Protein AF-A0A1J9QHB4-F1 (afdb_monomer_lite)

Radius of gyration: 36.57 Å; chains: 1; bounding box: 99×67×98 Å

InterPro domains:
  IPR011990 Tetratricopeptide-like helical domain superfamily [G3DSA:1.25.40.10] (1-100)
  IPR011990 Tetratricopeptide-like helical domain superfamily [SSF48452] (2-70)

Secondary structure (DSSP, 8-state):
-HHHHHHHHTT-HHHHHHHHHHHHHH-TTSHHHHHHHHHHHHHHTT-HHHHHHHHHHHHHHHGGG-HHHHHHHHHHHHHHHHHHHHHHH---HHHHHHHHHHHHHTTT--TTPPP----HHHHHHHHHHHHHHHHTT-TTHHHHHHHHHHHHHHHHTT----HHHHHHHHT---TTHHHHHHHHHHHHHT-TTS---SPPSSTTEEEE-SS-EE-BTTSSS-S-EETTEE-PBPPEEEEE--TT--TTGGGS---EEEE--EEPPPPS-GGGS----HHHHHHHHHHHT--TT--TT-HHHHHHHH-GGGEE-PPPPPP-TTEEEEEEEEEEEEPP--S--SS--HHHHHHH-EEEEEEEEEEEETTEEEEEEEE--EE--EEEPPPPP--SSSS--EETTTS--TTSSEEEESS--TTSEESSGGG-SS-----------PPEEEEEET-HHHHHHHHHHHHHHT--EEEEEP-

Structure (mmCIF, N/CA/C/O backbone):
data_AF-A0A1J9QHB4-F1
#
_entry.id   AF-A0A1J9QHB4-F1
#
loop_
_atom_site.group_PDB
_atom_site.id
_atom_site.type_symbol
_atom_site.label_atom_id
_atom_site.label_alt_id
_atom_site.label_comp_id
_atom_site.label_asym_id
_atom_site.label_entity_id
_atom_site.label_seq_id
_atom_site.pdbx_PDB_ins_code
_atom_site.Cartn_x
_atom_site.Cartn_y
_atom_site.Cartn_z
_atom_site.occupancy
_atom_site.B_iso_or_equiv
_atom_site.auth_seq_id
_atom_site.auth_comp_id
_atom_site.auth_asym_id
_atom_site.auth_atom_id
_atom_site.pdbx_PDB_model_num
ATOM 1 N N . MET A 1 1 ? 40.577 -10.511 -35.435 1.00 81.38 1 MET A N 1
ATOM 2 C CA . MET A 1 1 ? 41.394 -9.675 -36.348 1.00 81.38 1 MET A CA 1
ATOM 3 C C . MET A 1 1 ? 41.899 -10.402 -37.594 1.00 81.38 1 MET A C 1
ATOM 5 O O . MET A 1 1 ? 41.493 -10.004 -38.673 1.00 81.38 1 MET A O 1
ATOM 9 N N . ASN A 1 2 ? 42.730 -11.451 -37.509 1.00 85.06 2 ASN A N 1
ATOM 10 C CA . ASN A 1 2 ? 43.252 -12.111 -38.728 1.00 85.06 2 ASN A CA 1
ATOM 11 C C . ASN A 1 2 ? 42.156 -12.758 -39.595 1.00 85.06 2 ASN A C 1
ATOM 13 O O . ASN A 1 2 ? 42.255 -12.733 -40.816 1.00 85.06 2 ASN A O 1
ATOM 17 N N . ARG A 1 3 ? 41.101 -13.291 -38.963 1.00 86.81 3 ARG A N 1
ATOM 18 C CA . ARG A 1 3 ? 39.938 -13.853 -39.664 1.00 86.81 3 ARG A CA 1
ATOM 19 C C . ARG A 1 3 ? 39.105 -12.771 -40.371 1.00 86.81 3 ARG A C 1
ATOM 21 O O . ARG A 1 3 ? 38.899 -12.892 -41.569 1.00 86.81 3 ARG A O 1
ATOM 28 N N . ALA A 1 4 ? 38.802 -11.656 -39.695 1.00 86.06 4 ALA A N 1
ATOM 29 C CA . ALA A 1 4 ? 38.206 -10.464 -40.320 1.00 86.06 4 ALA A CA 1
ATOM 30 C C . ALA A 1 4 ? 38.999 -9.982 -41.551 1.00 86.06 4 ALA A C 1
ATOM 32 O O . ALA A 1 4 ? 38.433 -9.765 -42.614 1.00 86.06 4 ALA A O 1
ATOM 33 N N . ALA A 1 5 ? 40.329 -9.885 -41.441 1.00 85.62 5 ALA A N 1
ATOM 34 C CA . ALA A 1 5 ? 41.172 -9.478 -42.566 1.00 85.62 5 ALA A CA 1
ATOM 35 C C . ALA A 1 5 ? 41.124 -10.470 -43.742 1.00 85.62 5 ALA A C 1
ATOM 37 O O . ALA A 1 5 ? 41.238 -10.050 -44.887 1.00 85.62 5 ALA A O 1
ATOM 38 N N . ALA A 1 6 ? 40.958 -11.770 -43.482 1.00 90.19 6 ALA A N 1
ATOM 39 C CA . ALA A 1 6 ? 40.774 -12.759 -44.541 1.00 90.19 6 ALA A CA 1
ATOM 40 C C . ALA A 1 6 ? 39.426 -12.577 -45.255 1.00 90.19 6 ALA A C 1
ATOM 42 O O . ALA A 1 6 ? 39.398 -12.609 -46.482 1.00 90.19 6 ALA A O 1
ATOM 43 N N . TYR A 1 7 ? 38.342 -12.324 -44.510 1.00 91.31 7 TYR A N 1
ATOM 44 C CA . TYR A 1 7 ? 37.025 -12.035 -45.088 1.00 91.31 7 TYR A CA 1
ATOM 45 C C . TYR A 1 7 ? 37.022 -10.769 -45.952 1.00 91.31 7 TYR A C 1
ATOM 47 O O . TYR A 1 7 ? 36.449 -10.798 -47.038 1.00 91.31 7 TYR A O 1
ATOM 55 N N . TYR A 1 8 ? 37.766 -9.723 -45.567 1.00 87.00 8 TYR A N 1
ATOM 56 C CA . TYR A 1 8 ? 37.958 -8.526 -46.401 1.00 87.00 8 TYR A CA 1
ATOM 57 C C . TYR A 1 8 ? 38.498 -8.862 -47.798 1.00 87.00 8 TYR A C 1
ATOM 59 O O . TYR A 1 8 ? 37.988 -8.383 -48.808 1.00 87.00 8 TYR A O 1
ATOM 67 N N . TYR A 1 9 ? 39.534 -9.709 -47.871 1.00 88.69 9 TYR A N 1
ATOM 68 C CA . TYR A 1 9 ? 40.130 -10.122 -49.148 1.00 88.69 9 TYR A CA 1
ATOM 69 C C . TYR A 1 9 ? 39.239 -11.070 -49.956 1.00 88.69 9 TYR A C 1
ATOM 71 O O . TYR A 1 9 ? 39.458 -11.225 -51.154 1.00 88.69 9 TYR A O 1
ATOM 79 N N . MET A 1 10 ? 38.261 -11.703 -49.307 1.00 92.12 10 MET A N 1
ATOM 80 C CA . MET A 1 10 ? 37.243 -12.532 -49.951 1.00 92.12 10 MET A CA 1
ATOM 81 C C . MET A 1 10 ? 35.981 -11.736 -50.323 1.00 92.12 10 MET A C 1
ATOM 83 O O . MET A 1 10 ? 35.053 -12.322 -50.866 1.00 92.12 10 MET A O 1
ATOM 87 N N . GLU A 1 11 ? 35.951 -10.423 -50.054 1.00 90.31 11 GLU A N 1
ATOM 88 C CA . GLU A 1 11 ? 34.786 -9.541 -50.249 1.00 90.31 11 GLU A CA 1
ATOM 89 C C . GLU A 1 11 ? 33.538 -9.980 -49.447 1.00 90.31 11 GLU A C 1
ATOM 91 O O . GLU A 1 11 ? 32.406 -9.615 -49.764 1.00 90.31 11 GLU A O 1
ATOM 96 N N . GLU A 1 12 ? 33.740 -10.734 -48.360 1.00 92.38 12 GLU A N 1
ATOM 97 C CA . GLU A 1 12 ? 32.695 -11.188 -47.433 1.00 92.38 12 GLU A CA 1
ATOM 98 C C . GLU A 1 12 ? 32.529 -10.186 -46.276 1.00 92.38 12 GLU A C 1
ATOM 100 O O . GLU A 1 12 ? 32.901 -10.440 -45.128 1.00 92.38 12 GLU A O 1
ATOM 105 N N . TYR A 1 13 ? 32.003 -8.999 -46.590 1.00 90.31 13 TYR A N 1
ATOM 106 C CA . TYR A 1 13 ? 31.996 -7.860 -45.661 1.00 90.31 13 TYR A CA 1
ATOM 107 C C . TYR A 1 13 ? 31.069 -8.031 -44.446 1.00 90.31 13 TYR A C 1
ATOM 109 O O . TYR A 1 13 ? 31.353 -7.469 -43.390 1.00 90.31 13 TYR A O 1
ATOM 117 N N . ASP A 1 14 ? 29.986 -8.809 -44.548 1.00 86.56 14 ASP A N 1
ATOM 118 C CA . ASP A 1 14 ? 29.107 -9.078 -43.398 1.00 86.56 14 ASP A CA 1
ATOM 119 C C . ASP A 1 14 ? 29.842 -9.913 -42.327 1.00 86.56 14 ASP A C 1
ATOM 121 O O . ASP A 1 14 ? 29.841 -9.558 -41.148 1.00 86.56 14 ASP A O 1
ATOM 125 N N . GLN A 1 15 ? 30.554 -10.969 -42.738 1.00 88.00 15 GLN A N 1
ATOM 126 C CA . GLN A 1 15 ? 31.373 -11.813 -41.858 1.00 88.00 15 GLN A CA 1
ATOM 127 C C . GLN A 1 15 ? 32.583 -11.054 -41.299 1.00 88.00 15 GLN A C 1
ATOM 129 O O . GLN A 1 15 ? 32.981 -11.260 -40.148 1.00 88.00 15 GLN A O 1
ATOM 134 N N . GLU A 1 16 ? 33.171 -10.158 -42.095 1.00 90.31 16 GLU A N 1
ATOM 135 C CA . GLU A 1 16 ? 34.203 -9.243 -41.616 1.00 90.31 16 GLU A CA 1
ATOM 136 C C . GLU A 1 16 ? 33.676 -8.338 -40.497 1.00 90.31 16 GLU A C 1
ATOM 138 O O . GLU A 1 16 ? 34.337 -8.227 -39.461 1.00 90.31 16 GLU A O 1
ATOM 143 N N . ALA A 1 17 ? 32.499 -7.731 -40.678 1.00 88.06 17 ALA A N 1
ATOM 144 C CA . ALA A 1 17 ? 31.893 -6.835 -39.698 1.00 88.06 17 ALA A CA 1
ATOM 145 C C . ALA A 1 17 ? 31.603 -7.557 -38.370 1.00 88.06 17 ALA A C 1
ATOM 147 O O . ALA A 1 17 ? 31.891 -7.022 -37.296 1.00 88.06 17 ALA A O 1
ATOM 148 N N . GLU A 1 18 ? 31.099 -8.794 -38.411 1.00 87.38 18 GLU A N 1
ATOM 149 C CA . GLU A 1 18 ? 30.858 -9.614 -37.212 1.00 87.38 18 GLU A CA 1
ATOM 150 C C . GLU A 1 18 ? 32.153 -9.927 -36.444 1.00 87.38 18 GLU A C 1
ATOM 152 O O . GLU A 1 18 ? 32.241 -9.757 -35.218 1.00 87.38 18 GLU A O 1
ATOM 157 N N . ASP A 1 19 ? 33.194 -10.343 -37.166 1.00 87.88 19 ASP A N 1
ATOM 158 C CA . ASP A 1 19 ? 34.496 -10.652 -36.582 1.00 87.88 19 ASP A CA 1
ATOM 159 C C . ASP A 1 19 ? 35.217 -9.401 -36.059 1.00 87.88 19 ASP A C 1
ATOM 161 O O . ASP A 1 19 ? 35.923 -9.471 -35.046 1.00 87.88 19 ASP A O 1
ATOM 165 N N . ALA A 1 20 ? 35.069 -8.263 -36.743 1.00 88.25 20 ALA A N 1
ATOM 166 C CA . ALA A 1 20 ? 35.615 -6.976 -36.325 1.00 88.25 20 ALA A CA 1
ATOM 167 C C . ALA A 1 20 ? 34.897 -6.449 -35.073 1.00 88.25 20 ALA A C 1
ATOM 169 O O . ALA A 1 20 ? 35.566 -6.035 -34.127 1.00 88.25 20 ALA A O 1
ATOM 170 N N . THR A 1 21 ? 33.566 -6.571 -35.010 1.00 87.38 21 THR A N 1
ATOM 171 C CA . THR A 1 21 ? 32.755 -6.232 -33.825 1.00 87.38 21 THR A CA 1
ATOM 172 C C . THR A 1 21 ? 33.190 -7.051 -32.612 1.00 87.38 21 THR A C 1
ATOM 174 O O . THR A 1 21 ? 33.464 -6.504 -31.543 1.00 87.38 21 THR A O 1
ATOM 177 N N . SER A 1 22 ? 33.331 -8.367 -32.787 1.00 85.31 22 SER A N 1
ATOM 178 C CA . SER A 1 22 ? 33.795 -9.262 -31.722 1.00 85.31 22 SER A CA 1
ATOM 179 C C . SER A 1 22 ? 35.211 -8.901 -31.258 1.00 85.31 22 SER A C 1
ATOM 181 O O . SER A 1 22 ? 35.504 -8.907 -30.064 1.00 85.31 22 SER A O 1
ATOM 183 N N . ALA A 1 23 ? 36.103 -8.547 -32.189 1.00 86.06 23 ALA A N 1
ATOM 184 C CA . ALA A 1 23 ? 37.463 -8.131 -31.861 1.00 86.06 23 ALA A CA 1
ATOM 185 C C . ALA A 1 23 ? 37.507 -6.794 -31.103 1.00 86.06 23 ALA A C 1
ATOM 187 O O . ALA A 1 23 ? 38.284 -6.673 -30.158 1.00 86.06 23 ALA A O 1
ATOM 188 N N . ALA A 1 24 ? 36.659 -5.828 -31.464 1.00 83.25 24 ALA A N 1
ATOM 189 C CA . ALA A 1 24 ? 36.564 -4.540 -30.777 1.00 83.25 24 ALA A CA 1
ATOM 190 C C . ALA A 1 24 ? 36.105 -4.685 -29.313 1.00 83.25 24 ALA A C 1
ATOM 192 O O . ALA A 1 24 ? 36.507 -3.896 -28.462 1.00 83.25 24 ALA A O 1
ATOM 193 N N . GLN A 1 25 ? 35.305 -5.711 -29.006 1.00 80.69 25 GLN A N 1
ATOM 194 C CA . GLN A 1 25 ? 34.824 -5.992 -27.649 1.00 80.69 25 GLN A CA 1
ATOM 195 C C . GLN A 1 25 ? 35.813 -6.802 -26.794 1.00 80.69 25 GLN A C 1
ATOM 197 O O . GLN A 1 25 ? 35.776 -6.706 -25.569 1.00 80.69 25 GLN A O 1
ATOM 202 N N . LEU A 1 26 ? 36.671 -7.620 -27.417 1.00 80.56 26 LEU A N 1
ATOM 203 C CA . LEU A 1 26 ? 37.465 -8.641 -26.720 1.00 80.56 26 LEU A CA 1
ATOM 204 C C . LEU A 1 26 ? 38.979 -8.385 -26.704 1.00 80.56 26 LEU A C 1
ATOM 206 O O . LEU A 1 26 ? 39.660 -8.972 -25.863 1.00 80.56 26 LEU A O 1
ATOM 210 N N . ASP A 1 27 ? 39.524 -7.563 -27.609 1.00 75.38 27 ASP A N 1
ATOM 211 C CA . ASP A 1 27 ? 40.972 -7.331 -27.737 1.00 75.38 27 ASP A CA 1
ATOM 212 C C . ASP A 1 27 ? 41.367 -5.874 -27.410 1.00 75.38 27 ASP A C 1
ATOM 214 O O . ASP A 1 27 ? 41.325 -5.004 -28.288 1.00 75.38 27 ASP A O 1
ATOM 218 N N . PRO A 1 28 ? 41.833 -5.596 -26.175 1.00 70.19 28 PRO A N 1
ATOM 219 C CA . PRO A 1 28 ? 42.293 -4.267 -25.777 1.00 70.19 28 PRO A CA 1
ATOM 220 C C . PRO A 1 28 ? 43.520 -3.771 -26.555 1.00 70.19 28 PRO A C 1
ATOM 222 O O . PRO A 1 28 ? 43.749 -2.566 -26.612 1.00 70.19 28 PRO A O 1
ATOM 225 N N . GLN A 1 29 ? 44.334 -4.664 -27.137 1.00 71.94 29 GLN A N 1
ATOM 226 C CA . GLN A 1 29 ? 45.592 -4.287 -27.795 1.00 71.94 29 GLN A CA 1
ATOM 227 C C . GLN A 1 29 ? 45.392 -3.804 -29.234 1.00 71.94 29 GLN A C 1
ATOM 229 O O . GLN A 1 29 ? 46.192 -3.013 -29.731 1.00 71.94 29 GLN A O 1
ATOM 234 N N . ASN A 1 30 ? 44.334 -4.258 -29.913 1.00 78.38 30 ASN A N 1
ATOM 235 C CA . ASN A 1 30 ? 44.043 -3.894 -31.306 1.00 78.38 30 ASN A CA 1
ATOM 236 C C . ASN A 1 30 ? 42.693 -3.193 -31.481 1.00 78.38 30 ASN A C 1
ATOM 238 O O . ASN A 1 30 ? 42.185 -3.132 -32.602 1.00 78.38 30 ASN A O 1
ATOM 242 N N . ILE A 1 31 ? 42.135 -2.638 -30.405 1.00 83.31 31 ILE A N 1
ATOM 243 C CA . ILE A 1 31 ? 40.799 -2.037 -30.395 1.00 83.31 31 ILE A CA 1
ATOM 244 C C . ILE A 1 31 ? 40.618 -0.965 -31.484 1.00 83.31 31 ILE A C 1
ATOM 246 O O . ILE A 1 31 ? 39.629 -0.996 -32.208 1.00 83.31 31 ILE A O 1
ATOM 250 N N . ILE A 1 32 ? 41.618 -0.100 -31.706 1.00 85.38 32 ILE A N 1
ATOM 251 C CA . ILE A 1 32 ? 41.583 0.933 -32.759 1.00 85.38 32 ILE A CA 1
ATOM 252 C C . ILE A 1 32 ? 41.493 0.285 -34.148 1.00 85.38 32 ILE A C 1
ATOM 254 O O . ILE A 1 32 ? 40.633 0.633 -34.949 1.00 85.38 32 ILE A O 1
ATOM 258 N N . LYS A 1 33 ? 42.348 -0.705 -34.437 1.00 86.75 33 LYS A N 1
ATOM 259 C CA . LYS A 1 33 ? 42.358 -1.401 -35.737 1.00 86.75 33 LYS A CA 1
ATOM 260 C C . LYS A 1 33 ? 41.072 -2.189 -35.980 1.00 86.75 33 LYS A C 1
ATOM 262 O O . LYS A 1 33 ? 40.689 -2.362 -37.133 1.00 86.75 33 LYS A O 1
ATOM 267 N N . ALA A 1 34 ? 40.444 -2.694 -34.920 1.00 88.31 34 ALA A N 1
ATOM 268 C CA . ALA A 1 34 ? 39.162 -3.380 -35.002 1.00 88.31 34 ALA A CA 1
ATOM 269 C C . ALA A 1 34 ? 38.037 -2.410 -35.389 1.00 88.31 34 ALA A C 1
ATOM 271 O O . ALA A 1 34 ? 37.296 -2.713 -36.318 1.00 88.31 34 ALA A O 1
ATOM 272 N N . TRP A 1 35 ? 37.975 -1.226 -34.767 1.00 89.19 35 TRP A N 1
ATOM 273 C CA . TRP A 1 35 ? 36.999 -0.184 -35.112 1.00 89.19 35 TRP A CA 1
ATOM 274 C C . TRP A 1 35 ? 37.165 0.354 -36.534 1.00 89.19 35 TRP A C 1
ATOM 276 O O . TRP A 1 35 ? 36.178 0.482 -37.249 1.00 89.19 35 TRP A O 1
ATOM 286 N N . VAL A 1 36 ? 38.401 0.597 -36.982 1.00 89.50 36 VAL A N 1
ATOM 287 C CA . VAL A 1 36 ? 38.662 1.040 -38.365 1.00 89.50 36 VAL A CA 1
ATOM 288 C C . VAL A 1 36 ? 38.214 -0.009 -39.374 1.00 89.50 36 VAL A C 1
ATOM 290 O O . VAL A 1 36 ? 37.553 0.311 -40.353 1.00 89.50 36 VAL A O 1
ATOM 293 N N . ARG A 1 37 ? 38.531 -1.280 -39.118 1.00 89.00 37 ARG A N 1
ATOM 294 C CA . ARG A 1 37 ? 38.144 -2.368 -40.016 1.00 89.00 37 ARG A CA 1
ATOM 295 C C . ARG A 1 37 ? 36.630 -2.603 -40.022 1.00 89.00 37 ARG A C 1
ATOM 297 O O . ARG A 1 37 ? 36.066 -2.867 -41.078 1.00 89.00 37 ARG A O 1
ATOM 304 N N . LEU A 1 38 ? 35.972 -2.458 -38.870 1.00 90.62 38 LEU A N 1
ATOM 305 C CA . LEU A 1 38 ? 34.514 -2.456 -38.793 1.00 90.62 38 LEU A CA 1
ATOM 306 C C . LEU A 1 38 ? 33.934 -1.325 -39.654 1.00 90.62 38 LEU A C 1
ATOM 308 O O . LEU A 1 38 ? 33.099 -1.597 -40.512 1.00 90.62 38 LEU A O 1
ATOM 312 N N . ALA A 1 39 ? 34.442 -0.101 -39.511 1.00 91.19 39 ALA A N 1
ATOM 313 C CA . ALA A 1 39 ? 33.994 1.043 -40.298 1.00 91.19 39 ALA A CA 1
ATOM 314 C C . ALA A 1 39 ? 34.182 0.829 -41.814 1.00 91.19 39 ALA A C 1
ATOM 316 O O . ALA A 1 39 ? 33.259 1.071 -42.592 1.00 91.19 39 ALA A O 1
ATOM 317 N N . ASP A 1 40 ? 35.335 0.298 -42.236 1.00 90.88 40 ASP A N 1
ATOM 318 C CA . ASP A 1 40 ? 35.605 -0.038 -43.639 1.00 90.88 40 ASP A CA 1
ATOM 319 C C . ASP A 1 40 ? 34.603 -1.079 -44.171 1.00 90.88 40 ASP A C 1
ATOM 321 O O . ASP A 1 40 ? 34.058 -0.920 -45.267 1.00 90.88 40 ASP A O 1
ATOM 325 N N . SER A 1 41 ? 34.322 -2.130 -43.393 1.00 91.19 41 SER A N 1
ATOM 326 C CA . SER A 1 41 ? 33.339 -3.157 -43.763 1.00 91.19 41 SER A CA 1
ATOM 327 C C . SER A 1 41 ? 31.916 -2.589 -43.849 1.00 91.19 41 SER A C 1
ATOM 329 O O . SER A 1 41 ? 31.180 -2.889 -44.788 1.00 91.19 41 SER A O 1
ATOM 331 N N . GLU A 1 42 ? 31.539 -1.681 -42.945 1.00 91.31 42 GLU A N 1
ATOM 332 C CA . GLU A 1 42 ? 30.239 -1.003 -42.950 1.00 91.31 42 GLU A CA 1
ATOM 333 C C . GLU A 1 42 ? 30.079 -0.078 -44.164 1.00 91.31 42 GLU A C 1
ATOM 335 O O . GLU A 1 42 ? 29.015 -0.077 -44.788 1.00 91.31 42 GLU A O 1
ATOM 340 N N . MET A 1 43 ? 31.143 0.626 -44.572 1.00 92.31 43 MET A N 1
ATOM 341 C CA . MET A 1 43 ? 31.161 1.402 -45.819 1.00 92.31 43 MET A CA 1
ATOM 342 C C . MET A 1 43 ? 30.939 0.516 -47.045 1.00 92.31 43 MET A C 1
ATOM 344 O O . MET A 1 43 ? 30.209 0.896 -47.962 1.00 92.31 43 MET A O 1
ATOM 348 N N . ARG A 1 44 ? 31.551 -0.675 -47.076 1.00 91.31 44 ARG A N 1
ATOM 349 C CA . ARG A 1 44 ? 31.385 -1.638 -48.178 1.00 91.31 44 ARG A CA 1
ATOM 350 C C . ARG A 1 44 ? 29.984 -2.242 -48.232 1.00 91.31 44 ARG A C 1
ATOM 352 O O . ARG A 1 44 ? 29.518 -2.581 -49.316 1.00 91.31 44 ARG A O 1
ATOM 359 N N . LEU A 1 45 ? 29.304 -2.311 -47.091 1.00 90.00 45 LEU A N 1
ATOM 360 C CA . LEU A 1 45 ? 27.919 -2.768 -46.957 1.00 90.00 45 LEU A CA 1
ATOM 361 C C . LEU A 1 45 ? 26.875 -1.661 -47.193 1.00 90.00 45 LEU A C 1
ATOM 363 O O . LEU A 1 45 ? 25.695 -1.895 -46.942 1.00 90.00 45 LEU A O 1
ATOM 367 N N . ASP A 1 46 ? 27.292 -0.477 -47.659 1.00 88.56 46 ASP A N 1
ATOM 368 C CA . ASP A 1 46 ? 26.434 0.700 -47.881 1.00 88.56 46 ASP A CA 1
ATOM 369 C C . ASP A 1 46 ? 25.750 1.211 -46.593 1.00 88.56 46 ASP A C 1
ATOM 371 O O . ASP A 1 46 ? 24.685 1.813 -46.653 1.00 88.56 46 ASP A O 1
ATOM 375 N N . LYS A 1 47 ? 26.361 0.980 -45.418 1.00 89.25 47 LYS A N 1
ATOM 376 C CA . LYS A 1 47 ? 25.868 1.400 -44.089 1.00 89.25 47 LYS A CA 1
ATOM 377 C C . LYS A 1 47 ? 26.651 2.622 -43.595 1.00 89.25 47 LYS A C 1
ATOM 379 O O . LYS A 1 47 ? 27.382 2.556 -42.602 1.00 89.25 47 LYS A O 1
ATOM 384 N N . ALA A 1 48 ? 26.552 3.729 -44.329 1.00 91.88 48 ALA A N 1
ATOM 385 C CA . ALA A 1 48 ? 27.434 4.886 -44.167 1.00 91.88 48 ALA A CA 1
ATOM 386 C C . ALA A 1 48 ? 27.329 5.564 -42.790 1.00 91.88 48 ALA A C 1
ATOM 388 O O . ALA A 1 48 ? 28.336 6.050 -42.276 1.00 91.88 48 ALA A O 1
ATOM 389 N N . LYS A 1 49 ? 26.144 5.570 -42.158 1.00 89.62 49 LYS A N 1
ATOM 390 C CA . LYS A 1 49 ? 25.983 6.143 -40.810 1.00 89.62 49 LYS A CA 1
ATOM 391 C C . LYS A 1 49 ? 26.710 5.324 -39.750 1.00 89.62 49 LYS A C 1
ATOM 393 O O . LYS A 1 49 ? 27.329 5.890 -38.858 1.00 89.62 49 LYS A O 1
ATOM 398 N N . LYS A 1 50 ? 26.680 3.994 -39.873 1.00 86.75 50 LYS A N 1
ATOM 399 C CA . LYS A 1 50 ? 27.393 3.112 -38.941 1.00 86.75 50 LYS A CA 1
ATOM 400 C C . LYS A 1 50 ? 28.901 3.264 -39.076 1.00 86.75 50 LYS A C 1
ATOM 402 O O . LYS A 1 50 ? 29.588 3.430 -38.075 1.00 86.75 50 LYS A O 1
ATOM 407 N N . ALA A 1 51 ? 29.381 3.310 -40.318 1.00 90.81 51 ALA A N 1
ATOM 408 C CA . ALA A 1 51 ? 30.789 3.541 -40.583 1.00 90.81 51 ALA A CA 1
ATOM 409 C C . ALA A 1 51 ? 31.277 4.863 -39.980 1.00 90.81 51 ALA A C 1
ATOM 411 O O . ALA A 1 51 ? 32.353 4.902 -39.391 1.00 90.81 51 ALA A O 1
ATOM 412 N N . TYR A 1 52 ? 30.471 5.926 -40.083 1.00 91.31 52 TYR A N 1
ATOM 413 C CA . TYR A 1 52 ? 30.760 7.212 -39.449 1.00 91.31 52 TYR A CA 1
ATOM 414 C C . TYR A 1 52 ? 30.952 7.069 -37.930 1.00 91.31 52 TYR A C 1
ATOM 416 O O . TYR A 1 52 ? 32.005 7.451 -37.419 1.00 91.31 52 TYR A O 1
ATOM 424 N N . ASP A 1 53 ? 29.998 6.450 -37.225 1.00 88.56 53 ASP A N 1
ATOM 425 C CA . ASP A 1 53 ? 30.087 6.221 -35.774 1.00 88.56 53 ASP A CA 1
ATOM 426 C C . ASP A 1 53 ? 31.321 5.372 -35.404 1.00 88.56 53 ASP A C 1
ATOM 428 O O . ASP A 1 53 ? 32.060 5.696 -34.469 1.00 88.56 53 ASP A O 1
ATOM 432 N N . SER A 1 54 ? 31.594 4.312 -36.171 1.00 89.31 54 SER A N 1
ATOM 433 C CA . SER A 1 54 ? 32.752 3.430 -35.986 1.00 89.31 54 SER A CA 1
ATOM 434 C C . SER A 1 54 ? 34.091 4.162 -36.198 1.00 89.31 54 SER A C 1
ATOM 436 O O . SER A 1 54 ? 35.033 3.960 -35.424 1.00 89.31 54 SER A O 1
ATOM 438 N N . TYR A 1 55 ? 34.193 5.056 -37.193 1.00 90.75 55 TYR A N 1
ATOM 439 C CA . TYR A 1 55 ? 35.373 5.911 -37.381 1.00 90.75 55 TYR A CA 1
ATOM 440 C C . TYR A 1 55 ? 35.521 6.939 -36.254 1.00 90.75 55 TYR A C 1
ATOM 442 O O . TYR A 1 55 ? 36.643 7.149 -35.789 1.00 90.75 55 TYR A O 1
ATOM 450 N N . CYS A 1 56 ? 34.429 7.540 -35.767 1.00 88.12 56 CYS A N 1
ATOM 451 C CA . CYS A 1 56 ? 34.462 8.436 -34.608 1.00 88.12 56 CYS A CA 1
ATOM 452 C C . CYS A 1 56 ? 35.033 7.729 -33.373 1.00 88.12 56 CYS A C 1
ATOM 454 O O . CYS A 1 56 ? 35.981 8.235 -32.773 1.00 88.12 56 CYS A O 1
ATOM 456 N N . MET A 1 57 ? 34.550 6.523 -33.057 1.00 86.56 57 MET A N 1
ATOM 457 C CA . MET A 1 57 ? 35.088 5.708 -31.960 1.00 86.56 57 MET A CA 1
ATOM 458 C C . MET A 1 57 ? 36.582 5.400 -32.147 1.00 86.56 57 MET A C 1
ATOM 460 O O . MET A 1 57 ? 37.363 5.475 -31.198 1.00 86.56 57 MET A O 1
ATOM 464 N N . ALA A 1 58 ? 37.019 5.088 -33.373 1.00 87.19 58 ALA A N 1
ATOM 465 C CA . ALA A 1 58 ? 38.436 4.872 -33.666 1.00 87.19 58 ALA A CA 1
ATOM 466 C C . ALA A 1 58 ? 39.285 6.141 -33.461 1.00 87.19 58 ALA A C 1
ATOM 468 O O . ALA A 1 58 ? 40.403 6.057 -32.949 1.00 87.19 58 ALA A O 1
ATOM 469 N N . ILE A 1 59 ? 38.777 7.315 -33.847 1.00 86.12 59 ILE A N 1
ATOM 470 C CA . ILE A 1 59 ? 39.451 8.611 -33.674 1.00 86.12 59 ILE A CA 1
ATOM 471 C C . ILE A 1 59 ? 39.564 8.969 -32.188 1.00 86.12 59 ILE A C 1
ATOM 473 O O . ILE A 1 59 ? 40.659 9.291 -31.726 1.00 86.12 59 ILE A O 1
ATOM 477 N N . GLU A 1 60 ? 38.477 8.833 -31.426 1.00 84.62 60 GLU A N 1
ATOM 478 C CA . GLU A 1 60 ? 38.466 9.069 -29.975 1.00 84.62 60 GLU A CA 1
ATOM 479 C C . GLU A 1 60 ? 39.518 8.223 -29.246 1.00 84.62 60 GLU A C 1
ATOM 481 O O . GLU A 1 60 ? 40.195 8.711 -28.340 1.00 84.62 60 GLU A O 1
ATOM 486 N N . LEU A 1 61 ? 39.707 6.973 -29.679 1.00 82.50 61 LEU A N 1
ATOM 487 C CA . LEU A 1 61 ? 40.691 6.054 -29.105 1.00 82.50 61 LEU A CA 1
ATOM 488 C C . LEU A 1 61 ? 42.130 6.276 -29.613 1.00 82.50 61 LEU A C 1
ATOM 490 O O . LEU A 1 61 ? 43.071 5.868 -28.933 1.00 82.50 61 LEU A O 1
ATOM 494 N N . SER A 1 62 ? 42.326 6.878 -30.792 1.00 76.81 62 SER A N 1
ATOM 495 C CA . SER A 1 62 ? 43.642 7.007 -31.454 1.00 76.81 62 SER A CA 1
ATOM 496 C C . SER A 1 62 ? 44.349 8.349 -31.238 1.00 76.81 62 SER A C 1
ATOM 498 O O . SER A 1 62 ? 45.562 8.442 -31.436 1.00 76.81 62 SER A O 1
ATOM 500 N N . GLY A 1 63 ? 43.638 9.390 -30.798 1.00 69.56 63 GLY A N 1
ATOM 501 C CA . GLY A 1 63 ? 44.237 10.706 -30.563 1.00 69.56 63 GLY A CA 1
ATOM 502 C C . GLY A 1 63 ? 44.840 11.323 -31.838 1.00 69.56 63 GLY A C 1
ATOM 503 O O . GLY A 1 63 ? 44.185 11.395 -32.872 1.00 69.56 63 GLY A O 1
ATOM 504 N N . ASN A 1 64 ? 46.092 11.796 -31.778 1.00 59.09 64 ASN A N 1
ATOM 505 C CA . ASN A 1 64 ? 46.735 12.574 -32.855 1.00 59.09 64 ASN A CA 1
ATOM 506 C C . ASN A 1 64 ? 47.308 11.748 -34.038 1.00 59.09 64 ASN A C 1
ATOM 508 O O . ASN A 1 64 ? 47.872 12.344 -34.954 1.00 59.09 64 ASN A O 1
ATOM 512 N N . GLU A 1 65 ? 47.193 10.413 -34.064 1.00 59.84 65 GLU A N 1
ATOM 513 C CA . GLU A 1 65 ? 47.748 9.547 -35.137 1.00 59.84 65 GLU A CA 1
ATOM 514 C C . GLU A 1 65 ? 46.734 9.188 -36.256 1.00 59.84 65 GLU A C 1
ATOM 516 O O . GLU A 1 65 ? 46.928 8.257 -37.035 1.00 59.84 65 GLU A O 1
ATOM 521 N N . ALA A 1 66 ? 45.643 9.944 -36.367 1.00 62.22 66 ALA A N 1
ATOM 522 C CA . ALA A 1 66 ? 44.399 9.548 -37.032 1.00 62.22 66 ALA A CA 1
ATOM 523 C C . ALA A 1 66 ? 44.252 9.930 -38.530 1.00 62.22 66 ALA A C 1
ATOM 525 O O . ALA A 1 66 ? 43.149 10.199 -38.992 1.00 62.22 66 ALA A O 1
ATOM 526 N N . THR A 1 67 ? 45.315 9.983 -39.341 1.00 65.31 67 THR A N 1
ATOM 527 C CA . THR A 1 67 ? 45.180 10.496 -40.730 1.00 65.31 67 THR A CA 1
ATOM 528 C C . THR A 1 67 ? 44.322 9.611 -41.641 1.00 65.31 67 THR A C 1
ATOM 530 O O . THR A 1 67 ? 43.447 10.118 -42.338 1.00 65.31 67 THR A O 1
ATOM 533 N N . ALA A 1 68 ? 44.521 8.290 -41.616 1.00 67.00 68 ALA A N 1
ATOM 534 C CA . ALA A 1 68 ? 43.729 7.352 -42.423 1.00 67.00 68 ALA A CA 1
ATOM 535 C C . ALA A 1 68 ? 42.280 7.203 -41.917 1.00 67.00 68 ALA A C 1
ATOM 537 O O . ALA A 1 68 ? 41.369 6.942 -42.697 1.00 67.00 68 ALA A O 1
ATOM 538 N N . THR A 1 69 ? 42.053 7.390 -40.614 1.00 77.75 69 THR A N 1
ATOM 539 C CA . THR A 1 69 ? 40.711 7.336 -40.017 1.00 77.75 69 THR A CA 1
ATOM 540 C C . THR A 1 69 ? 39.913 8.608 -40.288 1.00 77.75 69 THR A C 1
ATOM 542 O O . THR A 1 69 ? 38.704 8.526 -40.477 1.00 77.75 69 THR A O 1
ATOM 545 N N . MET A 1 70 ? 40.582 9.762 -40.395 1.00 78.50 70 MET A N 1
ATOM 546 C CA . MET A 1 70 ? 39.974 11.017 -40.851 1.00 78.50 70 MET A CA 1
ATOM 547 C C . MET A 1 70 ? 39.514 10.936 -42.313 1.00 78.50 70 MET A C 1
ATOM 549 O O . MET A 1 70 ? 38.400 11.347 -42.614 1.00 78.50 70 MET A O 1
ATOM 553 N N . GLU A 1 71 ? 40.311 10.343 -43.210 1.00 85.06 71 GLU A N 1
ATOM 554 C CA . GLU A 1 71 ? 39.902 10.143 -44.612 1.00 85.06 71 GLU A CA 1
ATOM 555 C C . GLU A 1 71 ? 38.676 9.215 -44.725 1.00 85.06 71 GLU A C 1
ATOM 557 O O . GLU A 1 71 ? 37.745 9.487 -45.485 1.00 85.06 71 GLU A O 1
ATOM 562 N N . GLY A 1 72 ? 38.640 8.136 -43.934 1.00 86.25 72 GLY A N 1
ATOM 563 C CA . GLY A 1 72 ? 37.473 7.254 -43.832 1.00 86.25 72 GLY A CA 1
ATOM 564 C C . GLY A 1 72 ? 36.217 7.978 -43.335 1.00 86.25 72 GLY A C 1
ATOM 565 O O . GLY A 1 72 ? 35.140 7.819 -43.916 1.00 86.25 72 GLY A O 1
ATOM 566 N N . LEU A 1 73 ? 36.362 8.833 -42.318 1.00 89.75 73 LEU A N 1
ATOM 567 C CA . LEU A 1 73 ? 35.273 9.645 -41.776 1.00 89.75 73 LEU A CA 1
ATOM 568 C C . LEU A 1 73 ? 34.709 10.627 -42.816 1.00 89.75 73 LEU A C 1
ATOM 570 O O . LEU A 1 73 ? 33.492 10.696 -42.991 1.00 89.75 73 LEU A O 1
ATOM 574 N N . ASP A 1 74 ? 35.576 11.332 -43.549 1.00 91.75 74 ASP A N 1
ATOM 575 C CA . ASP A 1 74 ? 35.174 12.256 -44.618 1.00 91.75 74 ASP A CA 1
ATOM 576 C C . ASP A 1 74 ? 34.418 11.516 -45.739 1.00 91.75 74 ASP A C 1
ATOM 578 O O . ASP A 1 74 ? 33.402 11.993 -46.264 1.00 91.75 74 ASP A O 1
ATOM 582 N N . ASN A 1 75 ? 34.865 10.305 -46.087 1.00 92.25 75 ASN A N 1
ATOM 583 C CA . ASN A 1 75 ? 34.186 9.444 -47.057 1.00 92.25 75 ASN A CA 1
ATOM 584 C C . ASN A 1 75 ? 32.797 8.997 -46.566 1.00 92.25 75 ASN A C 1
ATOM 586 O O . ASN A 1 75 ? 31.840 8.981 -47.345 1.00 92.25 75 ASN A O 1
ATOM 590 N N . ALA A 1 76 ? 32.652 8.677 -45.279 1.00 92.31 76 ALA A N 1
ATOM 591 C CA . ALA A 1 76 ? 31.355 8.360 -44.688 1.00 92.31 76 ALA A CA 1
ATOM 592 C C . ALA A 1 76 ? 30.423 9.586 -44.686 1.00 92.31 76 ALA A C 1
ATOM 594 O O . ALA A 1 76 ? 29.271 9.494 -45.112 1.00 92.31 76 ALA A O 1
ATOM 595 N N . GLU A 1 77 ? 30.918 10.767 -44.3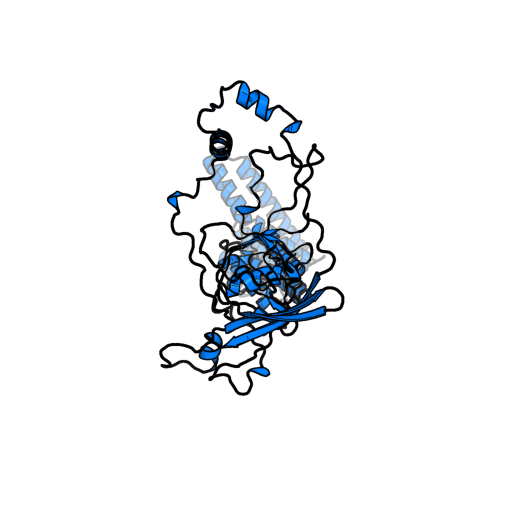04 1.00 93.75 77 GLU A N 1
ATOM 596 C CA . GLU A 1 77 ? 30.118 11.996 -44.261 1.00 93.75 77 GLU A CA 1
ATOM 597 C C . GLU A 1 77 ? 29.647 12.433 -45.658 1.00 93.75 77 GLU A C 1
ATOM 599 O O . GLU A 1 77 ? 28.485 12.811 -45.858 1.00 93.75 77 GLU A O 1
ATOM 604 N N . THR A 1 78 ? 30.531 12.360 -46.655 1.00 95.19 78 THR A N 1
ATOM 605 C CA . THR A 1 78 ? 30.183 12.663 -48.051 1.00 95.19 78 THR A CA 1
ATOM 606 C C . THR A 1 78 ? 29.126 11.704 -48.586 1.00 95.19 78 THR A C 1
ATOM 608 O O . THR A 1 78 ? 28.182 12.147 -49.248 1.00 95.19 78 THR A O 1
ATOM 611 N N . LYS A 1 79 ? 29.218 10.416 -48.246 1.00 93.81 79 LYS A N 1
ATOM 612 C CA . LYS A 1 79 ? 28.219 9.406 -48.596 1.00 93.81 79 LYS A CA 1
ATOM 613 C C . LYS A 1 79 ? 26.866 9.673 -47.925 1.00 93.81 79 LYS A C 1
ATOM 615 O O . LYS A 1 79 ? 25.862 9.725 -48.633 1.00 93.81 79 LYS A O 1
ATOM 620 N N . ILE A 1 80 ? 26.835 9.972 -46.622 1.00 93.19 80 ILE A N 1
ATOM 621 C CA . ILE A 1 80 ? 25.606 10.347 -45.891 1.00 93.19 80 ILE A CA 1
ATOM 622 C C . ILE A 1 80 ? 24.933 11.564 -46.543 1.00 93.19 80 ILE A C 1
ATOM 624 O O . ILE A 1 80 ? 23.723 11.562 -46.791 1.00 93.19 80 ILE A O 1
ATOM 628 N N . LYS A 1 81 ? 25.712 12.605 -46.875 1.00 94.94 81 LYS A N 1
ATOM 629 C CA . LYS A 1 81 ? 25.211 13.797 -47.579 1.00 94.94 81 LYS A CA 1
ATOM 630 C C . LYS A 1 81 ? 24.656 13.449 -48.960 1.00 94.94 81 LYS A C 1
ATOM 632 O O . LYS A 1 81 ? 23.588 13.943 -49.324 1.00 94.94 81 LYS A O 1
ATOM 637 N N . ALA A 1 82 ? 25.347 12.596 -49.715 1.00 94.19 82 ALA A N 1
ATOM 638 C CA . ALA A 1 82 ? 24.913 12.160 -51.038 1.00 94.19 82 ALA A CA 1
ATOM 639 C C . ALA A 1 82 ? 23.618 11.334 -50.982 1.00 94.19 82 ALA A C 1
ATOM 641 O O . ALA A 1 82 ? 22.732 11.533 -51.814 1.00 94.19 82 ALA A O 1
ATOM 642 N N . ASP A 1 83 ? 23.469 10.445 -50.000 1.00 92.06 83 ASP A N 1
ATOM 643 C CA . ASP A 1 83 ? 22.260 9.637 -49.834 1.00 92.06 83 ASP A CA 1
ATOM 644 C C . ASP A 1 83 ? 21.069 10.503 -49.390 1.00 92.06 83 ASP A C 1
ATOM 646 O O . ASP A 1 83 ? 19.977 10.375 -49.948 1.00 92.06 83 ASP A O 1
ATOM 650 N N . MET A 1 84 ? 21.282 11.484 -48.504 1.00 93.00 84 MET A N 1
ATOM 651 C CA . MET A 1 84 ? 20.258 12.477 -48.156 1.00 93.00 84 MET A CA 1
ATOM 652 C C . MET A 1 84 ? 19.829 13.316 -49.372 1.00 93.00 84 MET A C 1
ATOM 654 O O . MET A 1 84 ? 18.634 13.531 -49.591 1.00 93.00 84 MET A O 1
ATOM 658 N N . GLN A 1 85 ? 20.778 13.761 -50.201 1.00 94.19 85 GLN A N 1
ATOM 659 C CA . GLN A 1 85 ? 20.471 14.467 -51.449 1.00 94.19 85 GLN A CA 1
ATOM 660 C C . GLN A 1 85 ? 19.729 13.569 -52.446 1.00 94.19 85 GLN A C 1
ATOM 662 O O . GLN A 1 85 ? 18.796 14.036 -53.096 1.00 94.19 85 GLN A O 1
ATOM 667 N N . ARG A 1 86 ? 20.074 12.276 -52.534 1.00 92.94 86 ARG A N 1
ATOM 668 C CA . ARG A 1 86 ? 19.365 11.295 -53.373 1.00 92.94 86 ARG A CA 1
ATOM 669 C C . ARG A 1 86 ? 17.906 11.150 -52.945 1.00 92.94 86 ARG A C 1
ATOM 671 O O . ARG A 1 86 ? 17.025 11.150 -53.801 1.00 92.94 86 ARG A O 1
ATOM 678 N N . VAL A 1 87 ? 17.639 11.090 -51.638 1.00 92.88 87 VAL A N 1
ATOM 679 C CA . VAL A 1 87 ? 16.270 11.074 -51.095 1.00 92.88 87 VAL A CA 1
ATOM 680 C C . VAL A 1 87 ? 15.517 12.346 -51.501 1.00 92.88 87 VAL A C 1
ATOM 682 O O . VAL A 1 87 ? 14.389 12.267 -51.984 1.00 92.88 87 VAL A O 1
ATOM 685 N N . GLN A 1 88 ? 16.130 13.523 -51.348 1.00 92.06 88 GLN A N 1
ATOM 686 C CA . GLN A 1 88 ? 15.483 14.804 -51.662 1.00 92.06 88 GLN A CA 1
ATOM 687 C C . GLN A 1 88 ? 15.229 15.002 -53.166 1.00 92.06 88 GLN A C 1
ATOM 689 O O . GLN A 1 88 ? 14.197 15.557 -53.545 1.00 92.06 88 GLN A O 1
ATOM 694 N N . ALA A 1 89 ? 16.145 14.538 -54.018 1.00 94.62 89 ALA A N 1
ATOM 695 C CA . ALA A 1 89 ? 16.081 14.700 -55.468 1.00 94.62 89 ALA A CA 1
ATOM 696 C C . ALA A 1 89 ? 15.150 13.693 -56.171 1.00 94.62 89 ALA A C 1
ATOM 698 O O . ALA A 1 89 ? 14.790 13.920 -57.325 1.00 94.62 89 ALA A O 1
ATOM 699 N N . GLU A 1 90 ? 14.744 12.599 -55.514 1.00 95.00 90 GLU A N 1
ATOM 700 C CA . GLU A 1 90 ? 13.898 11.560 -56.117 1.00 95.00 90 GLU A CA 1
ATOM 701 C C . GLU A 1 90 ? 12.480 12.093 -56.409 1.00 95.00 90 GLU A C 1
ATOM 703 O O . GLU A 1 90 ? 11.754 12.429 -55.466 1.00 95.00 90 GLU A O 1
ATOM 708 N N . PRO A 1 91 ? 12.038 12.171 -57.680 1.00 92.06 91 PRO A N 1
ATOM 709 C CA . PRO A 1 91 ? 10.741 12.747 -58.038 1.00 92.06 91 PRO A CA 1
ATOM 710 C C . PRO A 1 91 ? 9.555 11.820 -57.735 1.00 92.06 91 PRO A C 1
ATOM 712 O O . PRO A 1 91 ? 8.439 12.306 -57.548 1.00 92.06 91 PRO A O 1
ATOM 715 N N . VAL A 1 92 ? 9.760 10.497 -57.677 1.00 95.88 92 VAL A N 1
ATOM 716 C CA . VAL A 1 92 ? 8.678 9.527 -57.453 1.00 95.88 92 VAL A CA 1
ATOM 717 C C . VAL A 1 92 ? 8.473 9.281 -55.959 1.00 95.88 92 VAL A C 1
ATOM 719 O O . VAL A 1 92 ? 9.332 8.714 -55.286 1.00 95.88 92 VAL A O 1
ATOM 722 N N . LEU A 1 93 ? 7.288 9.620 -55.441 1.00 92.88 93 LEU A N 1
ATOM 723 C CA . LEU A 1 93 ? 6.973 9.565 -54.006 1.00 92.88 93 LEU A CA 1
ATOM 724 C C . LEU A 1 93 ? 7.187 8.177 -53.371 1.00 92.88 93 LEU A C 1
ATOM 726 O O . LEU A 1 93 ? 7.790 8.077 -52.306 1.00 92.88 93 LEU A O 1
ATOM 730 N N . SER A 1 94 ? 6.771 7.093 -54.033 1.00 93.81 94 SER A N 1
ATOM 731 C CA . SER A 1 94 ? 6.960 5.727 -53.516 1.00 93.81 94 SER A CA 1
ATOM 732 C C . SER A 1 94 ? 8.436 5.336 -53.395 1.00 93.81 94 SER A C 1
ATOM 734 O O . SER A 1 94 ? 8.823 4.680 -52.430 1.00 93.81 94 SER A O 1
ATOM 736 N N . ARG A 1 95 ? 9.273 5.758 -54.353 1.00 92.88 95 ARG A N 1
ATOM 737 C CA . ARG A 1 95 ? 10.722 5.509 -54.323 1.00 92.88 95 ARG A CA 1
ATOM 738 C C . ARG A 1 95 ? 11.408 6.387 -53.288 1.00 92.88 95 ARG A C 1
ATOM 740 O O . ARG A 1 95 ? 12.246 5.889 -52.547 1.00 92.88 95 ARG A O 1
ATOM 747 N N . ARG A 1 96 ? 10.984 7.648 -53.166 1.00 94.56 96 ARG A N 1
ATOM 748 C CA . ARG A 1 96 ? 11.442 8.557 -52.113 1.00 94.56 96 ARG A CA 1
ATOM 749 C C . ARG A 1 96 ? 11.183 7.977 -50.724 1.00 94.56 96 ARG A C 1
ATOM 751 O O . ARG A 1 96 ? 12.100 7.952 -49.915 1.00 94.56 96 ARG A O 1
ATOM 758 N N . HIS A 1 97 ? 9.980 7.464 -50.461 1.00 92.06 97 HIS A N 1
ATOM 759 C CA . HIS A 1 97 ? 9.660 6.815 -49.185 1.00 92.06 97 HIS A CA 1
ATOM 760 C C . HIS A 1 97 ? 10.509 5.564 -48.935 1.00 92.06 97 HIS A C 1
ATOM 762 O O . HIS A 1 97 ? 10.956 5.359 -47.812 1.00 92.06 97 HIS A O 1
ATOM 768 N N . ALA A 1 98 ? 10.761 4.741 -49.959 1.00 93.12 98 ALA A N 1
ATOM 769 C CA . ALA A 1 98 ? 11.626 3.570 -49.822 1.00 93.12 98 ALA A CA 1
ATOM 770 C C . ALA A 1 98 ? 13.075 3.962 -49.480 1.00 93.12 98 ALA A C 1
ATOM 772 O O . ALA A 1 98 ? 13.650 3.401 -48.553 1.00 93.12 98 ALA A O 1
ATOM 773 N N . LEU A 1 99 ? 13.635 4.964 -50.168 1.00 92.25 99 LEU A N 1
ATOM 774 C CA . LEU A 1 99 ? 14.975 5.491 -49.886 1.00 92.25 99 LEU A CA 1
ATOM 775 C C . LEU A 1 99 ? 15.053 6.137 -48.497 1.00 92.25 99 LEU A C 1
ATOM 777 O O . LEU A 1 99 ? 16.003 5.901 -47.759 1.00 92.25 99 LEU A O 1
ATOM 781 N N . GLN A 1 100 ? 14.037 6.917 -48.120 1.00 92.25 100 GLN A N 1
ATOM 782 C CA . GLN A 1 100 ? 13.952 7.536 -46.799 1.00 92.25 100 GLN A CA 1
ATOM 783 C C . GLN A 1 100 ? 13.853 6.484 -45.693 1.00 92.25 100 GLN A C 1
ATOM 785 O O . GLN A 1 100 ? 14.486 6.639 -44.656 1.00 92.25 100 GLN A O 1
ATOM 790 N N . LYS A 1 101 ? 13.091 5.406 -45.915 1.00 90.81 101 LYS A N 1
ATOM 791 C CA . LYS A 1 101 ? 13.008 4.286 -44.980 1.00 90.81 101 LYS A CA 1
ATOM 792 C C . LYS A 1 101 ? 14.376 3.635 -44.784 1.00 90.81 101 LYS A C 1
ATOM 794 O O . LYS A 1 101 ? 14.802 3.534 -43.648 1.00 90.81 101 LYS A O 1
ATOM 799 N N . VAL A 1 102 ? 15.075 3.261 -45.859 1.00 88.12 102 VAL A N 1
ATOM 800 C CA . VAL A 1 102 ? 16.415 2.646 -45.763 1.00 88.12 102 VAL A CA 1
ATOM 801 C C . VAL A 1 102 ? 17.388 3.561 -45.012 1.00 88.12 102 VAL A C 1
ATOM 803 O O . VAL A 1 102 ? 18.070 3.109 -44.100 1.00 88.12 102 VAL A O 1
ATOM 806 N N . PHE A 1 103 ? 17.379 4.861 -45.326 1.00 89.50 103 PHE A N 1
ATOM 807 C CA . PHE A 1 103 ? 18.211 5.850 -44.640 1.00 89.50 103 PHE A CA 1
ATOM 808 C C . PHE A 1 103 ? 17.898 5.963 -43.138 1.00 89.50 103 PHE A C 1
ATOM 810 O O . PHE A 1 103 ? 18.813 6.131 -42.337 1.00 89.50 103 PHE A O 1
ATOM 817 N N . LEU A 1 104 ? 16.623 5.901 -42.738 1.00 87.94 104 LEU A N 1
ATOM 818 C CA . LEU A 1 104 ? 16.213 5.955 -41.328 1.00 87.94 104 LEU A CA 1
ATOM 819 C C . LEU A 1 104 ? 16.418 4.619 -40.601 1.00 87.94 104 LEU A C 1
ATOM 821 O O . LEU A 1 104 ? 16.732 4.624 -39.417 1.00 87.94 104 LEU A O 1
ATOM 825 N N . ASP A 1 105 ? 16.268 3.482 -41.284 1.00 85.81 105 ASP A N 1
ATOM 826 C CA . ASP A 1 105 ? 16.443 2.141 -40.708 1.00 85.81 105 ASP A CA 1
ATOM 827 C C . ASP A 1 105 ? 17.887 1.930 -40.200 1.00 85.81 105 ASP A C 1
ATOM 829 O O . ASP A 1 105 ? 18.095 1.199 -39.231 1.00 85.81 105 ASP A O 1
ATOM 833 N N . GLU A 1 106 ? 18.883 2.619 -40.775 1.00 83.62 106 GLU A N 1
ATOM 834 C CA . GLU A 1 106 ? 20.255 2.646 -40.242 1.00 83.62 106 GLU A CA 1
ATOM 835 C C . GLU A 1 106 ? 20.344 3.231 -38.818 1.00 83.62 106 GLU A C 1
ATOM 837 O O . GLU A 1 106 ? 21.137 2.736 -38.012 1.00 83.62 106 GLU A O 1
ATOM 842 N N . ASP A 1 107 ? 19.500 4.215 -38.475 1.00 79.81 107 ASP A N 1
ATOM 843 C CA . ASP A 1 107 ? 19.467 4.837 -37.139 1.00 79.81 107 ASP A CA 1
ATOM 844 C C . ASP A 1 107 ? 18.938 3.856 -36.072 1.00 79.81 107 ASP A C 1
ATOM 846 O O . ASP A 1 107 ? 19.321 3.918 -34.898 1.00 79.81 107 ASP A O 1
ATOM 850 N N . TRP A 1 108 ? 18.103 2.895 -36.489 1.00 72.94 108 TRP A N 1
ATOM 851 C CA . TRP A 1 108 ? 17.470 1.879 -35.638 1.00 72.94 108 TRP A CA 1
ATOM 852 C C . TRP A 1 108 ? 18.350 0.650 -35.367 1.00 72.94 108 TRP A C 1
ATOM 854 O O . TRP A 1 108 ? 17.864 -0.379 -34.894 1.00 72.94 108 TRP A O 1
ATOM 864 N N . ASN A 1 109 ? 19.657 0.726 -35.627 1.00 70.50 109 ASN A N 1
ATOM 865 C CA . ASN A 1 109 ? 20.568 -0.353 -35.263 1.00 70.50 109 ASN A CA 1
ATOM 866 C C . ASN A 1 109 ? 20.647 -0.527 -33.736 1.00 70.50 109 ASN A C 1
ATOM 868 O O . ASN A 1 109 ? 21.135 0.360 -33.031 1.00 70.50 109 ASN A O 1
ATOM 872 N N . MET A 1 110 ? 20.216 -1.693 -33.253 1.00 65.50 110 MET A N 1
ATOM 873 C CA . MET A 1 110 ? 20.249 -2.080 -31.839 1.00 65.50 110 MET A CA 1
ATOM 874 C C . MET A 1 110 ? 21.530 -2.836 -31.451 1.00 65.50 110 MET A C 1
ATOM 876 O O . MET A 1 110 ? 21.755 -3.083 -30.267 1.00 65.50 110 MET A O 1
ATOM 880 N N . SER A 1 111 ? 22.377 -3.217 -32.415 1.00 62.84 111 SER A N 1
ATOM 881 C CA . SER A 1 111 ? 23.599 -3.983 -32.143 1.00 62.84 111 SER A CA 1
ATOM 882 C C . SER A 1 111 ? 24.542 -3.208 -31.223 1.00 62.84 111 SER A C 1
ATOM 884 O O . SER A 1 111 ? 24.949 -2.093 -31.537 1.00 62.84 111 SER A O 1
ATOM 886 N N . GLY A 1 112 ? 24.871 -3.798 -30.071 1.00 61.56 112 GLY A N 1
ATOM 887 C CA . GLY A 1 112 ? 25.731 -3.187 -29.052 1.00 61.56 112 GLY A CA 1
ATOM 888 C C . GLY A 1 112 ? 25.067 -2.094 -28.204 1.00 61.56 112 GLY A C 1
ATOM 889 O O . GLY A 1 112 ? 25.682 -1.631 -27.246 1.00 61.56 112 GLY A O 1
ATOM 890 N N . LYS A 1 113 ? 23.819 -1.702 -28.497 1.00 69.75 113 LYS A N 1
ATOM 891 C CA . LYS A 1 113 ? 23.072 -0.725 -27.693 1.00 69.75 113 LYS A CA 1
ATOM 892 C C . LYS A 1 113 ? 22.292 -1.439 -26.591 1.00 69.75 113 LYS A C 1
ATOM 894 O O . LYS A 1 113 ? 21.600 -2.425 -26.839 1.00 69.75 113 LYS A O 1
ATOM 899 N N . LEU A 1 114 ? 22.377 -0.920 -25.367 1.00 69.50 114 LEU A N 1
ATOM 900 C CA . LEU A 1 114 ? 21.554 -1.400 -24.260 1.00 69.50 114 LEU A CA 1
ATOM 901 C C . LEU A 1 114 ? 20.138 -0.841 -24.414 1.00 69.50 114 LEU A C 1
ATOM 903 O O . LEU A 1 114 ? 19.939 0.372 -24.360 1.00 69.50 114 LEU A O 1
ATOM 907 N N . VAL A 1 115 ? 19.157 -1.723 -24.599 1.00 75.38 115 VAL A N 1
ATOM 908 C CA . VAL A 1 115 ? 17.745 -1.326 -24.612 1.00 75.38 115 VAL A CA 1
ATOM 909 C C . VAL A 1 115 ? 17.336 -0.976 -23.191 1.00 75.38 115 VAL A C 1
ATOM 911 O O . VAL A 1 115 ? 17.420 -1.822 -22.300 1.00 75.38 115 VAL A O 1
ATOM 914 N N . THR A 1 116 ? 16.899 0.261 -22.981 1.00 80.06 116 THR A N 1
ATOM 915 C CA . THR A 1 116 ? 16.306 0.688 -21.718 1.00 80.06 116 THR A CA 1
ATOM 916 C C . THR A 1 116 ? 14.813 0.914 -21.896 1.00 80.06 116 THR A C 1
ATOM 918 O O . THR A 1 116 ? 14.364 1.537 -22.857 1.00 80.06 116 THR A O 1
ATOM 921 N N . PHE A 1 117 ? 14.032 0.390 -20.959 1.00 79.62 117 PHE A N 1
ATOM 922 C CA . PHE A 1 117 ? 12.595 0.608 -20.897 1.00 79.62 117 PHE A CA 1
ATOM 923 C C . PHE A 1 117 ? 12.309 1.713 -19.891 1.00 79.62 117 PHE A C 1
ATOM 925 O O . PHE A 1 117 ? 12.645 1.585 -18.717 1.00 79.62 117 PHE A O 1
ATOM 932 N N . THR A 1 118 ? 11.677 2.791 -20.340 1.00 81.94 118 THR A N 1
ATOM 933 C CA . THR A 1 118 ? 11.181 3.856 -19.467 1.00 81.94 118 THR A CA 1
ATOM 934 C C . THR A 1 118 ? 9.667 3.958 -19.595 1.00 81.94 118 THR A C 1
ATOM 936 O O . THR A 1 118 ? 9.082 3.658 -20.636 1.00 81.94 118 THR A O 1
ATOM 939 N N . SER A 1 119 ? 9.009 4.332 -18.503 1.00 84.69 119 SER A N 1
ATOM 940 C CA . SER A 1 119 ? 7.559 4.499 -18.443 1.00 84.69 119 SER A CA 1
ATOM 941 C C . SER A 1 119 ? 7.229 5.606 -17.455 1.00 84.69 119 SER A C 1
ATOM 943 O O . SER A 1 119 ? 7.830 5.679 -16.383 1.00 84.69 119 SER A O 1
ATOM 945 N N . SER A 1 120 ? 6.220 6.418 -17.771 1.00 87.94 120 SER A N 1
ATOM 946 C CA . SER A 1 120 ? 5.696 7.414 -16.831 1.00 87.94 120 SER A CA 1
ATOM 947 C C . SER A 1 120 ? 5.168 6.767 -15.547 1.00 87.94 120 SER A C 1
ATOM 949 O O . SER A 1 120 ? 5.184 7.391 -14.490 1.00 87.94 120 SER A O 1
ATOM 951 N N . ALA A 1 121 ? 4.713 5.509 -15.618 1.00 88.31 121 ALA A N 1
ATOM 952 C CA . ALA A 1 121 ? 4.304 4.756 -14.438 1.00 88.31 121 ALA A CA 1
ATOM 953 C C . ALA A 1 121 ? 5.498 4.521 -13.506 1.00 88.31 121 ALA A C 1
ATOM 955 O O . ALA A 1 121 ? 5.403 4.819 -12.322 1.00 88.31 121 ALA A O 1
ATOM 956 N N . LEU A 1 122 ? 6.644 4.082 -14.034 1.00 90.69 122 LEU A N 1
ATOM 957 C CA . LEU A 1 122 ? 7.854 3.844 -13.243 1.00 90.69 122 LEU A CA 1
ATOM 958 C C . LEU A 1 122 ? 8.320 5.115 -12.513 1.00 90.69 122 LEU A C 1
ATOM 960 O O . LEU A 1 122 ? 8.652 5.065 -11.324 1.00 90.69 122 LEU A O 1
ATOM 964 N N . GLU A 1 123 ? 8.294 6.253 -13.210 1.00 89.81 123 GLU A N 1
ATOM 965 C CA . GLU A 1 123 ? 8.665 7.565 -12.664 1.00 89.81 123 GLU A CA 1
ATOM 966 C C . GLU A 1 123 ? 7.757 8.005 -11.506 1.00 89.81 123 GLU A C 1
ATOM 968 O O . GLU A 1 123 ? 8.226 8.649 -10.571 1.00 89.81 123 GLU A O 1
ATOM 973 N N . GLN A 1 124 ? 6.474 7.631 -11.525 1.00 91.81 124 GLN A N 1
ATOM 974 C CA . GLN A 1 124 ? 5.518 7.933 -10.451 1.00 91.81 124 GLN A CA 1
ATOM 975 C C . GLN A 1 124 ? 5.555 6.900 -9.317 1.00 91.81 124 GLN A C 1
ATOM 977 O O . GLN A 1 124 ? 5.438 7.245 -8.140 1.00 91.81 124 GLN A O 1
ATOM 982 N N . GLN A 1 125 ? 5.733 5.626 -9.657 1.00 92.50 125 GLN A N 1
ATOM 983 C CA . GLN A 1 125 ? 5.650 4.508 -8.722 1.00 92.50 125 GLN A CA 1
ATOM 984 C C . GLN A 1 125 ? 6.870 4.408 -7.804 1.00 92.50 125 GLN A C 1
ATOM 986 O O . GLN A 1 125 ? 6.736 4.009 -6.645 1.00 92.50 125 GLN A O 1
ATOM 991 N N . THR A 1 126 ? 8.036 4.832 -8.293 1.00 92.81 126 THR A N 1
ATOM 992 C CA . THR A 1 126 ? 9.285 4.927 -7.524 1.00 92.81 126 THR A CA 1
ATOM 993 C C . THR A 1 126 ? 9.140 5.855 -6.303 1.00 92.81 126 THR A C 1
ATOM 995 O O . THR A 1 126 ? 9.240 5.368 -5.174 1.00 92.81 126 THR A O 1
ATOM 998 N N . PRO A 1 127 ? 8.821 7.159 -6.456 1.00 94.19 127 PRO A N 1
ATOM 999 C CA . PRO A 1 127 ? 8.563 8.036 -5.313 1.00 94.19 127 PRO A CA 1
ATOM 1000 C C . PRO A 1 127 ? 7.279 7.661 -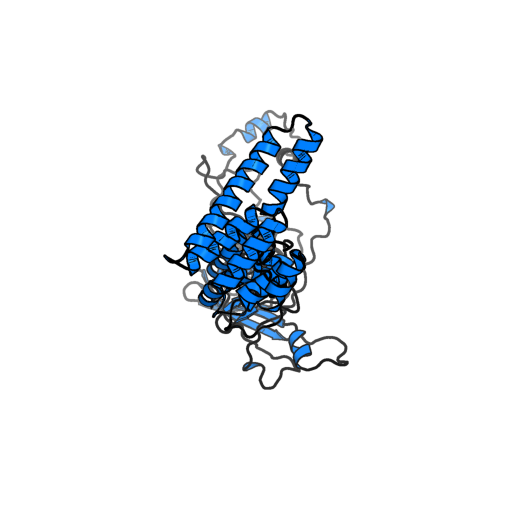4.557 1.00 94.19 127 PRO A C 1
ATOM 1002 O O . PRO A 1 127 ? 7.172 7.955 -3.367 1.00 94.19 127 PRO A O 1
ATOM 1005 N N . GLY A 1 128 ? 6.323 6.983 -5.205 1.00 93.38 128 GLY A N 1
ATOM 1006 C CA . GLY A 1 128 ? 5.113 6.461 -4.567 1.00 93.38 128 GLY A CA 1
ATOM 1007 C C . GLY A 1 128 ? 5.407 5.491 -3.417 1.00 93.38 128 GLY A C 1
ATOM 1008 O O . GLY A 1 128 ? 4.863 5.666 -2.324 1.00 93.38 128 GLY A O 1
ATOM 1009 N N . ILE A 1 129 ? 6.318 4.526 -3.617 1.00 95.19 129 ILE A N 1
ATOM 1010 C CA . ILE A 1 129 ? 6.752 3.603 -2.548 1.00 95.19 129 ILE A CA 1
ATOM 1011 C C . ILE A 1 129 ? 7.427 4.371 -1.413 1.00 95.19 129 ILE A C 1
ATOM 1013 O O . ILE A 1 129 ? 7.120 4.128 -0.247 1.00 95.19 129 ILE A O 1
ATOM 1017 N N . LEU A 1 130 ? 8.316 5.312 -1.737 1.00 95.56 130 LEU A N 1
ATOM 1018 C CA . LEU A 1 130 ? 9.047 6.090 -0.732 1.00 95.56 130 LEU A CA 1
ATOM 1019 C C . LEU A 1 130 ? 8.098 6.950 0.114 1.00 95.56 130 LEU A C 1
ATOM 1021 O O . LEU A 1 130 ? 8.185 6.971 1.343 1.00 95.56 130 LEU A O 1
ATOM 1025 N N . SER A 1 131 ? 7.124 7.601 -0.529 1.00 95.31 131 SER A N 1
ATOM 1026 C CA . SER A 1 131 ? 6.085 8.366 0.163 1.00 95.31 131 SER A CA 1
ATOM 1027 C C . SER A 1 131 ? 5.232 7.471 1.061 1.00 95.31 131 SER A C 1
ATOM 1029 O O . SER A 1 131 ? 4.954 7.834 2.204 1.00 95.31 131 SER A O 1
ATOM 1031 N N . PHE A 1 132 ? 4.859 6.281 0.580 1.00 95.31 132 PHE A N 1
ATOM 1032 C CA . PHE A 1 132 ? 4.127 5.304 1.380 1.00 95.31 132 PHE A CA 1
ATOM 1033 C C . PHE A 1 132 ? 4.936 4.850 2.602 1.00 95.31 132 PHE A C 1
ATOM 1035 O O . PHE A 1 132 ? 4.415 4.893 3.716 1.00 95.31 132 PHE A O 1
ATOM 1042 N N . ALA A 1 133 ? 6.214 4.498 2.429 1.00 95.69 133 ALA A N 1
ATOM 1043 C CA . ALA A 1 133 ? 7.109 4.101 3.517 1.00 95.69 133 ALA A CA 1
ATOM 1044 C C . ALA A 1 133 ? 7.218 5.195 4.592 1.00 95.69 133 ALA A C 1
ATOM 1046 O O . ALA A 1 133 ? 7.078 4.922 5.786 1.00 95.69 133 ALA A O 1
ATOM 1047 N N . SER A 1 134 ? 7.403 6.446 4.159 1.00 94.69 134 SER A N 1
ATOM 1048 C CA . SER A 1 134 ? 7.504 7.613 5.038 1.00 94.69 134 SER A CA 1
ATOM 1049 C C . SER A 1 134 ? 6.206 7.864 5.815 1.00 94.69 134 SER A C 1
ATOM 1051 O O . SER A 1 134 ? 6.220 7.981 7.043 1.00 94.69 134 SER A O 1
ATOM 1053 N N . GLN A 1 135 ? 5.056 7.866 5.132 1.00 94.12 135 GLN A N 1
ATOM 1054 C CA . GLN A 1 135 ? 3.750 8.086 5.765 1.00 94.12 135 GLN A CA 1
ATOM 1055 C C . GLN A 1 135 ? 3.369 6.959 6.735 1.00 94.12 135 GLN A C 1
ATOM 1057 O O . GLN A 1 135 ? 2.807 7.222 7.799 1.00 94.12 135 GLN A O 1
ATOM 1062 N N . MET A 1 136 ? 3.729 5.715 6.410 1.00 92.62 136 MET A N 1
ATOM 1063 C CA . MET A 1 136 ? 3.549 4.546 7.278 1.00 92.62 136 MET A CA 1
ATOM 1064 C C . MET A 1 136 ? 4.601 4.452 8.392 1.00 92.62 136 MET A C 1
ATOM 1066 O O . MET A 1 136 ? 4.581 3.487 9.162 1.00 92.62 136 MET A O 1
ATOM 1070 N N . LYS A 1 137 ? 5.519 5.427 8.482 1.00 94.00 137 LYS A N 1
ATOM 1071 C CA . LYS A 1 137 ? 6.649 5.461 9.423 1.00 94.00 137 LYS A CA 1
ATOM 1072 C C . LYS A 1 137 ? 7.372 4.116 9.476 1.00 94.00 137 LYS A C 1
ATOM 1074 O O . LYS A 1 137 ? 7.556 3.537 10.548 1.00 94.00 137 LYS A O 1
ATOM 1079 N N . TRP A 1 138 ? 7.688 3.585 8.299 1.00 94.00 138 TRP A N 1
ATOM 1080 C CA . TRP A 1 138 ? 8.383 2.314 8.164 1.00 94.00 138 TRP A CA 1
ATOM 1081 C C . TRP A 1 138 ? 9.712 2.355 8.945 1.00 94.00 138 TRP A C 1
ATOM 1083 O O . TRP A 1 138 ? 10.415 3.363 8.894 1.00 94.00 138 TRP A O 1
ATOM 1093 N N . PRO A 1 139 ? 10.073 1.320 9.724 1.00 93.00 139 PRO A N 1
ATOM 1094 C CA . PRO A 1 139 ? 11.252 1.408 10.587 1.00 93.00 139 PRO A CA 1
ATOM 1095 C C . PRO A 1 139 ? 12.562 1.347 9.788 1.00 93.00 139 PRO A C 1
ATOM 1097 O O . PRO A 1 139 ? 13.583 1.854 10.245 1.00 93.00 139 PRO A O 1
ATOM 1100 N N . TYR A 1 140 ? 12.520 0.784 8.576 1.00 93.69 140 TYR A N 1
ATOM 1101 C CA . TYR A 1 140 ? 13.674 0.601 7.693 1.00 93.69 140 TYR A CA 1
ATOM 1102 C C . TYR A 1 140 ? 13.611 1.506 6.449 1.00 93.69 140 TYR A C 1
ATOM 1104 O O . TYR A 1 140 ? 14.032 1.096 5.373 1.00 93.69 140 TYR A O 1
ATOM 1112 N N . VAL A 1 141 ? 13.051 2.724 6.554 1.00 94.44 141 VAL A N 1
ATOM 1113 C CA . VAL A 1 141 ? 12.892 3.649 5.400 1.00 94.44 141 VAL A CA 1
ATOM 1114 C C . VAL A 1 141 ? 14.206 3.869 4.654 1.00 94.44 141 VAL A C 1
ATOM 1116 O O . VAL A 1 141 ? 14.207 3.817 3.431 1.00 94.44 141 VAL A O 1
ATOM 1119 N N . ASN A 1 142 ? 15.317 4.024 5.376 1.00 95.75 142 ASN A N 1
ATOM 1120 C CA . ASN A 1 142 ? 16.630 4.258 4.771 1.00 95.75 142 ASN A CA 1
ATOM 1121 C C . ASN A 1 142 ? 17.045 3.118 3.819 1.00 95.75 142 ASN A C 1
ATOM 1123 O O . ASN A 1 142 ? 17.605 3.370 2.759 1.00 95.75 142 ASN A O 1
ATOM 1127 N N . GLU A 1 143 ? 16.733 1.862 4.165 1.00 95.56 143 GLU A N 1
ATOM 1128 C CA . GLU A 1 143 ? 17.033 0.706 3.306 1.00 95.56 143 GLU A CA 1
ATOM 1129 C C . GLU A 1 143 ? 16.200 0.744 2.020 1.00 95.56 143 GLU A C 1
ATOM 1131 O O . GLU A 1 143 ? 16.708 0.471 0.932 1.00 95.56 143 GLU A O 1
ATOM 1136 N N . VAL A 1 144 ? 14.932 1.146 2.139 1.00 95.62 144 VAL A N 1
ATOM 1137 C CA . VAL A 1 144 ? 14.017 1.288 1.001 1.00 95.62 144 VAL A CA 1
ATOM 1138 C C . VAL A 1 144 ? 14.474 2.422 0.076 1.00 95.62 144 VAL A C 1
ATOM 1140 O O . VAL A 1 144 ? 14.477 2.245 -1.143 1.00 95.62 144 VAL A O 1
ATOM 1143 N N . GLU A 1 145 ? 14.893 3.559 0.639 1.00 95.75 145 GLU A N 1
ATOM 1144 C CA . GLU A 1 145 ? 15.443 4.705 -0.101 1.00 95.75 145 GLU A CA 1
ATOM 1145 C C . GLU A 1 145 ? 16.706 4.333 -0.890 1.00 95.75 145 GLU A C 1
ATOM 1147 O O . GLU A 1 145 ? 16.857 4.753 -2.038 1.00 95.75 145 GLU A O 1
ATOM 1152 N N . ASP A 1 146 ? 17.564 3.481 -0.327 1.00 95.62 146 ASP A N 1
ATOM 1153 C CA . ASP A 1 146 ? 18.786 3.016 -0.985 1.00 95.62 146 ASP A CA 1
ATOM 1154 C C . ASP A 1 146 ? 18.548 1.930 -2.047 1.00 95.62 146 ASP A C 1
ATOM 1156 O O . ASP A 1 146 ? 19.355 1.793 -2.980 1.00 95.62 146 ASP A O 1
ATOM 1160 N N . TYR A 1 147 ? 17.502 1.113 -1.891 1.00 94.94 147 TYR A N 1
ATOM 1161 C CA . TYR A 1 147 ? 17.230 -0.049 -2.740 1.00 94.94 147 TYR A CA 1
ATOM 1162 C C . TYR A 1 147 ? 16.344 0.279 -3.946 1.00 94.94 147 TYR A C 1
ATOM 1164 O O . TYR A 1 147 ? 16.685 -0.084 -5.075 1.00 94.94 147 TYR A O 1
ATOM 1172 N N . ILE A 1 148 ? 15.219 0.969 -3.732 1.00 95.06 148 ILE A N 1
ATOM 1173 C CA . ILE A 1 148 ? 14.181 1.174 -4.755 1.00 95.06 148 ILE A CA 1
ATOM 1174 C C . ILE A 1 148 ? 14.717 1.847 -6.035 1.00 95.06 148 ILE A C 1
ATOM 1176 O O . ILE A 1 148 ? 14.425 1.332 -7.117 1.00 95.06 148 ILE A O 1
ATOM 1180 N N . PRO A 1 149 ? 15.540 2.916 -5.979 1.00 93.50 149 PRO A N 1
ATOM 1181 C CA . PRO A 1 149 ? 16.098 3.526 -7.188 1.00 93.50 149 PRO A CA 1
ATOM 1182 C C . PRO A 1 149 ? 16.988 2.570 -7.994 1.00 93.50 149 PRO A C 1
ATOM 1184 O O . PRO A 1 149 ? 16.916 2.541 -9.221 1.00 93.50 149 PRO A O 1
ATOM 1187 N N . LYS A 1 150 ? 17.786 1.735 -7.314 1.00 92.94 150 LYS A N 1
ATOM 1188 C CA . LYS A 1 150 ? 18.645 0.727 -7.962 1.00 92.94 150 LYS A CA 1
ATOM 1189 C C . LYS A 1 150 ? 17.808 -0.381 -8.594 1.00 92.94 150 LYS A C 1
ATOM 1191 O O . LYS A 1 150 ? 18.119 -0.846 -9.688 1.00 92.94 150 LYS A O 1
ATOM 1196 N N . ALA A 1 151 ? 16.736 -0.798 -7.922 1.00 92.06 151 ALA A N 1
ATOM 1197 C CA . ALA A 1 151 ? 15.799 -1.775 -8.458 1.00 92.06 151 ALA A CA 1
ATOM 1198 C C . ALA A 1 151 ? 15.075 -1.238 -9.704 1.00 92.06 151 ALA A C 1
ATOM 1200 O O . ALA A 1 151 ? 14.965 -1.960 -10.692 1.00 92.06 151 ALA A O 1
ATOM 1201 N N . ALA A 1 152 ? 14.664 0.034 -9.699 1.00 91.69 152 ALA A N 1
ATOM 1202 C CA . ALA A 1 152 ? 14.081 0.698 -10.862 1.00 91.69 152 ALA A CA 1
ATOM 1203 C C . ALA A 1 152 ? 15.074 0.783 -12.037 1.00 91.69 152 ALA A C 1
ATOM 1205 O O . ALA A 1 152 ? 14.717 0.463 -13.168 1.00 91.69 152 ALA A O 1
ATOM 1206 N N . GLU A 1 153 ? 16.340 1.135 -11.784 1.00 90.69 153 GLU A N 1
ATOM 1207 C CA . GLU A 1 153 ? 17.378 1.155 -12.825 1.00 90.69 153 GLU A CA 1
ATOM 1208 C C . GLU A 1 153 ? 17.629 -0.244 -13.413 1.00 90.69 153 GLU A C 1
ATOM 1210 O O . GLU A 1 153 ? 17.727 -0.408 -14.631 1.00 90.69 153 GLU A O 1
ATOM 1215 N N . ASN A 1 154 ? 17.695 -1.268 -12.559 1.00 89.56 154 ASN A N 1
ATOM 1216 C CA . ASN A 1 154 ? 17.828 -2.654 -12.999 1.00 89.56 154 ASN A CA 1
ATOM 1217 C C . ASN A 1 154 ? 16.616 -3.102 -13.822 1.00 89.56 154 ASN A C 1
ATOM 1219 O O . ASN A 1 154 ? 16.791 -3.753 -14.849 1.00 89.56 154 ASN A O 1
ATOM 1223 N N . PHE A 1 155 ? 15.404 -2.715 -13.419 1.00 89.00 155 PHE A N 1
ATOM 1224 C CA . PHE A 1 155 ? 14.176 -2.974 -14.167 1.00 89.00 155 PHE A CA 1
ATOM 1225 C C . PHE A 1 155 ? 14.214 -2.331 -15.562 1.00 89.00 155 PHE A C 1
ATOM 1227 O O . PHE A 1 155 ? 13.927 -3.010 -16.547 1.00 89.00 155 PHE A O 1
ATOM 1234 N N . CYS A 1 156 ? 14.668 -1.075 -15.682 1.00 87.88 156 CYS A N 1
ATOM 1235 C CA . CYS A 1 156 ? 14.848 -0.412 -16.980 1.00 87.88 156 CYS A CA 1
ATOM 1236 C C . CYS A 1 156 ? 15.774 -1.200 -17.913 1.00 87.88 156 CYS A C 1
ATOM 1238 O O . CYS A 1 156 ? 15.560 -1.214 -19.121 1.00 87.88 156 CYS A O 1
ATOM 1240 N N . LYS A 1 157 ? 16.790 -1.872 -17.363 1.00 87.69 157 LYS A N 1
ATOM 1241 C CA . LYS A 1 157 ? 17.759 -2.694 -18.107 1.00 87.69 157 LYS A CA 1
ATOM 1242 C C . LYS A 1 157 ? 17.280 -4.138 -18.329 1.00 87.69 157 LYS A C 1
ATOM 1244 O O . LYS A 1 157 ? 18.092 -5.001 -18.649 1.00 87.69 157 LYS A O 1
ATOM 1249 N N . SER A 1 158 ? 15.983 -4.417 -18.143 1.00 80.06 158 SER A N 1
ATOM 1250 C CA . SER A 1 158 ? 15.389 -5.762 -18.211 1.00 80.06 158 SER A CA 1
ATOM 1251 C C . SER A 1 158 ? 16.019 -6.765 -17.227 1.00 80.06 158 SER A C 1
ATOM 1253 O O . SER A 1 158 ? 16.076 -7.969 -17.488 1.00 80.06 158 SER A O 1
ATOM 1255 N N . GLY A 1 159 ? 16.514 -6.271 -16.092 1.00 79.00 159 GLY A N 1
ATOM 1256 C CA . GLY A 1 159 ? 17.074 -7.086 -15.023 1.00 79.00 159 GLY A CA 1
ATOM 1257 C C . GLY A 1 159 ? 16.010 -7.878 -14.259 1.00 79.00 159 GLY A C 1
ATOM 1258 O O . GLY A 1 159 ? 14.826 -7.542 -14.249 1.00 79.00 159 GLY A O 1
ATOM 1259 N N . SER A 1 160 ? 16.446 -8.933 -13.571 1.00 80.06 160 SER A N 1
ATOM 1260 C CA . SER A 1 160 ? 15.577 -9.733 -12.704 1.00 80.06 160 SER A CA 1
ATOM 1261 C C . SER A 1 160 ? 15.134 -8.920 -11.483 1.00 80.06 160 SER A C 1
ATOM 1263 O O . SER A 1 160 ? 15.969 -8.357 -10.777 1.00 80.06 160 SER A O 1
ATOM 1265 N N . SER A 1 161 ? 13.831 -8.893 -11.207 1.00 82.31 161 SER A N 1
ATOM 1266 C CA . SER A 1 161 ? 13.233 -8.302 -10.002 1.00 82.31 161 SER A CA 1
ATOM 1267 C C . SER A 1 161 ? 12.143 -9.226 -9.451 1.00 82.31 161 SER A C 1
ATOM 1269 O O . SER A 1 161 ? 11.543 -9.972 -10.229 1.00 82.31 161 SER A O 1
ATOM 1271 N N . PRO A 1 162 ? 11.857 -9.201 -8.135 1.00 87.19 162 PRO A N 1
ATOM 1272 C CA . PRO A 1 162 ? 10.722 -9.929 -7.573 1.00 87.19 162 PRO A CA 1
ATOM 1273 C C . PRO A 1 162 ? 9.404 -9.561 -8.271 1.00 87.19 162 PRO A C 1
ATOM 1275 O O . PRO A 1 162 ? 9.177 -8.393 -8.582 1.00 87.19 162 PRO A O 1
ATOM 1278 N N . LEU A 1 163 ? 8.515 -10.540 -8.476 1.00 88.94 163 LEU A N 1
ATOM 1279 C CA . LEU A 1 163 ? 7.318 -10.383 -9.316 1.00 88.94 163 LEU A CA 1
ATOM 1280 C C . LEU A 1 163 ? 6.416 -9.210 -8.893 1.00 88.94 163 LEU A C 1
ATOM 1282 O O . LEU A 1 163 ? 6.030 -8.407 -9.728 1.00 88.94 163 LEU A O 1
ATOM 1286 N N . LEU A 1 164 ? 6.121 -9.054 -7.598 1.00 91.62 164 LEU A N 1
ATOM 1287 C CA . LEU A 1 164 ? 5.263 -7.951 -7.132 1.00 91.62 164 LEU A CA 1
ATOM 1288 C C . LEU A 1 164 ? 5.932 -6.577 -7.272 1.00 91.62 164 LEU A C 1
ATOM 1290 O O . LEU A 1 164 ? 5.240 -5.582 -7.475 1.00 91.62 164 LEU A O 1
ATOM 1294 N N . LEU A 1 165 ? 7.265 -6.516 -7.192 1.00 91.50 165 LEU A N 1
ATOM 1295 C CA . LEU A 1 165 ? 8.010 -5.283 -7.444 1.00 91.50 165 LEU A CA 1
ATOM 1296 C C . LEU A 1 165 ? 7.997 -4.945 -8.941 1.00 91.50 165 LEU A C 1
ATOM 1298 O O . LEU A 1 165 ? 7.828 -3.786 -9.312 1.00 91.50 165 LEU A O 1
ATOM 1302 N N . PHE A 1 166 ? 8.093 -5.969 -9.793 1.00 90.19 166 PHE A N 1
ATOM 1303 C CA . PHE A 1 166 ? 7.916 -5.842 -11.235 1.00 90.19 166 PHE A CA 1
ATOM 1304 C C . PHE A 1 166 ? 6.511 -5.322 -11.581 1.00 90.19 166 PHE A C 1
ATOM 1306 O O . PHE A 1 166 ? 6.393 -4.331 -12.299 1.00 90.19 166 PHE A O 1
ATOM 1313 N N . ASP A 1 167 ? 5.455 -5.924 -11.021 1.00 91.12 167 ASP A N 1
ATOM 1314 C CA . ASP A 1 167 ? 4.066 -5.489 -11.228 1.00 91.12 167 ASP A CA 1
ATOM 1315 C C . ASP A 1 167 ? 3.860 -4.036 -10.798 1.00 91.12 167 ASP A C 1
ATOM 1317 O O . ASP A 1 167 ? 3.183 -3.269 -11.488 1.00 91.12 167 ASP A O 1
ATOM 1321 N N . TRP A 1 168 ? 4.463 -3.645 -9.671 1.00 92.69 168 TRP A N 1
ATOM 1322 C CA . TRP A 1 168 ? 4.407 -2.278 -9.172 1.00 92.69 168 TRP A CA 1
ATOM 1323 C C . TRP A 1 168 ? 5.063 -1.285 -10.131 1.00 92.69 168 TRP A C 1
ATOM 1325 O O . TRP A 1 168 ? 4.432 -0.303 -10.520 1.00 92.69 168 TRP A O 1
ATOM 1335 N N . PHE A 1 169 ? 6.299 -1.555 -10.557 1.00 91.69 169 PHE A N 1
ATOM 1336 C CA . PHE A 1 169 ? 7.039 -0.704 -11.490 1.00 91.69 169 PHE A CA 1
ATOM 1337 C C . PHE A 1 169 ? 6.388 -0.609 -12.869 1.00 91.69 169 PHE A C 1
ATOM 1339 O O . PHE A 1 169 ? 6.373 0.467 -13.470 1.00 91.69 169 PHE A O 1
ATOM 1346 N N . TYR A 1 170 ? 5.802 -1.704 -13.349 1.00 88.31 170 TYR A N 1
ATOM 1347 C CA . TYR A 1 170 ? 5.065 -1.716 -14.609 1.00 88.31 170 TYR A CA 1
ATOM 1348 C C . TYR A 1 170 ? 3.697 -1.016 -14.492 1.00 88.31 170 TYR A C 1
ATOM 1350 O O . TYR A 1 170 ? 3.135 -0.575 -15.492 1.00 88.31 170 TYR A O 1
ATOM 1358 N N . GLY A 1 171 ? 3.156 -0.879 -13.277 1.00 88.69 171 GLY A N 1
ATOM 1359 C CA . GLY A 1 171 ? 1.820 -0.331 -13.040 1.00 88.69 171 GLY A CA 1
ATOM 1360 C C . GLY A 1 171 ? 0.688 -1.335 -13.295 1.00 88.69 171 GLY A C 1
ATOM 1361 O O . GLY A 1 171 ? -0.453 -0.929 -13.491 1.00 88.69 171 GLY A O 1
ATOM 1362 N N . CYS A 1 172 ? 0.973 -2.640 -13.254 1.00 88.25 172 CYS A N 1
ATOM 1363 C CA . CYS A 1 172 ? 0.005 -3.731 -13.453 1.00 88.25 172 CYS A CA 1
ATOM 1364 C C . CYS A 1 172 ? -0.819 -4.068 -12.195 1.00 88.25 172 CYS A C 1
ATOM 1366 O O . CYS A 1 172 ? -1.373 -5.160 -12.065 1.00 88.25 172 CYS A O 1
ATOM 1368 N N . VAL A 1 173 ? -0.897 -3.152 -11.232 1.00 88.25 173 VAL A N 1
ATOM 1369 C CA . VAL A 1 173 ? -1.446 -3.436 -9.905 1.00 88.25 173 VAL A CA 1
ATOM 1370 C C . VAL A 1 173 ? -2.934 -3.099 -9.850 1.00 88.25 173 VAL A C 1
ATOM 1372 O O . VAL A 1 173 ? -3.328 -1.938 -9.931 1.00 88.25 173 VAL A O 1
ATOM 1375 N N . LEU A 1 174 ? -3.774 -4.121 -9.663 1.00 86.75 174 LEU A N 1
ATOM 1376 C CA . LEU A 1 174 ? -5.218 -3.939 -9.502 1.00 86.75 174 LEU A CA 1
ATOM 1377 C C . LEU A 1 174 ? -5.566 -3.222 -8.184 1.00 86.75 174 LEU A C 1
ATOM 1379 O O . LEU A 1 174 ? -4.952 -3.519 -7.149 1.00 86.75 174 LEU A O 1
ATOM 1383 N N . PRO A 1 175 ? -6.578 -2.331 -8.180 1.00 86.94 175 PRO A N 1
ATOM 1384 C CA . PRO A 1 175 ? -7.012 -1.617 -6.983 1.00 86.94 175 PRO A CA 1
ATOM 1385 C C . PRO A 1 175 ? -7.538 -2.561 -5.888 1.00 86.94 175 PRO A C 1
ATOM 1387 O O . PRO A 1 175 ? -7.953 -3.694 -6.134 1.00 86.94 175 PRO A O 1
ATOM 1390 N N . GLY A 1 176 ? -7.562 -2.071 -4.647 1.00 87.62 176 GLY A N 1
ATOM 1391 C CA . GLY A 1 176 ? -8.151 -2.780 -3.509 1.00 87.62 176 GLY A CA 1
ATOM 1392 C C . GLY A 1 176 ? -7.167 -3.702 -2.787 1.00 87.62 176 GLY A C 1
ATOM 1393 O O . GLY A 1 176 ? -6.077 -3.277 -2.399 1.00 87.62 176 GLY A O 1
ATOM 1394 N N . LYS A 1 177 ? -7.569 -4.959 -2.535 1.00 88.31 177 LYS A N 1
ATOM 1395 C CA . LYS A 1 177 ? -6.772 -5.908 -1.730 1.00 88.31 177 LYS A CA 1
ATOM 1396 C C . LYS A 1 177 ? -5.412 -6.211 -2.370 1.00 88.31 177 LYS A C 1
ATOM 1398 O O . LYS A 1 177 ? -4.430 -6.312 -1.640 1.00 88.31 177 LYS A O 1
ATOM 1403 N N . TRP A 1 178 ? -5.359 -6.282 -3.704 1.00 88.94 178 TRP A N 1
ATOM 1404 C CA . TRP A 1 178 ? -4.135 -6.571 -4.455 1.00 88.94 178 TRP A CA 1
ATOM 1405 C C . TRP A 1 178 ? -3.108 -5.445 -4.321 1.00 88.94 178 TRP A C 1
ATOM 1407 O O . TRP A 1 178 ? -2.020 -5.701 -3.824 1.00 88.94 178 TRP A O 1
ATOM 1417 N N . THR A 1 179 ? -3.485 -4.188 -4.604 1.00 91.88 179 THR A N 1
ATOM 1418 C CA . THR A 1 179 ? -2.606 -3.014 -4.390 1.00 91.88 179 THR A CA 1
ATOM 1419 C C . THR A 1 179 ? -1.972 -3.008 -3.016 1.00 91.88 179 THR A C 1
ATOM 1421 O O . THR A 1 179 ? -0.778 -2.772 -2.855 1.00 91.88 179 THR A O 1
ATOM 1424 N N . ALA A 1 180 ? -2.792 -3.276 -2.013 1.00 92.75 180 ALA A N 1
ATOM 1425 C CA . ALA A 1 180 ? -2.364 -3.214 -0.645 1.00 92.75 180 ALA A CA 1
ATOM 1426 C C . ALA A 1 180 ? -1.415 -4.385 -0.298 1.00 92.75 180 ALA A C 1
ATOM 1428 O O . ALA A 1 180 ? -0.440 -4.170 0.412 1.00 92.75 180 ALA A O 1
ATOM 1429 N N . LEU A 1 181 ? -1.628 -5.598 -0.817 1.00 92.12 181 LEU A N 1
ATOM 1430 C CA . LEU A 1 181 ? -0.639 -6.678 -0.697 1.00 92.12 181 LEU A CA 1
ATOM 1431 C C . LEU A 1 181 ? 0.675 -6.291 -1.393 1.00 92.12 181 LEU A C 1
ATOM 1433 O O . LEU A 1 181 ? 1.726 -6.294 -0.757 1.00 92.12 181 LEU A O 1
ATOM 1437 N N . THR A 1 182 ? 0.598 -5.894 -2.667 1.00 93.62 182 THR A N 1
ATOM 1438 C CA . THR A 1 182 ? 1.751 -5.558 -3.509 1.00 93.62 182 THR A CA 1
ATOM 1439 C C . THR A 1 182 ? 2.628 -4.488 -2.870 1.00 93.62 182 THR A C 1
ATOM 1441 O O . THR A 1 182 ? 3.829 -4.699 -2.731 1.00 93.62 182 THR A O 1
ATOM 1444 N N . ILE A 1 183 ? 2.048 -3.365 -2.429 1.00 94.06 183 ILE A N 1
ATOM 1445 C CA . ILE A 1 183 ? 2.825 -2.240 -1.891 1.00 94.06 183 ILE A CA 1
ATOM 1446 C C . ILE A 1 183 ? 3.567 -2.611 -0.599 1.00 94.06 183 ILE A C 1
ATOM 1448 O O . ILE A 1 183 ? 4.711 -2.204 -0.407 1.00 94.06 183 ILE A O 1
ATOM 1452 N N . MET A 1 184 ? 2.963 -3.433 0.268 1.00 93.88 184 MET A N 1
ATOM 1453 C CA . MET A 1 184 ? 3.617 -3.880 1.501 1.00 93.88 184 MET A CA 1
ATOM 1454 C C . MET A 1 184 ? 4.685 -4.937 1.221 1.00 93.88 184 MET A C 1
ATOM 1456 O O . MET A 1 184 ? 5.762 -4.883 1.807 1.00 93.88 184 MET A O 1
ATOM 1460 N N . SER A 1 185 ? 4.435 -5.860 0.288 1.00 93.44 185 SER A N 1
ATOM 1461 C CA . SER A 1 185 ? 5.458 -6.800 -0.179 1.00 93.44 185 SER A CA 1
ATOM 1462 C C . SER A 1 185 ? 6.655 -6.077 -0.798 1.00 93.44 185 SER A C 1
ATOM 1464 O O . SER A 1 185 ? 7.789 -6.460 -0.531 1.00 93.44 185 SER A O 1
ATOM 1466 N N . CYS A 1 186 ? 6.429 -4.987 -1.541 1.00 94.19 186 CYS A N 1
ATOM 1467 C CA . CYS A 1 186 ? 7.511 -4.150 -2.060 1.00 94.19 186 CYS A CA 1
ATOM 1468 C C . CYS A 1 186 ? 8.357 -3.549 -0.928 1.00 94.19 186 CYS A C 1
ATOM 1470 O O . CYS A 1 186 ? 9.580 -3.599 -1.015 1.00 94.19 186 CYS A O 1
ATOM 1472 N N . LEU A 1 187 ? 7.743 -3.033 0.148 1.00 94.12 187 LEU A N 1
ATOM 1473 C CA . LEU A 1 187 ? 8.492 -2.523 1.309 1.00 94.12 187 LEU A CA 1
ATOM 1474 C C . LEU A 1 187 ? 9.316 -3.610 1.996 1.00 94.12 187 LEU A C 1
ATOM 1476 O O . LEU A 1 187 ? 10.485 -3.389 2.309 1.00 94.12 187 LEU A O 1
ATOM 1480 N N . VAL A 1 188 ? 8.708 -4.778 2.213 1.00 93.19 188 VAL A N 1
ATOM 1481 C CA . VAL A 1 188 ? 9.361 -5.932 2.838 1.00 93.19 188 VAL A CA 1
ATOM 1482 C C . VAL A 1 188 ? 10.579 -6.361 2.023 1.00 93.19 188 VAL A C 1
ATOM 1484 O O . VAL A 1 188 ? 11.671 -6.435 2.572 1.00 93.19 188 VAL A O 1
ATOM 1487 N N . TRP A 1 189 ? 10.432 -6.559 0.712 1.00 92.44 189 TRP A N 1
ATOM 1488 C CA . TRP A 1 189 ? 11.537 -6.990 -0.152 1.00 92.44 189 TRP A CA 1
ATOM 1489 C C . TRP A 1 189 ? 12.593 -5.915 -0.407 1.00 92.44 189 TRP A C 1
ATOM 1491 O O . TRP A 1 189 ? 13.721 -6.242 -0.762 1.00 92.44 189 TRP A O 1
ATOM 1501 N N . SER A 1 190 ? 12.246 -4.646 -0.195 1.00 92.62 190 SER A N 1
ATOM 1502 C CA . SER A 1 190 ? 13.201 -3.534 -0.244 1.00 92.62 190 SER A CA 1
ATOM 1503 C C . SER A 1 190 ? 13.947 -3.328 1.077 1.00 92.62 190 SER A C 1
ATOM 1505 O O . SER A 1 190 ? 14.804 -2.455 1.155 1.00 92.62 190 SER A O 1
ATOM 1507 N N . SER A 1 191 ? 13.621 -4.105 2.117 1.00 92.88 191 SER A N 1
ATOM 1508 C CA . SER A 1 191 ? 14.218 -4.002 3.449 1.00 92.88 191 SER A CA 1
ATOM 1509 C C . SER A 1 191 ? 15.030 -5.259 3.755 1.00 92.88 191 SER A C 1
ATOM 1511 O O . SER A 1 191 ? 14.484 -6.294 4.128 1.00 92.88 191 SER A O 1
ATOM 1513 N N . SER A 1 192 ? 16.351 -5.163 3.642 1.00 89.06 192 SER A N 1
ATOM 1514 C CA . SER A 1 192 ? 17.290 -6.245 3.964 1.00 89.06 192 SER A CA 1
ATOM 1515 C C . SER A 1 192 ? 17.196 -6.737 5.417 1.00 89.06 192 SER A C 1
ATOM 1517 O O . SER A 1 192 ? 17.456 -7.909 5.689 1.00 89.06 192 SER A O 1
ATOM 1519 N N . SER A 1 193 ? 16.769 -5.868 6.340 1.00 88.19 193 SER A N 1
ATOM 1520 C CA . SER A 1 193 ? 16.528 -6.203 7.749 1.00 88.19 193 SER A CA 1
ATOM 1521 C C . SER A 1 193 ? 15.300 -7.095 7.978 1.00 88.19 193 SER A C 1
ATOM 1523 O O . SER A 1 193 ? 15.119 -7.611 9.084 1.00 88.19 193 SER A O 1
ATOM 1525 N N . VAL A 1 194 ? 14.446 -7.288 6.965 1.00 87.06 194 VAL A N 1
ATOM 1526 C CA . VAL A 1 194 ? 13.268 -8.159 7.041 1.00 87.06 194 VAL A CA 1
ATOM 1527 C C . VAL A 1 194 ? 13.563 -9.464 6.285 1.00 87.06 194 VAL A C 1
ATOM 1529 O O . VAL A 1 194 ? 13.581 -9.471 5.057 1.00 87.06 194 VAL A O 1
ATOM 1532 N N . PRO A 1 195 ? 13.775 -10.599 6.979 1.00 83.94 195 PRO A N 1
ATOM 1533 C CA . PRO A 1 195 ? 14.167 -11.872 6.374 1.00 83.94 195 PRO A CA 1
ATOM 1534 C C . PRO A 1 195 ? 12.966 -12.614 5.758 1.00 83.94 195 PRO A C 1
ATOM 1536 O O . PRO A 1 195 ? 12.723 -13.783 6.055 1.00 83.94 195 PRO A O 1
ATOM 1539 N N . LEU A 1 196 ? 12.183 -11.932 4.921 1.00 83.62 196 LEU A N 1
ATOM 1540 C CA . LEU A 1 196 ? 11.025 -12.491 4.227 1.00 83.62 196 LEU A CA 1
ATOM 1541 C C . LEU A 1 196 ? 11.275 -12.492 2.723 1.00 83.62 196 LEU A C 1
ATOM 1543 O O . LEU A 1 196 ? 11.301 -11.445 2.083 1.00 83.62 196 LEU A O 1
ATOM 1547 N N . ALA A 1 197 ? 11.440 -13.688 2.161 1.00 77.62 197 ALA A N 1
ATOM 1548 C CA . ALA A 1 197 ? 11.593 -13.873 0.720 1.00 77.62 197 ALA A CA 1
ATOM 1549 C C . ALA A 1 197 ? 10.239 -13.981 -0.000 1.00 77.62 197 ALA A C 1
ATOM 1551 O O . ALA A 1 197 ? 10.105 -13.563 -1.146 1.00 77.62 197 ALA A O 1
ATOM 1552 N N . GLU A 1 198 ? 9.225 -14.515 0.676 1.00 84.62 198 GLU A N 1
ATOM 1553 C CA . GLU A 1 198 ? 7.906 -14.779 0.104 1.00 84.62 198 GLU A CA 1
ATOM 1554 C C . GLU A 1 198 ? 6.891 -13.708 0.521 1.00 84.62 198 GLU A C 1
ATOM 1556 O O . GLU A 1 198 ? 7.035 -13.101 1.588 1.00 84.62 198 GLU A O 1
ATOM 1561 N N . PRO A 1 199 ? 5.868 -13.442 -0.312 1.00 85.62 199 PRO A N 1
ATOM 1562 C CA . PRO A 1 199 ? 4.791 -12.545 0.070 1.00 85.62 199 PRO A CA 1
ATOM 1563 C C . PRO A 1 199 ? 3.904 -13.201 1.133 1.00 85.62 199 PRO A C 1
ATOM 1565 O O . PRO A 1 199 ? 4.014 -14.388 1.437 1.00 85.62 199 PRO A O 1
ATOM 1568 N N . SER A 1 200 ? 2.982 -12.421 1.691 1.00 86.50 200 SER A N 1
ATOM 1569 C CA . SER A 1 200 ? 2.052 -12.951 2.682 1.00 86.50 200 SER A CA 1
ATOM 1570 C C . SER A 1 200 ? 1.173 -14.071 2.099 1.00 86.50 200 SER A C 1
ATOM 1572 O O . SER A 1 200 ? 0.650 -13.894 0.996 1.00 86.50 200 SER A O 1
ATOM 1574 N N . PRO A 1 201 ? 0.944 -15.184 2.827 1.00 84.56 201 PRO A N 1
ATOM 1575 C CA . PRO A 1 201 ? 0.137 -16.302 2.330 1.00 84.56 201 PRO A CA 1
ATOM 1576 C C . PRO A 1 201 ? -1.344 -15.938 2.140 1.00 84.56 201 PRO A C 1
ATOM 1578 O O . PRO A 1 201 ? -2.030 -16.547 1.322 1.00 84.56 201 PRO A O 1
ATOM 1581 N N . TYR A 1 202 ? -1.841 -14.926 2.862 1.00 86.19 202 TYR A N 1
ATOM 1582 C CA . TYR A 1 202 ? -3.223 -14.457 2.773 1.00 86.19 202 TYR A CA 1
ATOM 1583 C C . TYR A 1 202 ? -3.303 -12.931 2.711 1.00 86.19 202 TYR A C 1
ATOM 1585 O O . TYR A 1 202 ? -2.556 -12.222 3.381 1.00 86.19 202 TYR A O 1
ATOM 1593 N N . TYR A 1 203 ? -4.294 -12.410 1.984 1.00 84.94 203 TYR A N 1
ATOM 1594 C CA . TYR A 1 203 ? -4.536 -10.962 1.870 1.00 84.94 203 TYR A CA 1
ATOM 1595 C C . TYR A 1 203 ? -4.904 -10.271 3.184 1.00 84.94 203 TYR A C 1
ATOM 1597 O O . TYR A 1 203 ? -4.721 -9.061 3.318 1.00 84.94 203 TYR A O 1
ATOM 1605 N N . GLU A 1 204 ? -5.491 -11.021 4.115 1.00 84.00 204 GLU A N 1
ATOM 1606 C CA . GLU A 1 204 ? -5.972 -10.491 5.393 1.00 84.00 204 GLU A CA 1
ATOM 1607 C C . GLU A 1 204 ? -4.883 -10.496 6.475 1.00 84.00 204 GLU A C 1
ATOM 1609 O O . GLU A 1 204 ? -5.111 -10.014 7.583 1.00 84.00 204 GLU A O 1
ATOM 1614 N N . CYS A 1 205 ? -3.687 -11.006 6.170 1.00 89.44 205 CYS A N 1
ATOM 1615 C CA . CYS A 1 205 ? -2.597 -11.008 7.130 1.00 89.44 205 CYS A CA 1
ATOM 1616 C C . CYS A 1 205 ? -2.124 -9.587 7.454 1.00 89.44 205 CYS A C 1
ATOM 1618 O O . CYS A 1 205 ? -1.929 -8.740 6.576 1.00 89.44 205 CYS A O 1
ATOM 1620 N N . GLY A 1 206 ? -1.893 -9.354 8.743 1.00 90.62 206 GLY A N 1
ATOM 1621 C CA . GLY A 1 206 ? -1.082 -8.247 9.220 1.00 90.62 206 GLY A CA 1
ATOM 1622 C C . GLY A 1 206 ? 0.405 -8.568 9.145 1.00 90.62 206 GLY A C 1
ATOM 1623 O O . GLY A 1 206 ? 0.807 -9.723 8.977 1.00 90.62 206 GLY A O 1
ATOM 1624 N N . LEU A 1 207 ? 1.212 -7.525 9.298 1.00 91.25 207 LEU A N 1
ATOM 1625 C CA . LEU A 1 207 ? 2.657 -7.614 9.413 1.00 91.25 207 LEU A CA 1
ATOM 1626 C C . LEU A 1 207 ? 3.079 -7.192 10.823 1.00 91.25 207 LEU A C 1
ATOM 1628 O O . LEU A 1 207 ? 2.799 -6.075 11.247 1.00 91.25 207 LEU A O 1
ATOM 1632 N N . SER A 1 208 ? 3.785 -8.054 11.539 1.00 89.94 208 SER A N 1
ATOM 1633 C CA . SER A 1 208 ? 4.327 -7.779 12.863 1.00 89.94 208 SER A CA 1
ATOM 1634 C C . SER A 1 208 ? 5.853 -7.710 12.800 1.00 89.94 208 SER A C 1
ATOM 1636 O O . SER A 1 208 ? 6.531 -8.690 12.501 1.00 89.94 208 SER A O 1
ATOM 1638 N N . LEU A 1 209 ? 6.399 -6.522 13.057 1.00 87.88 209 LEU A N 1
ATOM 1639 C CA . LEU A 1 209 ? 7.834 -6.277 13.189 1.00 87.88 209 LEU A CA 1
ATOM 1640 C C . LEU A 1 209 ? 8.198 -6.140 14.677 1.00 87.88 209 LEU A C 1
ATOM 1642 O O . LEU A 1 209 ? 7.321 -5.871 15.499 1.00 87.88 209 LEU A O 1
ATOM 1646 N N . PRO A 1 210 ? 9.487 -6.254 15.047 1.00 83.62 210 PRO A N 1
ATOM 1647 C CA . PRO A 1 210 ? 9.901 -6.176 16.450 1.00 83.62 210 PRO A CA 1
ATOM 1648 C C . PRO A 1 210 ? 9.478 -4.888 17.175 1.00 83.62 210 PRO A C 1
ATOM 1650 O O . PRO A 1 210 ? 9.185 -4.926 18.366 1.00 83.62 210 PRO A O 1
ATOM 1653 N N . SER A 1 211 ? 9.448 -3.748 16.476 1.00 84.75 211 SER A N 1
ATOM 1654 C CA . SER A 1 211 ? 9.117 -2.442 17.065 1.00 84.75 211 SER A CA 1
ATOM 1655 C C . SER A 1 211 ? 7.663 -2.012 16.873 1.00 84.75 211 SER A C 1
ATOM 1657 O O . SER A 1 211 ? 7.179 -1.170 17.625 1.00 84.75 211 SER A O 1
ATOM 1659 N N . GLN A 1 212 ? 6.977 -2.532 15.853 1.00 89.62 212 GLN A N 1
ATOM 1660 C CA . GLN A 1 212 ? 5.665 -2.044 15.432 1.00 89.62 212 GLN A CA 1
ATOM 1661 C C . GLN A 1 212 ? 4.917 -3.072 14.591 1.00 89.62 212 GLN A C 1
ATOM 1663 O O . GLN A 1 212 ? 5.519 -3.915 13.929 1.00 89.62 212 GLN A O 1
ATOM 1668 N N . THR A 1 213 ? 3.594 -2.968 14.574 1.00 91.00 213 THR A N 1
ATOM 1669 C CA . THR A 1 213 ? 2.727 -3.839 13.778 1.00 91.00 213 THR A CA 1
ATOM 1670 C C . THR A 1 213 ? 1.887 -3.049 12.784 1.00 91.00 213 THR A C 1
ATOM 1672 O O . THR A 1 213 ? 1.603 -1.871 12.975 1.00 91.00 213 THR A O 1
ATOM 1675 N N . TYR A 1 214 ? 1.494 -3.706 11.701 1.00 92.69 214 TYR A N 1
ATOM 1676 C CA . TYR A 1 214 ? 0.711 -3.153 10.610 1.00 92.69 214 TYR A CA 1
ATOM 1677 C C . TYR A 1 214 ? -0.447 -4.078 10.300 1.00 92.69 214 TYR A C 1
ATOM 1679 O O . TYR A 1 214 ? -0.273 -5.287 10.145 1.00 92.69 214 TYR A O 1
ATOM 1687 N N . TRP A 1 215 ? -1.629 -3.500 10.144 1.00 91.88 215 TRP A N 1
ATOM 1688 C CA . TRP A 1 215 ? -2.848 -4.272 9.954 1.00 91.88 215 TRP A CA 1
ATOM 1689 C C . TRP A 1 215 ? -3.627 -3.792 8.746 1.00 91.88 215 TRP A C 1
ATOM 1691 O O . TRP A 1 215 ? -3.476 -2.663 8.285 1.00 91.88 215 TRP A O 1
ATOM 1701 N N . ARG A 1 216 ? -4.472 -4.665 8.214 1.00 90.12 216 ARG A N 1
ATOM 1702 C CA . ARG A 1 216 ? -5.385 -4.340 7.120 1.00 90.12 216 ARG A CA 1
ATOM 1703 C C . ARG A 1 216 ? -6.475 -3.392 7.617 1.00 90.12 216 ARG A C 1
ATOM 1705 O O . ARG A 1 216 ? -6.928 -3.527 8.743 1.00 90.12 216 ARG A O 1
ATOM 1712 N N . ILE A 1 217 ? -6.965 -2.494 6.762 1.00 86.06 217 ILE A N 1
ATOM 1713 C CA . ILE A 1 217 ? -8.018 -1.509 7.103 1.00 86.06 217 ILE A CA 1
ATOM 1714 C C . ILE A 1 217 ? -9.312 -2.122 7.668 1.00 86.06 217 ILE A C 1
ATOM 1716 O O . ILE A 1 217 ? -10.068 -1.442 8.353 1.00 86.06 217 ILE A O 1
ATOM 1720 N N . ARG A 1 218 ? -9.583 -3.398 7.371 1.00 77.94 218 ARG A N 1
ATOM 1721 C CA . ARG A 1 218 ? -10.756 -4.113 7.891 1.00 77.94 218 ARG A CA 1
ATOM 1722 C C . ARG A 1 218 ? -10.656 -4.408 9.385 1.00 77.94 218 ARG A C 1
ATOM 1724 O O . ARG A 1 218 ? -11.679 -4.661 10.008 1.00 77.94 218 ARG A O 1
ATOM 1731 N N . THR A 1 219 ? -9.456 -4.361 9.960 1.00 79.81 219 THR A N 1
ATOM 1732 C CA . THR A 1 219 ? -9.270 -4.598 11.385 1.00 79.81 219 THR A CA 1
ATOM 1733 C C . THR A 1 219 ? -9.524 -3.324 12.186 1.00 79.81 219 THR A C 1
ATOM 1735 O O . THR A 1 219 ? -9.358 -2.193 11.731 1.00 79.81 219 THR A O 1
ATOM 1738 N N . VAL A 1 220 ? -9.922 -3.515 13.436 1.00 77.75 220 VAL A N 1
ATOM 1739 C CA . VAL A 1 220 ? -10.258 -2.440 14.378 1.00 77.75 220 VAL A CA 1
ATOM 1740 C C . VAL A 1 220 ? -9.021 -1.830 15.060 1.00 77.75 220 VAL A C 1
ATOM 1742 O O . VAL A 1 220 ? -9.119 -0.863 15.813 1.00 77.75 220 VAL A O 1
ATOM 1745 N N . LEU A 1 221 ? -7.831 -2.354 14.761 1.00 80.31 221 LEU A N 1
ATOM 1746 C CA . LEU A 1 221 ? -6.586 -2.075 15.483 1.00 80.31 221 LEU A CA 1
ATOM 1747 C C . LEU A 1 221 ? -6.038 -0.650 15.278 1.00 80.31 221 LEU A C 1
ATOM 1749 O O . LEU A 1 221 ? -5.080 -0.260 15.941 1.00 80.31 221 LEU A O 1
ATOM 1753 N N . GLY A 1 222 ? -6.669 0.164 14.430 1.00 77.81 222 GLY A N 1
ATOM 1754 C CA . GLY A 1 222 ? -6.364 1.586 14.334 1.00 77.81 222 GLY A CA 1
ATOM 1755 C C . GLY A 1 222 ? -7.395 2.395 13.554 1.00 77.81 222 GLY A C 1
ATOM 1756 O O . GLY A 1 222 ? -8.453 1.911 13.152 1.00 77.81 222 GLY A O 1
ATOM 1757 N N . VAL A 1 223 ? -7.089 3.683 13.396 1.00 75.31 223 VAL A N 1
ATOM 1758 C CA . VAL A 1 223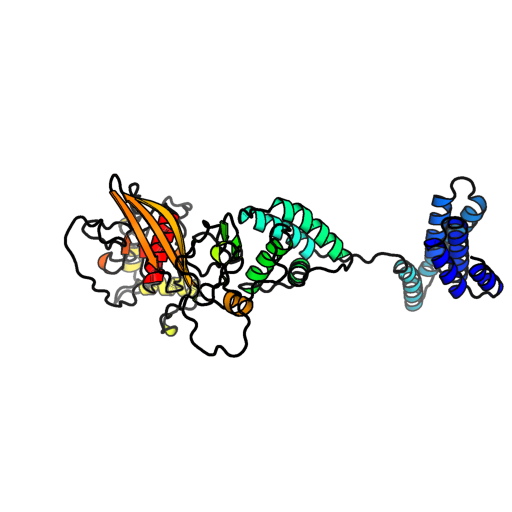 ? -8.043 4.698 12.914 1.00 75.31 223 VAL A CA 1
ATOM 1759 C C . VAL A 1 223 ? -7.659 5.266 11.556 1.00 75.31 223 VAL A C 1
ATOM 1761 O O . VAL A 1 223 ? -8.529 5.545 10.733 1.00 75.31 223 VAL A O 1
ATOM 1764 N N . LYS A 1 224 ? -6.362 5.474 11.332 1.00 84.12 224 LYS A N 1
ATOM 1765 C CA . LYS A 1 224 ? -5.843 6.022 10.087 1.00 84.12 224 LYS A CA 1
ATOM 1766 C C . LYS A 1 224 ? -5.333 4.907 9.204 1.00 84.12 224 LYS A C 1
ATOM 1768 O O . LYS A 1 224 ? -4.642 4.010 9.680 1.00 84.12 224 LYS A O 1
ATOM 1773 N N . SER A 1 225 ? -5.641 5.024 7.923 1.00 88.31 225 SER A N 1
ATOM 1774 C CA . SER A 1 225 ? -5.231 4.057 6.925 1.00 88.31 225 SER A CA 1
ATOM 1775 C C . SER A 1 225 ? -4.687 4.729 5.678 1.00 88.31 225 SER A C 1
ATOM 1777 O O . SER A 1 225 ? -5.208 5.762 5.257 1.00 88.31 225 SER A O 1
ATOM 1779 N N . LEU A 1 226 ? -3.715 4.086 5.048 1.00 91.12 226 LEU A N 1
ATOM 1780 C CA . LEU A 1 226 ? -3.151 4.456 3.762 1.00 91.12 226 LEU A CA 1
ATOM 1781 C C . LEU A 1 226 ? -3.047 3.201 2.892 1.00 91.12 226 LEU A C 1
ATOM 1783 O O . LEU A 1 226 ? -2.576 2.164 3.352 1.00 91.12 226 LEU A O 1
ATOM 1787 N N . CYS A 1 227 ? -3.527 3.270 1.648 1.00 88.75 227 CYS A N 1
ATOM 1788 C CA . CYS A 1 227 ? -3.491 2.158 0.686 1.00 88.75 227 CYS A CA 1
ATOM 1789 C C . CYS A 1 227 ? -3.969 0.803 1.258 1.00 88.75 227 CYS A C 1
ATOM 1791 O O . CYS A 1 227 ? -3.403 -0.242 0.955 1.00 88.75 227 CYS A O 1
ATOM 1793 N N . GLY A 1 228 ? -5.002 0.809 2.110 1.00 89.31 228 GLY A N 1
ATOM 1794 C CA . GLY A 1 228 ? -5.566 -0.405 2.717 1.00 89.31 228 GLY A CA 1
ATOM 1795 C C . GLY A 1 228 ? -4.820 -0.948 3.944 1.00 89.31 228 GLY A C 1
ATOM 1796 O O . GLY A 1 228 ? -5.238 -1.980 4.473 1.00 89.31 228 GLY A O 1
ATOM 1797 N N . TRP A 1 229 ? -3.780 -0.259 4.417 1.00 92.56 229 TRP A N 1
ATOM 1798 C CA . TRP A 1 229 ? -3.059 -0.554 5.657 1.00 92.56 229 TRP A CA 1
ATOM 1799 C C . TRP A 1 229 ? -3.333 0.489 6.722 1.00 92.56 229 TRP A C 1
ATOM 1801 O O . TRP A 1 229 ? -3.503 1.659 6.408 1.00 92.56 229 TRP A O 1
ATOM 1811 N N . ILE A 1 230 ? -3.354 0.067 7.975 1.00 90.75 230 ILE A N 1
ATOM 1812 C CA . ILE A 1 230 ? -3.468 0.918 9.153 1.00 90.75 230 ILE A CA 1
ATOM 1813 C C . ILE A 1 230 ? -2.069 1.397 9.551 1.00 90.75 230 ILE A C 1
ATOM 1815 O O . ILE A 1 230 ? -1.108 0.633 9.447 1.00 90.75 230 ILE A O 1
ATOM 1819 N N . GLU A 1 231 ? -1.969 2.661 9.985 1.00 84.62 231 GLU A N 1
ATOM 1820 C CA . GLU A 1 231 ? -0.754 3.252 10.579 1.00 84.62 231 GLU A CA 1
ATOM 1821 C C . GLU A 1 231 ? -0.096 2.309 11.616 1.00 84.62 231 GLU A C 1
ATOM 1823 O O . GLU A 1 231 ? -0.785 1.470 12.196 1.00 84.62 231 GLU A O 1
ATOM 1828 N N . PRO A 1 232 ? 1.218 2.442 11.884 1.00 87.94 232 PRO A N 1
ATOM 1829 C CA . PRO A 1 232 ? 1.923 1.521 12.770 1.00 87.94 232 PRO A CA 1
ATOM 1830 C C . PRO A 1 232 ? 1.310 1.508 14.172 1.00 87.94 232 PRO A C 1
ATOM 1832 O O . PRO A 1 232 ? 1.173 2.545 14.829 1.00 87.94 232 PRO A O 1
ATOM 1835 N N . CYS A 1 233 ? 0.968 0.308 14.617 1.00 87.00 233 CYS A N 1
ATOM 1836 C CA . CYS A 1 233 ? 0.455 -0.001 15.940 1.00 87.00 233 CYS A CA 1
ATOM 1837 C C . CYS A 1 233 ? 1.585 -0.508 16.844 1.00 87.00 233 CYS A C 1
ATOM 1839 O O . CYS A 1 233 ? 2.658 -0.901 16.375 1.00 87.00 233 CYS A O 1
ATOM 1841 N N . SER A 1 234 ? 1.324 -0.537 18.151 1.00 85.50 234 SER A N 1
ATOM 1842 C CA . SER A 1 234 ? 2.234 -1.133 19.131 1.00 85.50 234 SER A CA 1
ATOM 1843 C C . SER A 1 234 ? 2.541 -2.608 18.809 1.00 85.50 234 SER A C 1
ATOM 1845 O O . SER A 1 234 ? 1.749 -3.267 18.121 1.00 85.50 234 SER A O 1
ATOM 1847 N N . PRO A 1 235 ? 3.674 -3.144 19.297 1.00 86.00 235 PRO A N 1
ATOM 1848 C CA . PRO A 1 235 ? 3.974 -4.572 19.234 1.00 86.00 235 PRO A CA 1
ATOM 1849 C C . PRO A 1 235 ? 2.844 -5.438 19.805 1.00 86.00 235 PRO A C 1
ATOM 1851 O O . PRO A 1 235 ? 2.119 -5.014 20.707 1.00 86.00 235 PRO A O 1
ATOM 1854 N N . VAL A 1 236 ? 2.707 -6.652 19.272 1.00 87.88 236 VAL A N 1
ATOM 1855 C CA . VAL A 1 236 ? 1.717 -7.632 19.737 1.00 87.88 236 VAL A CA 1
ATOM 1856 C C . VAL A 1 236 ? 2.288 -8.582 20.778 1.00 87.88 236 VAL A C 1
ATOM 1858 O O . VAL A 1 236 ? 3.444 -8.994 20.700 1.00 87.88 236 VAL A O 1
ATOM 1861 N N . GLU A 1 237 ? 1.436 -8.985 21.714 1.00 87.38 237 GLU A N 1
ATOM 1862 C CA . GLU A 1 237 ? 1.729 -9.980 22.740 1.00 87.38 237 GLU A CA 1
ATOM 1863 C C . GLU A 1 237 ? 0.937 -11.263 22.469 1.00 87.38 237 GLU A C 1
ATOM 1865 O O . GLU A 1 237 ? -0.292 -11.254 22.391 1.00 87.38 237 GLU A O 1
ATOM 1870 N N . PHE A 1 238 ? 1.625 -12.395 22.346 1.00 84.25 238 PHE A N 1
ATOM 1871 C CA . PHE A 1 238 ? 0.972 -13.694 22.187 1.00 84.25 238 PHE A CA 1
ATOM 1872 C C . PHE A 1 238 ? 0.651 -14.269 23.569 1.00 84.25 238 PHE A C 1
ATOM 1874 O O . PHE A 1 238 ? 1.558 -14.657 24.303 1.00 84.25 238 PHE A O 1
ATOM 1881 N N . THR A 1 239 ? -0.631 -14.310 23.940 1.00 79.25 239 THR A N 1
ATOM 1882 C CA . THR A 1 239 ? -1.057 -14.731 25.289 1.00 79.25 239 THR A CA 1
ATOM 1883 C C . THR A 1 239 ? -1.110 -16.245 25.446 1.00 79.25 239 THR A C 1
ATOM 1885 O O . THR A 1 239 ? -0.815 -16.767 26.515 1.00 79.25 239 THR A O 1
ATOM 1888 N N . GLU A 1 240 ? -1.486 -16.952 24.380 1.00 72.75 240 GLU A N 1
ATOM 1889 C CA . GLU A 1 240 ? -1.539 -18.414 24.329 1.00 72.75 240 GLU A CA 1
ATOM 1890 C C . GLU A 1 240 ? -0.992 -18.860 22.964 1.00 72.75 240 GLU A C 1
ATOM 1892 O O . GLU A 1 240 ? -1.655 -18.625 21.945 1.00 72.75 240 GLU A O 1
ATOM 1897 N N . PRO A 1 241 ? 0.221 -19.442 22.905 1.00 66.56 241 PRO A N 1
ATOM 1898 C CA . PRO A 1 241 ? 0.743 -20.003 21.666 1.00 66.56 241 PRO A CA 1
ATOM 1899 C C . PRO A 1 241 ? -0.116 -21.197 21.227 1.00 66.56 241 PRO A C 1
ATOM 1901 O O . PRO A 1 241 ? -0.756 -21.850 22.054 1.00 66.56 241 PRO A O 1
ATOM 1904 N N . SER A 1 242 ? -0.145 -21.485 19.924 1.00 62.81 242 SER A N 1
ATOM 1905 C CA . SER A 1 242 ? -0.901 -22.629 19.403 1.00 62.81 242 SER A CA 1
ATOM 1906 C C . SER A 1 242 ? -0.400 -23.947 20.008 1.00 62.81 242 SER A C 1
ATOM 1908 O O . SER A 1 242 ? 0.759 -24.073 20.404 1.00 62.81 242 SER A O 1
ATOM 1910 N N . SER A 1 243 ? -1.256 -24.971 20.063 1.00 61.78 243 SER A N 1
ATOM 1911 C CA . SER A 1 243 ? -0.890 -26.299 20.590 1.00 61.78 243 SER A CA 1
ATOM 1912 C C . SER A 1 243 ? 0.267 -26.962 19.833 1.00 61.78 243 SER A C 1
ATOM 1914 O O . SER A 1 243 ? 0.922 -27.853 20.368 1.00 61.78 243 SER A O 1
ATOM 1916 N N . HIS A 1 244 ? 0.515 -26.521 18.599 1.00 61.97 244 HIS A N 1
ATOM 1917 C CA . HIS A 1 244 ? 1.591 -26.988 17.726 1.00 61.97 244 HIS A CA 1
ATOM 1918 C C . HIS A 1 244 ? 2.774 -26.014 17.657 1.00 61.97 244 HIS A C 1
ATOM 1920 O O . HIS A 1 244 ? 3.668 -26.203 16.837 1.00 61.97 244 HIS A O 1
ATOM 1926 N N . ALA A 1 245 ? 2.781 -24.968 18.486 1.00 60.75 245 ALA A N 1
ATOM 1927 C CA . ALA A 1 245 ? 3.843 -23.980 18.505 1.00 60.75 245 ALA A CA 1
ATOM 1928 C C . ALA A 1 245 ? 5.190 -24.628 18.841 1.00 60.75 245 ALA A C 1
ATOM 1930 O O . ALA A 1 245 ? 5.337 -25.363 19.824 1.00 60.75 245 ALA A O 1
ATOM 1931 N N . THR A 1 246 ? 6.203 -24.318 18.037 1.00 60.81 246 THR A N 1
ATOM 1932 C CA . THR A 1 246 ? 7.562 -24.803 18.281 1.00 60.81 246 THR A CA 1
ATOM 1933 C C . THR A 1 246 ? 8.125 -24.272 19.611 1.00 60.81 246 THR A C 1
ATOM 1935 O O . THR A 1 246 ? 7.764 -23.195 20.084 1.00 60.81 246 THR A O 1
ATOM 1938 N N . LYS A 1 247 ? 9.100 -24.973 20.218 1.00 59.56 247 LYS A N 1
ATOM 1939 C CA . LYS A 1 247 ? 9.777 -24.531 21.467 1.00 59.56 247 LYS A CA 1
ATOM 1940 C C . LYS A 1 247 ? 10.396 -23.124 21.382 1.00 59.56 247 LYS A C 1
ATOM 1942 O O . LYS A 1 247 ? 10.681 -22.516 22.408 1.00 59.56 247 LYS A O 1
ATOM 1947 N N . HIS A 1 248 ? 10.610 -22.624 20.166 1.00 60.09 248 HIS A N 1
ATOM 1948 C CA . HIS A 1 248 ? 11.177 -21.312 19.864 1.00 60.09 248 HIS A CA 1
ATOM 1949 C C . HIS A 1 248 ? 10.128 -20.274 19.434 1.00 60.09 248 HIS A C 1
ATOM 1951 O O . HIS A 1 248 ? 10.518 -19.185 19.016 1.00 60.09 248 HIS A O 1
ATOM 1957 N N . PHE A 1 249 ? 8.830 -20.571 19.544 1.00 60.75 249 PHE A N 1
ATOM 1958 C CA . PHE A 1 249 ? 7.737 -19.708 19.087 1.00 60.75 249 PHE A CA 1
ATOM 1959 C C . PHE A 1 249 ? 7.832 -18.286 19.650 1.00 60.75 249 PHE A C 1
ATOM 1961 O O . PHE A 1 249 ? 7.782 -17.329 18.891 1.00 60.75 249 PHE A O 1
ATOM 1968 N N . SER A 1 250 ? 8.065 -18.126 20.955 1.00 60.88 250 SER A N 1
ATOM 1969 C CA . SER A 1 250 ? 8.215 -16.799 21.577 1.00 60.88 250 SER A CA 1
ATOM 1970 C C . SER A 1 250 ? 9.535 -16.097 21.232 1.00 60.88 250 SER A C 1
ATOM 1972 O O . SER A 1 250 ? 9.657 -14.896 21.439 1.00 60.88 250 SER A O 1
ATOM 1974 N N . SER A 1 251 ? 10.535 -16.836 20.738 1.00 61.28 251 SER A N 1
ATOM 1975 C CA . SER A 1 251 ? 11.857 -16.299 20.376 1.00 61.28 251 SER A CA 1
ATOM 1976 C C . SER A 1 251 ? 12.003 -15.969 18.889 1.00 61.28 251 SER A C 1
ATOM 1978 O O . SER A 1 251 ? 12.962 -15.300 18.510 1.00 61.28 251 SER A O 1
ATOM 1980 N N . LYS A 1 252 ? 11.080 -16.441 18.041 1.00 68.31 252 LYS A N 1
ATOM 1981 C CA . LYS A 1 252 ? 11.071 -16.163 16.604 1.00 68.31 252 LYS A CA 1
ATOM 1982 C C . LYS A 1 252 ? 10.140 -14.984 16.297 1.00 68.31 252 LYS A C 1
ATOM 1984 O O . LYS A 1 252 ? 9.033 -14.940 16.829 1.00 68.31 252 LYS A O 1
ATOM 1989 N N . PRO A 1 253 ? 10.549 -14.046 15.430 1.00 66.56 253 PRO A N 1
ATOM 1990 C CA . PRO A 1 253 ? 9.657 -12.999 14.954 1.00 66.56 253 PRO A CA 1
ATOM 1991 C C . PRO A 1 253 ? 8.565 -13.598 14.059 1.00 66.56 253 PRO A C 1
ATOM 1993 O O . PRO A 1 253 ? 8.848 -14.196 13.020 1.00 66.56 253 PRO A O 1
ATOM 1996 N N . HIS A 1 254 ? 7.309 -13.420 14.463 1.00 72.81 254 HIS A N 1
ATOM 1997 C CA . HIS A 1 254 ? 6.141 -13.766 13.653 1.00 72.81 254 HIS A CA 1
ATOM 1998 C C . HIS A 1 254 ? 5.820 -12.599 12.737 1.00 72.81 254 HIS A C 1
ATOM 2000 O O . HIS A 1 254 ? 5.179 -11.642 13.163 1.00 72.81 254 HIS A O 1
ATOM 2006 N N . TYR A 1 255 ? 6.302 -12.654 11.498 1.00 80.88 255 TYR A N 1
ATOM 2007 C CA . TYR A 1 255 ? 6.120 -11.545 10.568 1.00 80.88 255 TYR A CA 1
ATOM 2008 C C . TYR A 1 255 ? 4.696 -11.470 10.028 1.00 80.88 255 TYR A C 1
ATOM 2010 O O . TYR A 1 255 ? 4.081 -10.418 10.123 1.00 80.88 255 TYR A O 1
ATOM 2018 N N . TYR A 1 256 ? 4.145 -12.559 9.490 1.00 88.31 256 TYR A N 1
ATOM 2019 C CA . TYR A 1 256 ? 2.775 -12.566 8.976 1.00 88.31 256 TYR A CA 1
ATOM 2020 C C . TYR A 1 256 ? 1.817 -13.169 9.995 1.00 88.31 256 TYR A C 1
ATOM 2022 O O . TYR A 1 256 ? 1.981 -14.315 10.402 1.00 88.31 256 TYR A O 1
ATOM 2030 N N . VAL A 1 257 ? 0.801 -12.398 10.385 1.00 88.19 257 VAL A N 1
ATOM 2031 C CA . VAL A 1 257 ? -0.212 -12.821 11.358 1.00 88.19 257 VAL A CA 1
ATOM 2032 C C . VAL A 1 257 ? -1.582 -12.794 10.701 1.00 88.19 257 VAL A C 1
ATOM 2034 O O . VAL A 1 257 ? -2.056 -11.733 10.292 1.00 88.19 257 VAL A O 1
ATOM 2037 N N . HIS A 1 258 ? -2.238 -13.950 10.629 1.00 89.94 258 HIS A N 1
ATOM 2038 C CA . HIS A 1 258 ? -3.593 -14.059 10.103 1.00 89.94 258 HIS A CA 1
ATOM 2039 C C . HIS A 1 258 ? -4.623 -13.852 11.217 1.00 89.94 258 HIS A C 1
ATOM 2041 O O . HIS A 1 258 ? -4.733 -14.674 12.129 1.00 89.94 258 HIS A O 1
ATOM 2047 N N . LEU A 1 259 ? -5.375 -12.751 11.151 1.00 88.75 259 LEU A N 1
ATOM 2048 C CA . LEU A 1 259 ? -6.453 -12.481 12.100 1.00 88.75 259 LEU A CA 1
ATOM 2049 C C . LEU A 1 259 ? -7.775 -13.045 11.589 1.00 88.75 259 LEU A C 1
ATOM 2051 O O . LEU A 1 259 ? -8.165 -12.771 10.457 1.00 88.75 259 LEU A O 1
ATOM 2055 N N . GLN A 1 260 ? -8.474 -13.772 12.455 1.00 88.50 260 GLN A N 1
ATOM 2056 C CA . GLN A 1 260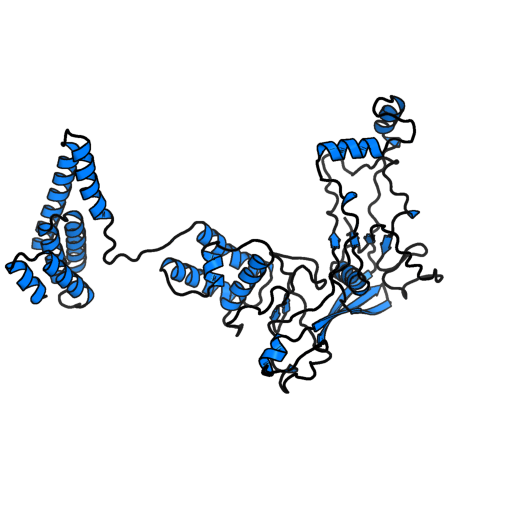 ? -9.826 -14.255 12.203 1.00 88.50 260 GLN A CA 1
ATOM 2057 C C . GLN A 1 260 ? -10.826 -13.373 12.949 1.00 88.50 260 GLN A C 1
ATOM 2059 O O . GLN A 1 260 ? -10.776 -13.257 14.176 1.00 88.50 260 GLN A O 1
ATOM 2064 N N . ALA A 1 261 ? -11.749 -12.793 12.192 1.00 86.50 261 ALA A N 1
ATOM 2065 C CA . ALA A 1 261 ? -12.916 -12.089 12.694 1.00 86.50 261 ALA A CA 1
ATOM 2066 C C . ALA A 1 261 ? -14.087 -12.361 11.746 1.00 86.50 261 ALA A C 1
ATOM 2068 O O . ALA A 1 261 ? -13.905 -12.400 10.526 1.00 86.50 261 ALA A O 1
ATOM 2069 N N . ASP A 1 262 ? -15.269 -12.561 12.312 1.00 86.88 262 ASP A N 1
ATOM 2070 C CA . ASP A 1 262 ? -16.473 -12.911 11.571 1.00 86.88 262 ASP A CA 1
ATOM 2071 C C . ASP A 1 262 ? -17.085 -11.669 10.917 1.00 86.88 262 ASP A C 1
ATOM 2073 O O . ASP A 1 262 ? -16.990 -10.551 11.429 1.00 86.88 262 ASP A O 1
ATOM 2077 N N . ASP A 1 263 ? -17.737 -11.833 9.771 1.00 81.38 263 ASP A N 1
ATOM 2078 C CA . ASP A 1 263 ? -18.430 -10.714 9.142 1.00 81.38 263 ASP A CA 1
ATOM 2079 C C . ASP A 1 263 ? -19.706 -10.369 9.920 1.00 81.38 263 ASP A C 1
ATOM 2081 O O . ASP A 1 263 ? -20.490 -11.241 10.305 1.00 81.38 263 ASP A O 1
ATOM 2085 N N . VAL A 1 264 ? -19.940 -9.073 10.134 1.00 78.50 264 VAL A N 1
ATOM 2086 C CA . VAL A 1 264 ? -21.223 -8.604 10.662 1.00 78.50 264 VAL A CA 1
ATOM 2087 C C . VAL A 1 264 ? -22.272 -8.751 9.563 1.00 78.50 264 VAL A C 1
ATOM 2089 O O . VAL A 1 264 ? -22.064 -8.308 8.431 1.00 78.50 264 VAL A O 1
ATOM 2092 N N . ALA A 1 265 ? -23.402 -9.382 9.884 1.00 69.31 265 ALA A N 1
ATOM 2093 C CA . ALA A 1 265 ? -24.493 -9.551 8.935 1.00 69.31 265 ALA A CA 1
ATOM 2094 C C . ALA A 1 265 ? -24.995 -8.180 8.454 1.00 69.31 265 ALA A C 1
ATOM 2096 O O . ALA A 1 265 ? -25.486 -7.374 9.243 1.00 69.31 265 ALA A O 1
ATOM 2097 N N . LEU A 1 266 ? -24.891 -7.933 7.147 1.00 63.38 266 LEU A N 1
ATOM 2098 C CA . LEU A 1 266 ? -25.467 -6.744 6.529 1.00 63.38 266 LEU A CA 1
ATOM 2099 C C . LEU A 1 266 ? -26.996 -6.786 6.648 1.00 63.38 266 LEU A C 1
ATOM 2101 O O . LEU A 1 266 ? -27.609 -7.855 6.539 1.00 63.38 266 LEU A O 1
ATOM 2105 N N . VAL A 1 267 ? -27.608 -5.613 6.834 1.00 60.53 267 VAL A N 1
ATOM 2106 C CA . VAL A 1 267 ? -29.066 -5.445 6.768 1.00 60.53 267 VAL A CA 1
ATOM 2107 C C . VAL A 1 267 ? -29.543 -6.018 5.430 1.00 60.53 267 VAL A C 1
ATOM 2109 O O . VAL A 1 267 ? -29.092 -5.599 4.365 1.00 60.53 267 VAL A O 1
ATOM 2112 N N . LYS A 1 268 ? -30.402 -7.041 5.491 1.00 51.38 268 LYS A N 1
ATOM 2113 C CA . LYS A 1 268 ? -30.767 -7.875 4.332 1.00 51.38 268 LYS A CA 1
ATOM 2114 C C . LYS A 1 268 ? -31.635 -7.151 3.302 1.00 51.38 268 LYS A C 1
ATOM 2116 O O . LYS A 1 268 ? -31.757 -7.637 2.180 1.00 51.38 268 LYS A O 1
ATOM 2121 N N . ASP A 1 269 ? -32.232 -6.020 3.667 1.00 52.50 269 ASP A N 1
ATOM 2122 C CA . ASP A 1 269 ? -33.173 -5.316 2.804 1.00 52.50 269 ASP A CA 1
ATOM 2123 C C . ASP A 1 269 ? -32.502 -4.221 1.967 1.00 52.50 269 ASP A C 1
ATOM 2125 O O . ASP A 1 269 ? -32.592 -3.021 2.233 1.00 52.50 269 ASP A O 1
ATOM 2129 N N . LEU A 1 270 ? -31.819 -4.669 0.913 1.00 50.72 270 LEU A N 1
ATOM 2130 C CA . LEU A 1 270 ? -31.203 -3.805 -0.097 1.00 50.72 270 LEU A CA 1
ATOM 2131 C C . LEU A 1 270 ? -32.235 -2.993 -0.900 1.00 50.72 270 LEU A C 1
ATOM 2133 O O . LEU A 1 270 ? -31.845 -2.041 -1.571 1.00 50.72 270 LEU A O 1
ATOM 2137 N N . SER A 1 271 ? -33.531 -3.335 -0.836 1.00 50.66 271 SER A N 1
ATOM 2138 C CA . SER A 1 271 ? -34.591 -2.592 -1.535 1.00 50.66 271 SER A CA 1
ATOM 2139 C C . SER A 1 271 ? -34.819 -1.190 -0.957 1.00 50.66 271 SER A C 1
ATOM 2141 O O . SER A 1 271 ? -35.413 -0.337 -1.613 1.00 50.66 271 SER A O 1
ATOM 2143 N N . SER A 1 272 ? -34.287 -0.939 0.243 1.00 49.97 272 SER A N 1
ATOM 2144 C CA . SER A 1 272 ? -34.351 0.341 0.943 1.00 49.97 272 SER A CA 1
ATOM 2145 C C . SER A 1 272 ? -33.158 1.265 0.681 1.00 49.97 272 SER A C 1
ATOM 2147 O O . SER A 1 272 ? -33.206 2.421 1.093 1.00 49.97 272 SER A O 1
ATOM 2149 N N . ILE A 1 273 ? -32.089 0.795 0.019 1.00 47.22 273 ILE A N 1
ATOM 2150 C CA . ILE A 1 273 ? -30.904 1.622 -0.251 1.00 47.22 273 ILE A CA 1
ATOM 2151 C C . ILE A 1 273 ? -31.197 2.474 -1.491 1.00 47.22 273 ILE A C 1
ATOM 2153 O O . ILE A 1 273 ? -31.216 1.932 -2.599 1.00 47.22 273 ILE A O 1
ATOM 2157 N N . PRO A 1 274 ? -31.419 3.795 -1.353 1.00 49.72 274 PRO A N 1
ATOM 2158 C CA . PRO A 1 274 ? -31.694 4.625 -2.509 1.00 49.72 274 PRO A CA 1
ATOM 2159 C C . PRO A 1 274 ? -30.446 4.660 -3.393 1.00 49.72 274 PRO A C 1
ATOM 2161 O O . PRO A 1 274 ? -29.338 4.927 -2.919 1.00 49.72 274 PRO A O 1
ATOM 2164 N N . HIS A 1 275 ? -30.614 4.404 -4.692 1.00 45.66 275 HIS A N 1
ATOM 2165 C CA . HIS A 1 275 ? -29.604 4.800 -5.664 1.00 45.66 275 HIS A CA 1
ATOM 2166 C C . HIS A 1 275 ? -29.389 6.308 -5.521 1.00 45.66 275 HIS A C 1
ATOM 2168 O O . HIS A 1 275 ? -30.333 7.089 -5.631 1.00 45.66 275 HIS A O 1
ATOM 2174 N N . PHE A 1 276 ? -28.154 6.704 -5.211 1.00 44.41 276 PHE A N 1
ATOM 2175 C CA . PHE A 1 276 ? -27.801 8.103 -5.014 1.00 44.41 276 PHE A CA 1
ATOM 2176 C C . PHE A 1 276 ? -27.755 8.812 -6.371 1.00 44.41 276 PHE A C 1
ATOM 2178 O O . PHE A 1 276 ? -26.716 8.874 -7.023 1.00 44.41 276 PHE A O 1
ATOM 2185 N N . ASP A 1 277 ? -28.905 9.317 -6.797 1.00 53.97 277 ASP A N 1
ATOM 2186 C CA . ASP A 1 277 ? -29.005 10.408 -7.757 1.00 53.97 277 ASP A CA 1
ATOM 2187 C C . ASP A 1 277 ? -29.092 11.712 -6.944 1.00 53.97 277 ASP A C 1
ATOM 2189 O O . ASP A 1 277 ? -30.052 11.872 -6.191 1.00 53.97 277 ASP A O 1
ATOM 2193 N N . PRO A 1 278 ? -28.106 12.624 -7.028 1.00 53.78 278 PRO A N 1
ATOM 2194 C CA . PRO A 1 278 ? -28.098 13.860 -6.247 1.00 53.78 278 PRO A CA 1
ATOM 2195 C C . PRO A 1 278 ? -29.364 14.710 -6.422 1.00 53.78 278 PRO A C 1
ATOM 2197 O O . PRO A 1 278 ? -29.784 15.379 -5.478 1.00 53.78 278 PRO A O 1
ATOM 2200 N N . GLU A 1 279 ? -29.964 14.690 -7.614 1.00 55.03 279 GLU A N 1
ATOM 2201 C CA . GLU A 1 279 ? -31.106 15.535 -7.965 1.00 55.03 279 GLU A CA 1
ATOM 2202 C C . GLU A 1 279 ? -32.415 14.901 -7.476 1.00 55.03 279 GLU A C 1
ATOM 2204 O O . GLU A 1 279 ? -33.184 15.540 -6.753 1.00 55.03 279 GLU A O 1
ATOM 2209 N N . ALA A 1 280 ? -32.600 13.598 -7.721 1.00 57.06 280 ALA A N 1
ATOM 2210 C CA . ALA A 1 280 ? -33.717 12.847 -7.151 1.00 57.06 280 ALA A CA 1
ATOM 2211 C C . ALA A 1 280 ? -33.643 12.769 -5.617 1.00 57.06 280 ALA A C 1
ATOM 2213 O O . ALA A 1 280 ? -34.669 12.860 -4.951 1.00 57.06 280 ALA A O 1
ATOM 2214 N N . ALA A 1 281 ? -32.448 12.661 -5.029 1.00 56.03 281 ALA A N 1
ATOM 2215 C CA . ALA A 1 281 ? -32.261 12.648 -3.581 1.00 56.03 281 ALA A CA 1
ATOM 2216 C C . ALA A 1 281 ? -32.632 13.991 -2.945 1.00 56.03 281 ALA A C 1
ATOM 2218 O O . ALA A 1 281 ? -33.222 13.995 -1.871 1.00 56.03 281 ALA A O 1
ATOM 2219 N N . HIS A 1 282 ? -32.333 15.122 -3.594 1.00 59.34 282 HIS A N 1
ATOM 2220 C CA . HIS A 1 282 ? -32.745 16.437 -3.099 1.00 59.34 282 HIS A CA 1
ATOM 2221 C C . HIS A 1 282 ? -34.269 16.606 -3.128 1.00 59.34 282 HIS A C 1
ATOM 2223 O O . HIS A 1 282 ? -34.859 17.115 -2.176 1.00 59.34 282 HIS A O 1
ATOM 2229 N N . GLN A 1 283 ? -34.914 16.140 -4.195 1.00 57.59 283 GLN A N 1
ATOM 2230 C CA . GLN A 1 283 ? -36.361 16.242 -4.345 1.00 57.59 283 GLN A CA 1
ATOM 2231 C C . GLN A 1 283 ? -37.108 15.281 -3.408 1.00 57.59 283 GLN A C 1
ATOM 2233 O O . GLN A 1 283 ? -38.012 15.709 -2.695 1.00 57.59 283 GLN A O 1
ATOM 2238 N N . LEU A 1 284 ? -36.646 14.032 -3.295 1.00 56.09 284 LEU A N 1
ATOM 2239 C CA . LEU A 1 284 ? -37.130 13.056 -2.311 1.00 56.09 284 LEU A CA 1
ATOM 2240 C C . LEU A 1 284 ? -36.892 13.522 -0.873 1.00 56.09 284 LEU A C 1
ATOM 2242 O O . LEU A 1 284 ? -37.730 13.283 -0.010 1.00 56.09 284 LEU A O 1
ATOM 2246 N N . PHE A 1 285 ? -35.771 14.200 -0.606 1.00 60.72 285 PHE A N 1
ATOM 2247 C CA . PHE A 1 285 ? -35.502 14.824 0.686 1.00 60.72 285 PHE A CA 1
ATOM 2248 C C . PHE A 1 285 ? -36.584 15.861 0.995 1.00 60.72 285 PHE A C 1
ATOM 2250 O O . PHE A 1 285 ? -37.257 15.727 2.008 1.00 60.72 285 PHE A O 1
ATOM 2257 N N . LEU A 1 286 ? -36.834 16.828 0.103 1.00 60.19 286 LEU A N 1
ATOM 2258 C CA . LEU A 1 286 ? -37.878 17.845 0.300 1.00 60.19 286 LEU A CA 1
ATOM 2259 C C . LEU A 1 286 ? -39.282 17.238 0.457 1.00 60.19 286 LEU A C 1
ATOM 2261 O O . LEU A 1 286 ? -40.039 17.675 1.325 1.00 60.19 286 LEU A O 1
ATOM 2265 N N . GLU A 1 287 ? -39.612 16.215 -0.331 1.00 56.75 287 GLU A N 1
ATOM 2266 C CA . GLU A 1 287 ? -40.887 15.493 -0.258 1.00 56.75 287 GLU A CA 1
ATOM 2267 C C . GLU A 1 287 ? -41.038 14.691 1.044 1.00 56.75 287 GLU A C 1
ATOM 2269 O O . GLU A 1 287 ? -42.125 14.661 1.620 1.00 56.75 287 GLU A O 1
ATOM 2274 N N . ALA A 1 288 ? -39.953 14.119 1.579 1.00 56.47 288 ALA A N 1
ATOM 2275 C CA . ALA A 1 288 ? -39.950 13.425 2.868 1.00 56.47 288 ALA A CA 1
ATOM 2276 C C . ALA A 1 288 ? -40.189 14.363 4.071 1.00 56.47 288 ALA A C 1
ATOM 2278 O O . ALA A 1 288 ? -40.576 13.895 5.144 1.00 56.47 288 ALA A O 1
ATOM 2279 N N . TYR A 1 289 ? -39.997 15.679 3.906 1.00 61.88 289 TYR A N 1
ATOM 2280 C CA . TYR A 1 289 ? -40.284 16.692 4.936 1.00 61.88 289 TYR A CA 1
ATOM 2281 C C . TYR A 1 289 ? -41.685 17.306 4.856 1.00 61.88 289 TYR A C 1
ATOM 2283 O O . TYR A 1 289 ? -42.030 18.138 5.713 1.00 61.88 289 TYR A O 1
ATOM 2291 N N . LEU A 1 290 ? -42.491 16.917 3.863 1.00 67.44 290 LEU A N 1
ATOM 2292 C CA . LEU A 1 290 ? -43.897 17.298 3.798 1.00 67.44 290 LEU A CA 1
ATOM 2293 C C . LEU A 1 290 ? -44.674 16.536 4.872 1.00 67.44 290 LEU A C 1
ATOM 2295 O O . LEU A 1 290 ? -44.627 15.309 4.966 1.00 67.44 290 LEU A O 1
ATOM 2299 N N . GLN A 1 291 ? -45.406 17.267 5.710 1.00 67.94 291 GLN A N 1
ATOM 2300 C CA . GLN A 1 291 ? -46.348 16.633 6.626 1.00 67.94 291 GLN A CA 1
ATOM 2301 C C . GLN A 1 291 ? -47.573 16.140 5.848 1.00 67.94 291 GLN A C 1
ATOM 2303 O O . GLN A 1 291 ? -47.896 16.654 4.780 1.00 67.94 291 GLN A O 1
ATOM 2308 N N . SER A 1 292 ? -48.276 15.138 6.385 1.00 62.84 292 SER A N 1
ATOM 2309 C CA . SER A 1 292 ? -49.480 14.583 5.755 1.00 62.84 292 SER A CA 1
ATOM 2310 C C . SER A 1 292 ? -50.493 15.690 5.426 1.00 62.84 292 SER A C 1
ATOM 2312 O O . SER A 1 292 ? -51.113 16.241 6.334 1.00 62.84 292 SER A O 1
ATOM 2314 N N . GLY A 1 293 ? -50.681 15.980 4.133 1.00 67.94 293 GLY A N 1
ATOM 2315 C CA . GLY A 1 293 ? -51.585 17.022 3.628 1.00 67.94 293 GLY A CA 1
ATOM 2316 C C . GLY A 1 293 ? -50.907 18.312 3.143 1.00 67.94 293 GLY A C 1
ATOM 2317 O O . GLY A 1 293 ? -51.601 19.180 2.622 1.00 67.94 293 GLY A O 1
ATOM 2318 N N . GLU A 1 294 ? -49.585 18.447 3.277 1.00 71.00 294 GLU A N 1
ATOM 2319 C CA . GLU A 1 294 ? -48.803 19.537 2.676 1.00 71.00 294 GLU A CA 1
ATOM 2320 C C . GLU A 1 294 ? -48.360 19.172 1.242 1.00 71.00 294 GLU A C 1
ATOM 2322 O O . GLU A 1 294 ? -48.126 18.005 0.929 1.00 71.00 294 GLU A O 1
ATOM 2327 N N . SER A 1 295 ? -48.216 20.173 0.367 1.00 71.94 295 SER A N 1
ATOM 2328 C CA . SER A 1 295 ? -47.615 20.032 -0.967 1.00 71.94 295 SER A CA 1
ATOM 2329 C C . SER A 1 295 ? -46.435 20.991 -1.130 1.00 71.94 295 SER A C 1
ATOM 2331 O O . SER A 1 295 ? -46.376 22.028 -0.470 1.00 71.94 295 SER A O 1
ATOM 2333 N N . LEU A 1 296 ? -45.512 20.674 -2.042 1.00 65.25 296 LEU A N 1
ATOM 2334 C CA . LEU A 1 296 ? -44.369 21.536 -2.384 1.00 65.25 296 LEU A CA 1
ATOM 2335 C C . LEU A 1 296 ? -44.794 22.918 -2.919 1.00 65.25 296 LEU A C 1
ATOM 2337 O O . LEU A 1 296 ? -44.058 23.891 -2.784 1.00 65.25 296 LEU A O 1
ATOM 2341 N N . GLU A 1 297 ? -45.997 23.003 -3.488 1.00 68.62 297 GLU A N 1
ATOM 2342 C CA . GLU A 1 297 ? -46.612 24.234 -4.002 1.00 68.62 297 GLU A CA 1
ATOM 2343 C C . GLU A 1 297 ? -47.388 25.013 -2.923 1.00 68.62 297 GLU A C 1
ATOM 2345 O O . GLU A 1 297 ? -47.917 26.092 -3.191 1.00 68.62 297 GLU A O 1
ATOM 2350 N N . SER A 1 298 ? -47.482 24.482 -1.698 1.00 75.12 298 SER A N 1
ATOM 2351 C CA . SER A 1 298 ? -48.166 25.149 -0.594 1.00 75.12 298 SER A CA 1
ATOM 2352 C C . SER A 1 298 ? -47.394 26.392 -0.154 1.00 75.12 298 SER A C 1
ATOM 2354 O O . SER A 1 298 ? -46.244 26.311 0.288 1.00 75.12 298 SER A O 1
ATOM 2356 N N . MET A 1 299 ? -48.060 27.547 -0.203 1.00 72.75 299 MET A N 1
ATOM 2357 C CA . MET A 1 299 ? -47.527 28.805 0.328 1.00 72.75 299 MET A CA 1
ATOM 2358 C C . MET A 1 299 ? -47.123 28.675 1.800 1.00 72.75 299 MET A C 1
ATOM 2360 O O . MET A 1 299 ? -46.071 29.179 2.180 1.00 72.75 299 MET A O 1
ATOM 2364 N N . ASP A 1 300 ? -47.880 27.923 2.604 1.00 77.19 300 ASP A N 1
ATOM 2365 C CA . ASP A 1 300 ? -47.587 27.720 4.028 1.00 77.19 300 ASP A CA 1
ATOM 2366 C C . ASP A 1 300 ? -46.262 26.976 4.249 1.00 77.19 300 ASP A C 1
ATOM 2368 O O . ASP A 1 300 ? -45.536 27.260 5.205 1.00 77.19 300 ASP A O 1
ATOM 2372 N N . PHE A 1 301 ? -45.925 26.027 3.367 1.00 77.75 301 PHE A N 1
ATOM 2373 C CA . PHE A 1 301 ? -44.659 25.293 3.405 1.00 77.75 301 PHE A CA 1
ATOM 2374 C C . PHE A 1 301 ? -43.487 26.193 3.000 1.00 77.75 301 PHE A C 1
ATOM 2376 O O . PHE A 1 301 ? -42.468 26.226 3.691 1.00 77.75 301 PHE A O 1
ATOM 2383 N N . LEU A 1 302 ? -43.646 26.973 1.927 1.00 77.50 302 LEU A N 1
ATOM 2384 C CA . LEU A 1 302 ? -42.627 27.922 1.475 1.00 77.50 302 LEU A CA 1
ATOM 2385 C C . LEU A 1 302 ? -42.377 29.019 2.523 1.00 77.50 302 LEU A C 1
ATOM 2387 O O . LEU A 1 302 ? -41.225 29.306 2.849 1.00 77.50 302 LEU A O 1
ATOM 2391 N N . GLU A 1 303 ? -43.431 29.565 3.134 1.00 80.94 303 GLU A N 1
ATOM 2392 C CA . GLU A 1 303 ? -43.327 30.500 4.262 1.00 80.94 303 GLU A CA 1
ATOM 2393 C C . GLU A 1 303 ? -42.673 29.849 5.490 1.00 80.94 303 GLU A C 1
ATOM 2395 O O . GLU A 1 303 ? -41.950 30.508 6.241 1.00 80.94 303 GLU A O 1
ATOM 2400 N N . ASN A 1 304 ? -42.869 28.541 5.693 1.00 82.88 304 ASN A N 1
ATOM 2401 C CA . ASN A 1 304 ? -42.172 27.776 6.726 1.00 82.88 304 ASN A CA 1
ATOM 2402 C C . ASN A 1 304 ? -40.662 27.737 6.478 1.00 82.88 304 ASN A C 1
ATOM 2404 O O . ASN A 1 304 ? -39.896 28.067 7.380 1.00 82.88 304 ASN A O 1
ATOM 2408 N N . MET A 1 305 ? -40.261 27.360 5.264 1.00 79.56 305 MET A N 1
ATOM 2409 C CA . MET A 1 305 ? -38.861 27.160 4.895 1.00 79.56 305 MET A CA 1
ATOM 2410 C C . MET A 1 305 ? -38.070 28.470 4.836 1.00 79.56 305 MET A C 1
ATOM 2412 O O . MET A 1 305 ? -36.870 28.473 5.104 1.00 79.56 305 MET A O 1
ATOM 2416 N N . VAL A 1 306 ? -38.724 29.596 4.542 1.00 81.44 306 VAL A N 1
ATOM 2417 C CA . VAL A 1 306 ? -38.078 30.920 4.502 1.00 81.44 306 VAL A CA 1
ATOM 2418 C C . VAL A 1 306 ? -37.953 31.559 5.898 1.00 81.44 306 VAL A C 1
ATOM 2420 O O . VAL A 1 306 ? -37.133 32.459 6.076 1.00 81.44 306 VAL A O 1
ATOM 2423 N N . ASP A 1 307 ? -38.705 31.104 6.912 1.00 82.00 307 ASP A N 1
ATOM 2424 C CA . ASP A 1 307 ? -38.697 31.703 8.257 1.00 82.00 307 ASP A CA 1
ATOM 2425 C C . ASP A 1 307 ? -37.388 31.412 9.024 1.00 82.00 307 ASP A C 1
ATOM 2427 O O . ASP A 1 307 ? -37.206 30.297 9.526 1.00 82.00 307 ASP A O 1
ATOM 2431 N N . PRO A 1 308 ? -36.506 32.411 9.243 1.00 81.81 308 PRO A N 1
ATOM 2432 C CA . PRO A 1 308 ? -35.225 32.207 9.920 1.00 81.81 308 PRO A CA 1
ATOM 2433 C C . PRO A 1 308 ? -35.379 31.722 11.369 1.00 81.81 308 PRO A C 1
ATOM 2435 O O . PRO A 1 308 ? -34.470 31.098 11.906 1.00 81.81 308 PRO A O 1
ATOM 2438 N N . LYS A 1 309 ? -36.532 31.939 12.023 1.00 84.38 309 LYS A N 1
ATOM 2439 C CA . LYS A 1 309 ? -36.781 31.456 13.396 1.00 84.38 309 LYS A CA 1
ATOM 2440 C C . LYS A 1 309 ? -37.003 29.946 13.466 1.00 84.38 309 LYS A C 1
ATO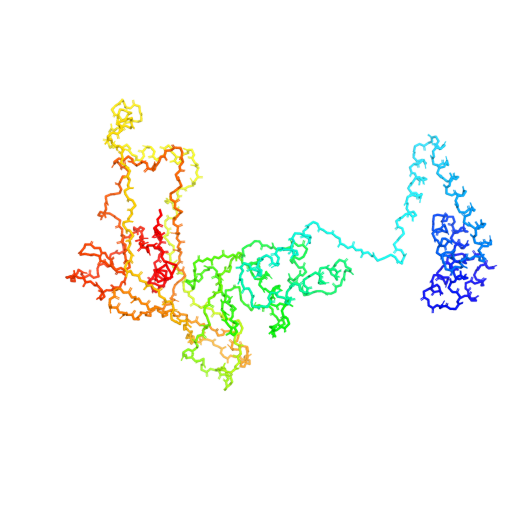M 2442 O O . LYS A 1 309 ? -37.019 29.375 14.567 1.00 84.38 309 LYS A O 1
ATOM 2447 N N . LYS A 1 310 ? -37.243 29.292 12.328 1.00 82.50 310 LYS A N 1
ATOM 2448 C CA . LYS A 1 310 ? -37.408 27.837 12.228 1.00 82.50 310 LYS A CA 1
ATOM 2449 C C . LYS A 1 310 ? -36.115 27.118 11.868 1.00 82.50 310 LYS A C 1
ATOM 2451 O O . LYS A 1 310 ? -36.081 25.894 11.950 1.00 82.50 310 LYS A O 1
ATOM 2456 N N . TRP A 1 311 ? -35.053 27.862 11.591 1.00 82.00 311 TRP A N 1
ATOM 2457 C CA . TRP A 1 311 ? -33.706 27.343 11.428 1.00 82.00 311 TRP A CA 1
ATOM 2458 C C . TRP A 1 311 ? -32.952 27.446 12.751 1.00 82.00 311 TRP A C 1
ATOM 2460 O O . TRP A 1 311 ? -33.033 28.443 13.467 1.00 82.00 311 TRP A O 1
ATOM 2470 N N . VAL A 1 312 ? -32.278 26.365 13.126 1.00 80.38 312 VAL A N 1
ATOM 2471 C CA . VAL A 1 312 ? -31.512 26.263 14.366 1.00 80.38 312 VAL A CA 1
ATOM 2472 C C . VAL A 1 312 ? -30.122 25.778 14.015 1.00 80.38 312 VAL A C 1
ATOM 2474 O O . VAL A 1 312 ? -29.955 24.786 13.311 1.00 80.38 312 VAL A O 1
ATOM 2477 N N . THR A 1 313 ? -29.116 26.448 14.557 1.00 74.44 313 THR A N 1
ATOM 2478 C CA . THR A 1 313 ? -27.750 25.940 14.529 1.00 74.44 313 THR A CA 1
ATOM 2479 C C . THR A 1 313 ? -27.603 24.872 15.617 1.00 74.44 313 THR A C 1
ATOM 2481 O O . THR A 1 313 ? -27.674 25.210 16.806 1.00 74.44 313 THR A O 1
ATOM 2484 N N . PRO A 1 314 ? -27.410 23.587 15.268 1.00 69.94 314 PRO A N 1
ATOM 2485 C CA . PRO A 1 314 ? -27.141 22.557 16.254 1.00 69.94 314 PRO A CA 1
ATOM 2486 C C . PRO A 1 314 ? -25.830 22.891 16.967 1.00 69.94 314 PRO A C 1
ATOM 2488 O O . PRO A 1 314 ? -24.800 23.138 16.337 1.00 69.94 314 PRO A O 1
ATOM 2491 N N . GLN A 1 315 ? -25.860 22.905 18.298 1.00 63.03 315 GLN A N 1
ATOM 2492 C CA . GLN A 1 315 ? -24.639 23.117 19.062 1.00 63.03 315 GLN A CA 1
ATOM 2493 C C . GLN A 1 315 ? -23.737 21.881 18.935 1.00 63.03 315 GLN A C 1
ATOM 2495 O O . GLN A 1 315 ? -24.217 20.749 19.084 1.00 63.03 315 GLN A O 1
ATOM 2500 N N . PRO A 1 316 ? -22.429 22.061 18.676 1.00 60.72 316 PRO A N 1
ATOM 2501 C CA . PRO A 1 316 ? -21.490 20.957 18.746 1.00 60.72 316 PRO A CA 1
ATOM 2502 C C . PRO A 1 316 ? -21.512 20.376 20.161 1.00 60.72 316 PRO A C 1
ATOM 2504 O O . PRO A 1 316 ? -21.643 21.100 21.152 1.00 60.72 316 PRO A O 1
ATOM 2507 N N . PHE A 1 317 ? -21.398 19.053 20.267 1.00 58.72 317 PHE A N 1
ATOM 2508 C CA . PHE A 1 317 ? -21.353 18.402 21.571 1.00 58.72 317 PHE A CA 1
ATOM 2509 C C . PHE A 1 317 ? -20.197 18.972 22.397 1.00 58.72 317 PHE A C 1
ATOM 2511 O O . PHE A 1 317 ? -19.073 19.104 21.903 1.00 58.72 317 PHE A O 1
ATOM 2518 N N . ALA A 1 318 ? -20.478 19.286 23.665 1.00 55.12 318 ALA A N 1
ATOM 2519 C CA . ALA A 1 318 ? -19.463 19.743 24.603 1.00 55.12 318 ALA A CA 1
ATOM 2520 C C . ALA A 1 318 ? -18.286 18.758 24.607 1.00 55.12 318 ALA A C 1
ATOM 2522 O O . ALA A 1 318 ? -18.483 17.543 24.718 1.00 55.12 318 ALA A O 1
ATOM 2523 N N . ARG A 1 319 ? -17.061 19.281 24.466 1.00 53.88 319 ARG A N 1
ATOM 2524 C CA . ARG A 1 319 ? -15.837 18.479 24.544 1.00 53.88 319 ARG A CA 1
ATOM 2525 C C . ARG A 1 319 ? -15.859 17.717 25.869 1.00 53.88 319 ARG A C 1
ATOM 2527 O O . ARG A 1 319 ? -15.868 18.333 26.930 1.00 53.88 319 ARG A O 1
ATOM 2534 N N . ALA A 1 320 ? -15.872 16.389 25.812 1.00 54.28 320 ALA A N 1
ATOM 2535 C CA . ALA A 1 320 ? -15.635 15.557 26.984 1.00 54.28 320 ALA A CA 1
ATOM 2536 C C . ALA A 1 320 ? -14.134 15.625 27.311 1.00 54.28 320 ALA A C 1
ATOM 2538 O O . ALA A 1 320 ? -13.368 14.732 26.973 1.00 54.28 320 ALA A O 1
ATOM 2539 N N . THR A 1 321 ? -13.690 16.740 27.891 1.00 54.00 321 THR A N 1
ATOM 2540 C CA . THR A 1 321 ? -12.273 17.051 28.143 1.00 54.00 321 THR A CA 1
ATOM 2541 C C . THR A 1 321 ? -11.641 16.200 29.250 1.00 54.00 321 THR A C 1
ATOM 2543 O O . THR A 1 321 ? -10.460 16.359 29.535 1.00 54.00 321 THR A O 1
ATOM 2546 N N . THR A 1 322 ? -12.404 15.320 29.899 1.00 62.09 322 THR A N 1
ATOM 2547 C CA . THR A 1 322 ? -11.990 14.614 31.120 1.00 62.09 322 THR A CA 1
ATOM 2548 C C . THR A 1 322 ? -11.539 13.172 30.919 1.00 62.09 322 THR A C 1
ATOM 2550 O O . THR A 1 322 ? -10.955 12.616 31.846 1.00 62.09 322 THR A O 1
ATOM 2553 N N . VAL A 1 323 ? -11.791 12.562 29.754 1.00 71.75 323 VAL A N 1
ATOM 2554 C CA . VAL A 1 323 ? -11.516 11.133 29.531 1.00 71.75 323 VAL A CA 1
ATOM 2555 C C . VAL A 1 323 ? -10.334 10.958 28.592 1.00 71.75 323 VAL A C 1
ATOM 2557 O O . VAL A 1 323 ? -10.403 11.342 27.426 1.00 71.75 323 VAL A O 1
ATOM 2560 N N . THR A 1 324 ? -9.261 10.353 29.090 1.00 81.31 324 THR A N 1
ATOM 2561 C CA . THR A 1 324 ? -8.106 9.958 28.281 1.00 81.31 324 THR A CA 1
ATOM 2562 C C . THR A 1 324 ? -8.072 8.441 28.149 1.00 81.31 324 THR A C 1
ATOM 2564 O O . THR A 1 324 ? -8.271 7.715 29.122 1.00 81.31 324 THR A O 1
ATOM 2567 N N . CYS A 1 325 ? -7.867 7.966 26.923 1.00 84.25 325 CYS A N 1
ATOM 2568 C CA . CYS A 1 325 ? -7.714 6.549 26.610 1.00 84.25 325 CYS A CA 1
ATOM 2569 C C . CYS A 1 325 ? -6.280 6.316 26.128 1.00 84.25 325 CYS A C 1
ATOM 2571 O O . CYS A 1 325 ? -5.755 7.126 25.366 1.00 84.25 325 CYS A O 1
ATOM 2573 N N . SER A 1 326 ? -5.657 5.221 26.548 1.00 87.31 326 SER A N 1
ATOM 2574 C CA . SER A 1 326 ? -4.352 4.785 26.050 1.00 87.31 326 SER A CA 1
ATOM 2575 C C . SER A 1 326 ? -4.369 3.284 25.807 1.00 87.31 326 SER A C 1
ATOM 2577 O O . SER A 1 326 ? -4.772 2.519 26.680 1.00 87.31 326 SER A O 1
ATOM 2579 N N . ILE A 1 327 ? -3.946 2.861 24.618 1.00 87.56 327 ILE A N 1
ATOM 2580 C CA . ILE A 1 327 ? -3.821 1.440 24.281 1.00 87.56 327 ILE A CA 1
ATOM 2581 C C . ILE A 1 327 ? -2.601 0.898 25.027 1.00 87.56 327 ILE A C 1
ATOM 2583 O O . ILE A 1 327 ? -1.498 1.403 24.826 1.00 87.56 327 ILE A O 1
ATOM 2587 N N . ASN A 1 328 ? -2.815 -0.090 25.892 1.00 86.94 328 ASN A N 1
ATOM 2588 C CA . ASN A 1 328 ? -1.764 -0.706 26.695 1.00 86.94 328 ASN A CA 1
ATOM 2589 C C . ASN A 1 328 ? -1.093 -1.844 25.910 1.00 86.94 328 ASN A C 1
ATOM 2591 O O . ASN A 1 328 ? 0.112 -1.819 25.682 1.00 86.94 328 ASN A O 1
ATOM 2595 N N . ALA A 1 329 ? -1.896 -2.790 25.408 1.00 87.38 329 ALA A N 1
ATOM 2596 C CA . ALA A 1 329 ? -1.406 -3.952 24.670 1.00 87.38 329 ALA A CA 1
ATOM 2597 C C . ALA A 1 329 ? -2.401 -4.428 23.602 1.00 87.38 329 ALA A C 1
ATOM 2599 O O . ALA A 1 329 ? -3.620 -4.280 23.744 1.00 87.38 329 ALA A O 1
ATOM 2600 N N . ILE A 1 330 ? -1.866 -5.044 22.545 1.00 90.12 330 ILE A N 1
ATOM 2601 C CA . ILE A 1 330 ? -2.630 -5.826 21.569 1.00 90.12 330 ILE A CA 1
ATOM 2602 C C . ILE A 1 330 ? -2.264 -7.289 21.799 1.00 90.12 330 ILE A C 1
ATOM 2604 O O . ILE A 1 330 ? -1.114 -7.681 21.616 1.00 90.12 330 ILE A O 1
ATOM 2608 N N . GLN A 1 331 ? -3.241 -8.083 22.214 1.00 90.75 331 GLN A N 1
ATOM 2609 C CA . GLN A 1 331 ? -3.058 -9.484 22.566 1.00 90.75 331 GLN A CA 1
ATOM 2610 C C . GLN A 1 331 ? -3.575 -10.389 21.455 1.00 90.75 331 GLN A C 1
ATOM 2612 O O . GLN A 1 331 ? -4.641 -10.140 20.897 1.00 90.75 331 GLN A O 1
ATOM 2617 N N . LEU A 1 332 ? -2.834 -11.448 21.149 1.00 90.12 332 LEU A N 1
ATOM 2618 C CA . LEU A 1 332 ? -3.203 -12.448 20.155 1.00 90.12 332 LEU A CA 1
ATOM 2619 C C . LEU A 1 332 ? -3.356 -13.814 20.820 1.00 90.12 332 LEU A C 1
ATOM 2621 O O . LEU A 1 332 ? -2.428 -14.321 21.457 1.00 90.12 332 LEU A O 1
ATOM 2625 N N . LYS A 1 333 ? -4.527 -14.423 20.630 1.00 89.19 333 LYS A N 1
ATOM 2626 C CA . LYS A 1 333 ? -4.842 -15.783 21.069 1.00 89.19 333 LYS A CA 1
ATOM 2627 C C . LYS A 1 333 ? -5.005 -16.686 19.853 1.00 89.19 333 LYS A C 1
ATOM 2629 O O . LYS A 1 333 ? -5.822 -16.393 18.982 1.00 89.19 333 LYS A O 1
ATOM 2634 N N . ALA A 1 334 ? -4.238 -17.773 19.789 1.00 86.69 334 ALA A N 1
ATOM 2635 C CA . ALA A 1 334 ? -4.385 -18.759 18.724 1.00 86.69 334 ALA A CA 1
ATOM 2636 C C . ALA A 1 334 ? -5.761 -19.437 18.809 1.00 86.69 334 ALA A C 1
ATOM 2638 O O . ALA A 1 334 ? -6.210 -19.819 19.893 1.00 86.69 334 ALA A O 1
ATOM 2639 N N . LEU A 1 335 ? -6.433 -19.577 17.668 1.00 85.31 335 LEU A N 1
ATOM 2640 C CA . LEU A 1 335 ? -7.685 -20.319 17.579 1.00 85.31 335 LEU A CA 1
ATOM 2641 C C . LEU A 1 335 ? -7.404 -21.809 17.339 1.00 85.31 335 LEU A C 1
ATOM 2643 O O . LEU A 1 335 ? -6.448 -22.148 16.635 1.00 85.31 335 LEU A O 1
ATOM 2647 N N . PRO A 1 336 ? -8.213 -22.711 17.922 1.00 77.56 336 PRO A N 1
ATOM 2648 C CA . PRO A 1 336 ? -8.129 -24.129 17.606 1.00 77.56 336 PRO A CA 1
ATOM 2649 C C . PRO A 1 336 ? -8.473 -24.336 16.127 1.00 77.56 336 PRO A C 1
ATOM 2651 O O . PRO A 1 336 ? -9.479 -23.824 15.642 1.00 77.56 336 PRO A O 1
ATOM 2654 N N . SER A 1 337 ? -7.615 -25.059 15.407 1.00 70.69 337 SER A N 1
ATOM 2655 C CA . SER A 1 337 ? -7.854 -25.389 14.002 1.00 70.69 337 SER A CA 1
ATOM 2656 C C . SER A 1 337 ? -8.815 -26.574 13.920 1.00 70.69 337 SER A C 1
ATOM 2658 O O . SER A 1 337 ? -8.449 -27.694 14.288 1.00 70.69 337 SER A O 1
ATOM 2660 N N . ASP A 1 338 ? -10.042 -26.334 13.458 1.00 56.88 338 ASP A N 1
ATOM 2661 C CA . ASP A 1 338 ? -10.994 -27.397 13.157 1.00 56.88 338 ASP A CA 1
ATOM 2662 C C . ASP A 1 338 ? -10.653 -28.004 11.786 1.00 56.88 338 ASP A C 1
ATOM 2664 O O . ASP A 1 338 ? -10.749 -27.335 10.762 1.00 56.88 338 ASP A O 1
ATOM 2668 N N . SER A 1 339 ? -10.325 -29.300 11.785 1.00 51.91 339 SER A N 1
ATOM 2669 C CA . SER A 1 339 ? -10.282 -30.256 10.659 1.00 51.91 339 SER A CA 1
ATOM 2670 C C . SER A 1 339 ? -8.953 -30.549 9.914 1.00 51.91 339 SER A C 1
ATOM 2672 O O . SER A 1 339 ? -8.297 -29.698 9.329 1.00 51.91 339 SER A O 1
ATOM 2674 N N . GLN A 1 340 ? -8.649 -31.860 9.923 1.00 48.47 340 GLN A N 1
ATOM 2675 C CA . GLN A 1 340 ? -7.780 -32.674 9.053 1.00 48.47 340 GLN A CA 1
ATOM 2676 C C . GLN A 1 340 ? -6.279 -32.353 9.021 1.00 48.47 340 GLN A C 1
ATOM 2678 O O . GLN A 1 340 ? -5.709 -31.928 8.022 1.00 48.47 340 GLN A O 1
ATOM 2683 N N . SER A 1 341 ? -5.616 -32.708 10.121 1.00 47.59 341 SER A N 1
ATOM 2684 C CA . SER A 1 341 ? -4.176 -32.944 10.233 1.00 47.59 341 SER A CA 1
ATOM 2685 C C . SER A 1 341 ? -3.716 -34.169 9.423 1.00 47.59 341 SER A C 1
ATOM 2687 O O . SER A 1 341 ? -3.171 -35.127 9.968 1.00 47.59 341 SER A O 1
ATOM 2689 N N . GLU A 1 342 ? -3.903 -34.138 8.106 1.00 55.53 342 GLU A N 1
ATOM 2690 C CA . GLU A 1 342 ? -3.202 -35.038 7.195 1.00 55.53 342 GLU A CA 1
ATOM 2691 C C . GLU A 1 342 ? -2.167 -34.234 6.387 1.00 55.53 342 GLU A C 1
ATOM 2693 O O . GLU A 1 342 ? -2.490 -33.478 5.479 1.00 55.53 342 GLU A O 1
ATOM 2698 N N . VAL A 1 343 ? -0.891 -34.441 6.744 1.00 59.06 343 VAL A N 1
ATOM 2699 C CA . VAL A 1 343 ? 0.323 -34.114 5.963 1.00 59.06 343 VAL A CA 1
ATOM 2700 C C . VAL A 1 343 ? 0.724 -32.626 5.848 1.00 59.06 343 VAL A C 1
ATOM 2702 O O . VAL A 1 343 ? 1.104 -32.172 4.774 1.00 59.06 343 VAL A O 1
ATOM 2705 N N . LEU A 1 344 ? 0.737 -31.854 6.942 1.00 65.56 344 LEU A N 1
ATOM 2706 C CA . LEU A 1 344 ? 1.434 -30.553 6.968 1.00 65.56 344 LEU A CA 1
ATOM 2707 C C . LEU A 1 344 ? 2.559 -30.542 8.008 1.00 65.56 344 LEU A C 1
ATOM 2709 O O . LEU A 1 344 ? 2.392 -31.029 9.126 1.00 65.56 344 LEU A O 1
ATOM 2713 N N . ASN A 1 345 ? 3.708 -29.974 7.635 1.00 71.19 345 ASN A N 1
ATOM 2714 C CA . ASN A 1 345 ? 4.833 -29.769 8.549 1.00 71.19 345 ASN A CA 1
ATOM 2715 C C . ASN A 1 345 ? 4.509 -28.659 9.566 1.00 71.19 345 ASN A C 1
ATOM 2717 O O . ASN A 1 345 ? 3.731 -27.753 9.272 1.00 71.19 345 ASN A O 1
ATOM 2721 N N . GLU A 1 346 ? 5.165 -28.668 10.732 1.00 68.31 346 GLU A N 1
ATOM 2722 C CA . GLU A 1 346 ? 4.933 -27.692 11.819 1.00 68.31 346 GLU A CA 1
ATOM 2723 C C . GLU A 1 346 ? 4.993 -26.226 11.345 1.00 68.31 346 GLU A C 1
ATOM 2725 O O . GLU A 1 346 ? 4.135 -25.428 11.704 1.00 68.31 346 GLU A O 1
ATOM 2730 N N . ALA A 1 347 ? 5.937 -25.880 10.460 1.00 68.50 347 ALA A N 1
ATOM 2731 C CA . ALA A 1 347 ? 6.059 -24.529 9.900 1.00 68.50 347 ALA A CA 1
ATOM 2732 C C . ALA A 1 347 ? 4.879 -24.130 8.990 1.00 68.50 347 ALA A C 1
ATOM 2734 O O . ALA A 1 347 ? 4.460 -22.974 8.977 1.00 68.50 347 ALA A O 1
ATOM 2735 N N . GLN A 1 348 ? 4.324 -25.084 8.236 1.00 72.12 348 GLN A N 1
ATOM 2736 C CA . GLN A 1 348 ? 3.137 -24.842 7.412 1.00 72.12 348 GLN A CA 1
ATOM 2737 C C . GLN A 1 348 ? 1.914 -24.655 8.311 1.00 72.12 348 GLN A C 1
ATOM 2739 O O . GLN A 1 348 ? 1.125 -23.738 8.101 1.00 72.12 348 GLN A O 1
ATOM 2744 N N . LEU A 1 349 ? 1.800 -25.458 9.368 1.00 71.88 349 LEU A N 1
ATOM 2745 C CA . LEU A 1 349 ? 0.719 -25.337 10.339 1.00 71.88 349 LEU A CA 1
ATOM 2746 C C . LEU A 1 349 ? 0.764 -23.998 11.097 1.00 71.88 349 LEU A C 1
ATOM 2748 O O . LEU A 1 349 ? -0.275 -23.366 11.280 1.00 71.88 349 LEU A O 1
ATOM 2752 N N . GLU A 1 350 ? 1.957 -23.511 11.459 1.00 72.06 350 GLU A N 1
ATOM 2753 C CA . GLU A 1 350 ? 2.148 -22.163 12.014 1.00 72.06 350 GLU A CA 1
ATOM 2754 C C . GLU A 1 350 ? 1.683 -21.077 11.021 1.00 72.06 350 GLU A C 1
ATOM 2756 O O . GLU A 1 350 ? 0.955 -20.167 11.415 1.00 72.06 350 GLU A O 1
ATOM 2761 N N . SER A 1 351 ? 2.002 -21.201 9.724 1.00 71.44 351 SER A N 1
ATOM 2762 C CA . SER A 1 351 ? 1.582 -20.226 8.697 1.00 71.44 351 SER A CA 1
ATOM 2763 C C . SER A 1 351 ? 0.067 -20.179 8.448 1.00 71.44 351 SER A C 1
ATOM 2765 O O . SER A 1 351 ? -0.468 -19.139 8.062 1.00 71.44 351 SER A O 1
ATOM 2767 N N . HIS A 1 352 ? -0.625 -21.292 8.702 1.00 77.06 352 HIS A N 1
ATOM 2768 C CA . HIS A 1 352 ? -2.081 -21.411 8.607 1.00 77.06 352 HIS A CA 1
ATOM 2769 C C . HIS A 1 352 ? -2.798 -21.116 9.930 1.00 77.06 352 HIS A C 1
ATOM 2771 O O . HIS A 1 352 ? -4.028 -21.093 9.969 1.00 77.06 352 HIS A O 1
ATOM 2777 N N . THR A 1 353 ? -2.058 -20.891 11.020 1.00 82.81 353 THR A N 1
ATOM 2778 C CA . THR A 1 353 ? -2.660 -20.623 12.327 1.00 82.81 353 THR A CA 1
ATOM 2779 C C . THR A 1 353 ? -3.377 -19.278 12.301 1.00 82.81 353 THR A C 1
ATOM 2781 O O . THR A 1 353 ? -2.792 -18.240 11.985 1.00 82.81 353 THR A O 1
ATOM 2784 N N . GLN A 1 354 ? -4.650 -19.299 12.679 1.00 88.25 354 GLN A N 1
ATOM 2785 C CA . GLN A 1 354 ? -5.461 -18.101 12.810 1.00 88.25 354 GLN A CA 1
ATOM 2786 C C . GLN A 1 354 ? -5.450 -17.596 14.253 1.00 88.25 354 GLN A C 1
ATOM 2788 O O . GLN A 1 354 ? -5.471 -18.380 15.207 1.00 88.25 354 GLN A O 1
ATOM 2793 N N . TYR A 1 355 ? -5.457 -16.278 14.415 1.00 89.50 355 TYR A N 1
ATOM 2794 C CA . TYR A 1 355 ? -5.439 -15.626 15.718 1.00 89.50 355 TYR A CA 1
ATOM 2795 C C . TYR A 1 355 ? -6.677 -14.763 15.914 1.00 89.50 355 TYR A C 1
ATOM 2797 O O . TYR A 1 355 ? -7.110 -14.048 15.010 1.00 89.50 355 TYR A O 1
ATOM 2805 N N . ARG A 1 356 ? -7.208 -14.781 17.134 1.00 90.50 356 ARG A N 1
ATOM 2806 C CA . ARG A 1 356 ? -8.158 -13.783 17.612 1.00 90.50 356 ARG A CA 1
ATOM 2807 C C . ARG A 1 356 ? -7.396 -12.679 18.327 1.00 90.50 356 ARG A C 1
ATOM 2809 O O . ARG A 1 356 ? -6.587 -12.954 19.214 1.00 90.50 356 ARG A O 1
ATOM 2816 N N . ALA A 1 357 ? -7.651 -11.442 17.921 1.00 91.69 357 ALA A N 1
ATOM 2817 C CA . ALA A 1 357 ? -7.045 -10.270 18.529 1.00 91.69 357 ALA A CA 1
ATOM 2818 C C . ALA A 1 357 ? -7.916 -9.723 19.662 1.00 91.69 357 ALA A C 1
ATOM 2820 O O . ALA A 1 357 ? -9.142 -9.714 19.568 1.00 91.69 357 ALA A O 1
ATOM 2821 N N . SER A 1 358 ? -7.270 -9.199 20.695 1.00 91.88 358 SER A N 1
ATOM 2822 C CA . SER A 1 358 ? -7.900 -8.461 21.783 1.00 91.88 358 SER A CA 1
ATOM 2823 C C . SER A 1 358 ? -7.129 -7.172 22.033 1.00 91.88 358 SER A C 1
ATOM 2825 O O . SER A 1 358 ? -5.899 -7.159 21.972 1.00 91.88 358 SER A O 1
ATOM 2827 N N . ILE A 1 359 ? -7.829 -6.085 22.349 1.00 90.88 359 ILE A N 1
ATOM 2828 C CA . ILE A 1 359 ? -7.196 -4.803 22.689 1.00 90.88 359 ILE A CA 1
ATOM 2829 C C . ILE A 1 359 ? -7.398 -4.531 24.174 1.00 90.88 359 ILE A C 1
ATOM 2831 O O . ILE A 1 359 ? -8.525 -4.585 24.670 1.00 90.88 359 ILE A O 1
ATOM 2835 N N . VAL A 1 360 ? -6.308 -4.205 24.865 1.00 91.00 360 VAL A N 1
ATOM 2836 C CA . VAL A 1 360 ? -6.311 -3.765 26.261 1.00 91.00 360 VAL A CA 1
ATOM 2837 C C . VAL A 1 360 ? -6.120 -2.253 26.292 1.00 91.00 360 VAL A C 1
ATOM 2839 O O . VAL A 1 360 ? -5.130 -1.731 25.777 1.00 91.00 360 VAL A O 1
ATOM 2842 N N . ILE A 1 361 ? -7.088 -1.537 26.861 1.00 89.94 361 ILE A N 1
ATOM 2843 C CA . ILE A 1 361 ? -7.130 -0.074 26.876 1.00 89.94 361 ILE A CA 1
ATOM 2844 C C . ILE A 1 361 ? -7.265 0.418 28.312 1.00 89.94 361 ILE A C 1
ATOM 2846 O O . ILE A 1 361 ? -8.201 0.062 29.028 1.00 89.94 361 ILE A O 1
ATOM 2850 N N . ASP A 1 362 ? -6.360 1.308 28.692 1.00 89.06 362 ASP A N 1
ATOM 2851 C CA . ASP A 1 362 ? -6.439 2.087 29.914 1.00 89.06 362 ASP A CA 1
ATOM 2852 C C . ASP A 1 362 ? -7.323 3.313 29.699 1.00 89.06 362 ASP A C 1
ATOM 2854 O O . ASP A 1 362 ? -7.064 4.146 28.827 1.00 89.06 362 ASP A O 1
ATOM 2858 N N . VAL A 1 363 ? -8.353 3.457 30.530 1.00 86.50 363 VAL A N 1
ATOM 2859 C CA . VAL A 1 363 ? -9.265 4.601 30.518 1.00 86.50 363 VAL A CA 1
ATOM 2860 C C . VAL A 1 363 ? -9.125 5.367 31.823 1.00 86.50 363 VAL A C 1
ATOM 2862 O O . VAL A 1 363 ? -9.394 4.845 32.907 1.00 86.50 363 VAL A O 1
ATOM 2865 N N . LYS A 1 364 ? -8.723 6.633 31.718 1.00 84.25 364 LYS A N 1
ATOM 2866 C CA . LYS A 1 364 ? -8.569 7.554 32.845 1.00 84.25 364 LYS A CA 1
ATOM 2867 C C . LYS A 1 364 ? -9.637 8.637 32.776 1.00 84.25 364 LYS A C 1
ATOM 2869 O O . LYS A 1 364 ? -9.822 9.278 31.746 1.00 84.25 364 LYS A O 1
ATOM 2874 N N . ASN A 1 365 ? -10.327 8.854 33.890 1.00 79.12 365 ASN A N 1
ATOM 2875 C CA . ASN A 1 365 ? -11.287 9.938 34.071 1.00 79.12 365 ASN A CA 1
ATOM 2876 C C . ASN A 1 365 ? -11.036 10.613 35.426 1.00 79.12 365 ASN A C 1
ATOM 2878 O O . ASN A 1 365 ? -11.423 10.094 36.478 1.00 79.12 365 ASN A O 1
ATOM 2882 N N . GLY A 1 366 ? -10.345 11.755 35.407 1.00 78.50 366 GLY A N 1
ATOM 2883 C CA . GLY A 1 366 ? -9.877 12.414 36.627 1.00 78.50 366 GLY A CA 1
ATOM 2884 C C . GLY A 1 366 ? -8.949 11.503 37.440 1.00 78.50 366 GLY A C 1
ATOM 2885 O O . GLY A 1 366 ? -7.897 11.100 36.955 1.00 78.50 366 GLY A O 1
ATOM 2886 N N . SER A 1 367 ? -9.338 11.166 38.673 1.00 72.94 367 SER A N 1
ATOM 2887 C CA . SER A 1 367 ? -8.575 10.280 39.569 1.00 72.94 367 SER A CA 1
ATOM 2888 C C . SER A 1 367 ? -8.855 8.786 39.383 1.00 72.94 367 SER A C 1
ATOM 2890 O O . SER A 1 367 ? -8.183 7.962 40.000 1.00 72.94 367 SER A O 1
ATOM 2892 N N . ARG A 1 368 ? -9.850 8.408 38.573 1.00 77.81 368 ARG A N 1
ATOM 2893 C CA . ARG A 1 368 ? -10.210 7.003 38.355 1.00 77.81 368 ARG A CA 1
ATOM 2894 C C . ARG A 1 368 ? -9.521 6.480 37.099 1.00 77.81 368 ARG A C 1
ATOM 2896 O O . ARG A 1 368 ? -9.683 7.063 36.029 1.00 77.81 368 ARG A O 1
ATOM 2903 N N . GLN A 1 369 ? -8.811 5.365 37.227 1.00 83.25 369 GLN A N 1
ATOM 2904 C CA . GLN A 1 369 ? -8.253 4.602 36.113 1.00 83.25 369 GLN A CA 1
ATOM 2905 C C . GLN A 1 369 ? -8.905 3.222 36.085 1.00 83.25 369 GLN A C 1
ATOM 2907 O O . GLN A 1 369 ? -9.095 2.607 37.134 1.00 83.25 369 GLN A O 1
ATOM 2912 N N . LYS A 1 370 ? -9.255 2.749 34.891 1.00 84.38 370 LYS A N 1
ATOM 2913 C CA . LYS A 1 370 ? -9.745 1.393 34.669 1.00 84.38 370 LYS A CA 1
ATOM 2914 C C . LYS A 1 370 ? -9.136 0.832 33.393 1.00 84.38 370 LYS A C 1
ATOM 2916 O O . LYS A 1 370 ? -9.201 1.481 32.354 1.00 84.38 370 LYS A O 1
ATOM 2921 N N . GLU A 1 371 ? -8.631 -0.387 33.481 1.00 88.44 371 GLU A N 1
ATOM 2922 C CA . GLU A 1 371 ? -8.242 -1.175 32.320 1.00 88.44 371 GLU A CA 1
ATOM 2923 C C . GLU A 1 371 ? -9.461 -1.952 31.799 1.00 88.44 371 GLU A C 1
ATOM 2925 O O . GLU A 1 371 ? -10.231 -2.532 32.574 1.00 88.44 371 GLU A O 1
ATOM 2930 N N . VAL A 1 372 ? -9.679 -1.920 30.486 1.00 88.56 372 VAL A N 1
ATOM 2931 C CA . VAL A 1 372 ? -10.751 -2.656 29.810 1.00 88.56 372 VAL A CA 1
ATOM 2932 C C . VAL A 1 372 ? -10.153 -3.456 28.662 1.00 88.56 372 VAL A C 1
ATOM 2934 O O . VAL A 1 372 ? -9.337 -2.940 27.901 1.00 88.56 372 VAL A O 1
ATOM 2937 N N . LYS A 1 373 ? -10.579 -4.712 28.529 1.00 91.31 373 LYS A N 1
ATOM 2938 C CA . LYS A 1 373 ? -10.199 -5.609 27.439 1.00 91.31 373 LYS A CA 1
ATOM 2939 C C . LYS A 1 373 ? -11.418 -5.894 26.567 1.00 91.31 373 LYS A C 1
ATOM 2941 O O . LYS A 1 373 ? -12.481 -6.175 27.113 1.00 91.31 373 LYS A O 1
ATOM 2946 N N . TYR A 1 374 ? -11.238 -5.832 25.251 1.00 91.12 374 TYR A N 1
ATOM 2947 C CA . TYR A 1 374 ? -12.256 -6.190 24.262 1.00 91.12 374 TYR A CA 1
ATOM 2948 C C . TYR A 1 374 ? -11.698 -7.208 23.274 1.00 91.12 374 TYR A C 1
ATOM 2950 O O . TYR A 1 374 ? -10.610 -6.997 22.728 1.00 91.12 374 TYR A O 1
ATOM 2958 N N . ASP A 1 375 ? -12.454 -8.275 23.027 1.00 90.69 375 ASP A N 1
ATOM 2959 C CA . ASP A 1 375 ? -12.106 -9.295 22.037 1.00 90.69 375 ASP A CA 1
ATOM 2960 C C . ASP A 1 375 ? -12.697 -8.928 20.670 1.00 90.69 375 ASP A C 1
ATOM 2962 O O . ASP A 1 375 ? -13.895 -8.675 20.535 1.00 90.69 375 ASP A O 1
ATOM 2966 N N . LEU A 1 376 ? -11.855 -8.889 19.636 1.00 90.88 376 LEU A N 1
ATOM 2967 C CA . LEU A 1 376 ? -12.249 -8.498 18.283 1.00 90.88 376 LEU A CA 1
ATOM 2968 C C . LEU A 1 376 ? -12.862 -9.694 17.552 1.00 90.88 376 LEU A C 1
ATOM 2970 O O . LEU A 1 376 ? -12.186 -10.403 16.808 1.00 90.88 376 LEU A O 1
ATOM 2974 N N . ASN A 1 377 ? -14.144 -9.942 17.809 1.00 88.69 377 ASN A N 1
ATOM 2975 C CA . ASN A 1 377 ? -14.860 -11.083 17.244 1.00 88.69 377 ASN A CA 1
ATOM 2976 C C . ASN A 1 377 ? -15.342 -10.822 15.813 1.00 88.69 377 ASN A C 1
ATOM 2978 O O . ASN A 1 377 ? -15.360 -11.754 15.015 1.00 88.69 377 ASN A O 1
ATOM 2982 N N . TYR A 1 378 ? -15.706 -9.576 15.489 1.00 88.81 378 TYR A N 1
ATOM 2983 C CA . TYR A 1 378 ? -16.371 -9.233 14.232 1.00 88.81 378 TYR A CA 1
ATOM 2984 C C . TYR A 1 378 ? -15.700 -8.087 13.457 1.00 88.81 378 TYR A C 1
ATOM 2986 O O . TYR A 1 378 ? -15.220 -7.108 14.040 1.00 88.81 378 TYR A O 1
ATOM 2994 N N . ASN A 1 379 ? -15.751 -8.159 12.125 1.00 86.06 379 ASN A N 1
ATOM 2995 C CA . ASN A 1 379 ? -15.336 -7.114 11.186 1.00 86.06 379 ASN A CA 1
ATOM 2996 C C . ASN A 1 379 ? -16.427 -6.046 11.023 1.00 86.06 379 ASN A C 1
ATOM 2998 O O . ASN A 1 379 ? -17.125 -5.962 10.009 1.00 86.06 379 ASN A O 1
ATOM 3002 N N . SER A 1 380 ? -16.586 -5.211 12.044 1.00 83.75 380 SER A N 1
ATOM 3003 C CA . SER A 1 380 ? -17.527 -4.094 12.022 1.00 83.75 380 SER A CA 1
ATOM 3004 C C . SER A 1 380 ? -17.113 -2.992 11.039 1.00 83.75 380 SER A C 1
ATOM 3006 O O . SER A 1 380 ? -15.958 -2.580 10.967 1.00 83.75 380 SER A O 1
ATOM 3008 N N . ILE A 1 381 ? -18.095 -2.462 10.308 1.00 82.88 381 ILE A N 1
ATOM 3009 C CA . ILE A 1 381 ? -17.951 -1.256 9.473 1.00 82.88 381 ILE A CA 1
ATOM 3010 C C . ILE A 1 381 ? -18.164 0.001 10.321 1.00 82.88 381 ILE A C 1
ATOM 3012 O O . ILE A 1 381 ? -19.135 0.094 11.077 1.00 82.88 381 ILE A O 1
ATOM 3016 N N . PHE A 1 382 ? -17.278 0.979 10.134 1.00 84.12 382 PHE A N 1
ATOM 3017 C CA . PHE A 1 382 ? -17.316 2.267 10.816 1.00 84.12 382 PHE A CA 1
ATOM 3018 C C . PHE A 1 382 ? -17.356 3.411 9.817 1.00 84.12 382 PHE A C 1
ATOM 3020 O O . PHE A 1 382 ? -16.576 3.440 8.865 1.00 84.12 382 PHE A O 1
ATOM 3027 N N . VAL A 1 383 ? -18.216 4.390 10.082 1.00 82.62 383 VAL A N 1
ATOM 3028 C CA . VAL A 1 383 ? -18.245 5.647 9.332 1.00 82.62 383 VAL A CA 1
ATOM 3029 C C . VAL A 1 383 ? -17.897 6.772 10.287 1.00 82.62 383 VAL A C 1
ATOM 3031 O O . VAL A 1 383 ? -18.655 7.077 11.205 1.00 82.62 383 VAL A O 1
ATOM 3034 N N . THR A 1 384 ? -16.740 7.395 10.088 1.00 79.56 384 THR A N 1
ATOM 3035 C CA . THR A 1 384 ? -16.398 8.625 10.801 1.00 79.56 384 THR A CA 1
ATOM 3036 C C . THR A 1 384 ? -16.937 9.806 10.008 1.00 79.56 384 THR A C 1
ATOM 3038 O O . THR A 1 384 ? -16.525 10.020 8.867 1.00 79.56 384 THR A O 1
ATOM 3041 N N . LEU A 1 385 ? -17.841 10.580 10.606 1.00 76.38 385 LEU A N 1
ATOM 3042 C CA . LEU A 1 385 ? -18.385 11.761 9.939 1.00 76.38 385 LEU A CA 1
ATOM 3043 C C . LEU A 1 385 ? -17.298 12.841 9.796 1.00 76.38 385 LEU A C 1
ATOM 3045 O O . LEU A 1 385 ? -16.536 13.060 10.748 1.00 76.38 385 LEU A O 1
ATOM 3049 N N . PRO A 1 386 ? -17.202 13.511 8.633 1.00 70.25 386 PRO A N 1
ATOM 3050 C CA . PRO A 1 386 ? -16.293 14.635 8.470 1.00 70.25 386 PRO A CA 1
ATOM 3051 C C . PRO A 1 386 ? -16.697 15.781 9.410 1.00 70.25 386 PRO A C 1
ATOM 3053 O O . PRO A 1 386 ? -17.882 15.927 9.725 1.00 70.25 386 PRO A O 1
ATOM 3056 N N . PRO A 1 387 ? -15.734 16.601 9.868 1.00 68.56 387 PRO A N 1
ATOM 3057 C CA . PRO A 1 387 ? -16.065 17.807 10.608 1.00 68.56 387 PRO A CA 1
ATOM 3058 C C . PRO A 1 387 ? -16.861 18.760 9.712 1.00 68.56 387 PRO A C 1
ATOM 3060 O O . PRO A 1 387 ? -16.644 18.829 8.501 1.00 68.56 387 PRO A O 1
ATOM 3063 N N . CYS A 1 388 ? -17.754 19.530 10.318 1.00 66.81 388 CYS A N 1
ATOM 3064 C CA . CYS A 1 388 ? -18.445 20.605 9.622 1.00 66.81 388 CYS A CA 1
ATOM 3065 C C . CYS A 1 388 ? -17.432 21.664 9.150 1.00 66.81 388 CYS A C 1
ATOM 3067 O O . CYS A 1 388 ? -16.713 22.250 9.962 1.00 66.81 388 CYS A O 1
ATOM 3069 N N . HIS A 1 389 ? -17.361 21.923 7.843 1.00 61.06 389 HIS A N 1
ATOM 3070 C CA . HIS A 1 389 ? -16.531 22.992 7.289 1.00 61.06 389 HIS A CA 1
ATOM 3071 C C . HIS A 1 389 ? -17.359 24.273 7.170 1.00 61.06 389 HIS A C 1
ATOM 3073 O O . HIS A 1 389 ? -18.342 24.316 6.433 1.00 61.06 389 HIS A O 1
ATOM 3079 N N . PHE A 1 390 ? -16.947 25.333 7.867 1.00 59.38 390 PHE A N 1
ATOM 3080 C CA . PHE A 1 390 ? -17.582 26.643 7.744 1.00 59.38 390 PHE A CA 1
ATOM 3081 C C . PHE A 1 390 ? -17.416 27.173 6.312 1.00 59.38 390 PHE A C 1
ATOM 3083 O O . PHE A 1 390 ? -16.302 27.432 5.857 1.00 59.38 390 PHE A O 1
ATOM 3090 N N . GLY A 1 391 ? -18.529 27.292 5.584 1.00 59.56 391 GLY A N 1
ATOM 3091 C CA . GLY A 1 391 ? -18.584 27.975 4.292 1.00 59.56 391 GLY A CA 1
ATOM 3092 C C . GLY A 1 391 ? -18.704 29.494 4.467 1.00 59.56 391 GLY A C 1
ATOM 3093 O O . GLY A 1 391 ? -18.254 30.063 5.455 1.00 59.56 391 GLY A O 1
ATOM 3094 N N . LYS A 1 392 ? -19.379 30.177 3.529 1.00 52.41 392 LYS A N 1
ATOM 3095 C CA . LYS A 1 392 ? -19.709 31.616 3.666 1.00 52.41 392 LYS A CA 1
ATOM 3096 C C . LYS A 1 392 ? -20.647 31.923 4.845 1.00 52.41 392 LYS A C 1
ATOM 3098 O O . LYS A 1 392 ? -20.722 33.072 5.265 1.00 52.41 392 LYS A O 1
ATOM 3103 N N . ARG A 1 393 ? -21.389 30.923 5.337 1.00 56.44 393 ARG A N 1
ATOM 3104 C CA . ARG A 1 393 ? -22.180 31.011 6.570 1.00 56.44 393 ARG A CA 1
ATOM 3105 C C . ARG A 1 393 ? -21.363 30.436 7.723 1.00 56.44 393 ARG A C 1
ATOM 3107 O O . ARG A 1 393 ? -20.797 29.354 7.597 1.00 56.44 393 ARG A O 1
ATOM 3114 N N . GLU A 1 394 ? -21.351 31.151 8.845 1.00 58.62 394 GLU A N 1
ATOM 3115 C CA . GLU A 1 394 ? -20.605 30.796 10.061 1.00 58.62 394 GLU A CA 1
ATOM 3116 C C . GLU A 1 394 ? -21.138 29.532 10.763 1.00 58.62 394 GLU A C 1
ATOM 3118 O O . GLU A 1 394 ? -20.537 29.074 11.730 1.00 58.62 394 GLU A O 1
ATOM 3123 N N . SER A 1 395 ? -22.252 28.939 10.307 1.00 65.06 395 SER A N 1
ATOM 3124 C CA . SER A 1 395 ? -22.781 27.698 10.879 1.00 65.06 395 SER A CA 1
ATOM 3125 C C . SER A 1 395 ? -23.673 26.900 9.915 1.00 65.06 395 SER A C 1
ATOM 3127 O O . SER A 1 395 ? -24.238 27.466 8.977 1.00 65.06 395 SER A O 1
ATOM 3129 N N . HIS A 1 396 ? -23.795 25.585 10.146 1.00 69.62 396 HIS A N 1
ATOM 3130 C CA . HIS A 1 396 ? -24.758 24.724 9.450 1.00 69.62 396 HIS A CA 1
ATOM 3131 C C . HIS A 1 396 ? -26.118 24.833 10.133 1.00 69.62 396 HIS A C 1
ATOM 3133 O O . HIS A 1 396 ? -26.347 24.218 11.170 1.00 69.62 396 HIS A O 1
ATOM 3139 N N . GLU A 1 397 ? -27.005 25.640 9.571 1.00 74.62 397 GLU A N 1
ATOM 3140 C CA . GLU A 1 397 ? -28.382 25.753 10.041 1.00 74.62 397 GLU A CA 1
ATOM 3141 C C . GLU A 1 397 ? -29.175 24.518 9.600 1.00 74.62 397 GLU A C 1
ATOM 3143 O O . GLU A 1 397 ? -29.170 24.167 8.422 1.00 74.62 397 GLU A O 1
ATOM 3148 N N . LEU A 1 398 ? -29.857 23.868 10.542 1.00 75.50 398 LEU A N 1
ATOM 3149 C CA . LEU A 1 398 ? -30.822 22.807 10.262 1.00 75.50 398 LEU A CA 1
ATOM 3150 C C . LEU A 1 398 ? -32.224 23.338 10.525 1.00 75.50 398 LEU A C 1
ATOM 3152 O O . LEU A 1 398 ? -32.463 24.042 11.514 1.00 75.50 398 LEU A O 1
ATOM 3156 N N . HIS A 1 399 ? -33.173 22.992 9.665 1.00 78.94 399 HIS A N 1
ATOM 3157 C CA . HIS A 1 399 ? -34.560 23.348 9.911 1.00 78.94 399 HIS A CA 1
ATOM 3158 C C . HIS A 1 399 ? -35.112 22.511 11.078 1.00 78.94 399 HIS A C 1
ATOM 3160 O O . HIS A 1 399 ? -34.781 21.338 11.235 1.00 78.94 399 HIS A O 1
ATOM 3166 N N . LYS A 1 400 ? -35.995 23.072 11.915 1.00 77.56 400 LYS A N 1
ATOM 3167 C CA . LYS A 1 400 ? -36.551 22.381 13.100 1.00 77.56 400 LYS A CA 1
ATOM 3168 C C . LYS A 1 400 ? -37.241 21.050 12.783 1.00 77.56 400 LYS A C 1
ATOM 3170 O O . LYS A 1 400 ? -37.350 20.215 13.674 1.00 77.56 400 LYS A O 1
ATOM 3175 N N . ARG A 1 401 ? -37.710 20.866 11.543 1.00 75.00 401 ARG A N 1
ATOM 3176 C CA . ARG A 1 401 ? -38.298 19.606 11.050 1.00 75.00 401 ARG A CA 1
ATOM 3177 C C . ARG A 1 401 ? -37.249 18.499 10.845 1.00 75.00 401 ARG A C 1
ATOM 3179 O O . ARG A 1 401 ? -37.607 17.332 10.912 1.00 75.00 401 ARG A O 1
ATOM 3186 N N . GLU A 1 402 ? -35.984 18.861 10.625 1.00 68.69 402 GLU A N 1
ATOM 3187 C CA . GLU A 1 402 ? -34.858 17.939 10.403 1.00 68.69 402 GLU A CA 1
ATOM 3188 C C . GLU A 1 402 ? -34.137 17.552 11.691 1.00 68.69 402 GLU A C 1
ATOM 3190 O O . GLU A 1 402 ? -33.334 16.622 11.690 1.00 68.69 402 GLU A O 1
ATOM 3195 N N . LEU A 1 403 ? -34.396 18.269 12.790 1.00 67.38 403 LEU A N 1
ATOM 3196 C CA . LEU A 1 403 ? -33.807 17.937 14.077 1.00 67.38 403 LEU A CA 1
ATOM 3197 C C . LEU A 1 403 ? -34.293 16.543 14.486 1.00 67.38 403 LEU A C 1
ATOM 3199 O O . LEU A 1 403 ? -35.493 16.375 14.735 1.00 67.38 403 LEU A O 1
ATOM 3203 N N . PRO A 1 404 ? -33.387 15.552 14.594 1.00 62.34 404 PRO A N 1
ATOM 3204 C CA . PRO A 1 404 ? -33.766 14.242 15.081 1.00 62.34 404 PRO A CA 1
ATOM 3205 C C . PRO A 1 404 ? -34.385 14.419 16.460 1.00 62.34 404 PRO A C 1
ATOM 3207 O O . PRO A 1 404 ? -33.841 15.130 17.314 1.00 62.34 404 PRO A O 1
ATOM 3210 N N . LYS A 1 405 ? -35.516 13.763 16.718 1.00 61.28 405 LYS A N 1
ATOM 3211 C CA . LYS A 1 405 ? -35.991 13.662 18.093 1.00 61.28 405 LYS A CA 1
ATOM 3212 C C . LYS A 1 405 ? -34.946 12.824 18.824 1.00 61.28 405 LYS A C 1
ATOM 3214 O O . LYS A 1 405 ? -34.828 11.639 18.556 1.00 61.28 405 LYS A O 1
ATOM 3219 N N . GLU A 1 406 ? -34.190 13.412 19.754 1.00 54.62 406 GLU A N 1
ATOM 3220 C CA . GLU A 1 406 ? -33.084 12.728 20.461 1.00 54.62 406 GLU A CA 1
ATOM 3221 C C . GLU A 1 406 ? -33.478 11.377 21.097 1.00 54.62 406 GLU A C 1
ATOM 3223 O O . GLU A 1 406 ? -32.616 10.552 21.377 1.00 54.62 406 GLU A O 1
ATOM 3228 N N . LYS A 1 407 ? -34.778 11.136 21.320 1.00 53.88 407 LYS A N 1
ATOM 3229 C CA . LYS A 1 407 ? -35.325 9.867 21.822 1.00 53.88 407 LYS A CA 1
ATOM 3230 C C . LYS A 1 407 ? -35.316 8.716 20.802 1.00 53.88 407 LYS A C 1
ATOM 3232 O O . LYS A 1 407 ? -35.478 7.579 21.226 1.00 53.88 407 LYS A O 1
ATOM 3237 N N . GLU A 1 408 ? -35.172 9.003 19.510 1.00 54.09 408 GLU A N 1
ATOM 3238 C CA . GLU A 1 408 ? -35.227 8.026 18.408 1.00 54.09 408 GLU A CA 1
ATOM 3239 C C . GLU A 1 408 ? -33.829 7.558 17.960 1.00 54.09 408 GLU A C 1
ATOM 3241 O O . GLU A 1 408 ? -33.722 6.561 17.261 1.00 54.09 408 GLU A O 1
ATOM 3246 N N . MET A 1 409 ? -32.743 8.222 18.379 1.00 64.25 409 MET A N 1
ATOM 3247 C CA . MET A 1 409 ? -31.379 7.835 17.990 1.00 64.25 409 MET A CA 1
ATOM 3248 C C . MET A 1 409 ? -30.684 7.002 19.075 1.00 64.25 409 MET A C 1
ATOM 3250 O O . MET A 1 409 ? -30.646 7.405 20.242 1.00 64.25 409 MET A O 1
ATOM 3254 N N . ASP A 1 410 ? -30.044 5.889 18.695 1.00 69.00 410 ASP A N 1
ATOM 3255 C CA . ASP A 1 410 ? -29.227 5.093 19.620 1.00 69.00 410 ASP A CA 1
ATOM 3256 C C . ASP A 1 410 ? -27.828 5.703 19.812 1.00 69.00 410 ASP A C 1
ATOM 3258 O O . ASP A 1 410 ? -26.842 5.317 19.179 1.00 69.00 410 ASP A O 1
ATOM 3262 N N . ILE A 1 411 ? -27.758 6.718 20.679 1.00 74.44 411 ILE A N 1
ATOM 3263 C CA . ILE A 1 411 ? -26.536 7.480 20.948 1.00 74.44 411 ILE A CA 1
ATOM 3264 C C . ILE A 1 411 ? -25.807 6.939 22.184 1.00 74.44 411 ILE A C 1
ATOM 3266 O O . ILE A 1 411 ? -26.291 7.024 23.318 1.00 74.44 411 ILE A O 1
ATOM 3270 N N . TRP A 1 412 ? -24.569 6.500 21.971 1.00 76.44 412 TRP A N 1
ATOM 3271 C CA . TRP A 1 412 ? -23.634 6.042 22.993 1.00 76.44 412 TRP A CA 1
ATOM 3272 C C . TRP A 1 412 ? -22.534 7.074 23.257 1.00 76.44 412 TRP A C 1
ATOM 3274 O O . TRP A 1 412 ? -22.097 7.813 22.370 1.00 76.44 412 TRP A O 1
ATOM 3284 N N . ALA A 1 413 ? -22.059 7.124 24.498 1.00 76.75 413 ALA A N 1
ATOM 3285 C CA . ALA A 1 413 ? -20.896 7.905 24.909 1.00 76.75 413 ALA A CA 1
ATOM 3286 C C . ALA A 1 413 ? -19.864 7.006 25.607 1.00 76.75 413 ALA A C 1
ATOM 3288 O O . ALA A 1 413 ? -20.220 5.987 26.194 1.00 76.75 413 ALA A O 1
ATOM 3289 N N . LEU A 1 414 ? -18.588 7.409 25.595 1.00 72.00 414 LEU A N 1
ATOM 3290 C CA . LEU A 1 414 ? -17.513 6.725 26.337 1.00 72.00 414 LEU A CA 1
ATOM 3291 C C . LEU A 1 414 ? -17.846 6.536 27.820 1.00 72.00 414 LEU A C 1
ATOM 3293 O O . LEU A 1 414 ? -17.749 5.431 28.350 1.00 72.00 414 LEU A O 1
ATOM 3297 N N . ILE A 1 415 ? -18.253 7.632 28.463 1.00 67.75 415 ILE A N 1
ATOM 3298 C CA . ILE A 1 415 ? -18.730 7.664 29.842 1.00 67.75 415 ILE A CA 1
ATOM 3299 C C . ILE A 1 415 ? -20.091 8.357 29.825 1.00 67.75 415 ILE A C 1
ATOM 3301 O O . ILE A 1 415 ? -20.206 9.526 29.452 1.00 67.75 415 ILE A O 1
ATOM 3305 N N . GLY A 1 416 ? -21.136 7.609 30.167 1.00 56.56 416 GLY A N 1
ATOM 3306 C CA . GLY A 1 416 ? -22.509 8.103 30.173 1.00 56.56 416 GLY A CA 1
ATOM 3307 C C . GLY A 1 416 ? -22.751 9.125 31.284 1.00 56.56 416 GLY A C 1
ATOM 3308 O O . GLY A 1 416 ? -22.387 8.908 32.438 1.00 56.56 416 GLY A O 1
ATOM 3309 N N . GLY A 1 417 ? -23.410 10.235 30.939 1.00 54.09 417 GLY A N 1
ATOM 3310 C CA . GLY A 1 417 ? -24.116 11.062 31.920 1.00 54.09 417 GLY A CA 1
ATOM 3311 C C . GLY A 1 417 ? -25.384 10.357 32.432 1.00 54.09 417 GLY A C 1
ATOM 3312 O O . GLY A 1 417 ? -25.739 9.299 31.913 1.00 54.09 417 GLY A O 1
ATOM 3313 N N . PRO A 1 418 ? -26.122 10.946 33.391 1.00 44.97 418 PRO A N 1
ATOM 3314 C CA . PRO A 1 418 ? -27.274 10.307 34.045 1.00 44.97 418 PRO A CA 1
ATOM 3315 C C . PRO A 1 418 ? -28.395 9.847 33.089 1.00 44.97 418 PRO A C 1
ATOM 3317 O O . PRO A 1 418 ? -29.185 8.984 33.457 1.00 44.97 418 PRO A O 1
ATOM 3320 N N . SER A 1 419 ? -28.437 10.371 31.857 1.00 48.62 419 SER A N 1
ATOM 3321 C CA . SER A 1 419 ? -29.439 10.029 30.835 1.00 48.62 419 SER A CA 1
ATOM 3322 C C . SER A 1 419 ? -28.860 9.383 29.564 1.00 48.62 419 SER A C 1
ATOM 3324 O O . SER A 1 419 ? -29.590 9.242 28.588 1.00 48.62 419 SER A O 1
ATOM 3326 N N . ARG A 1 420 ? -27.561 9.035 29.514 1.00 60.59 420 ARG A N 1
ATOM 3327 C CA . ARG A 1 420 ? -26.891 8.552 28.284 1.00 60.59 420 ARG A CA 1
ATOM 3328 C C . ARG A 1 420 ? -26.321 7.143 28.441 1.00 60.59 420 ARG A C 1
ATOM 3330 O O . ARG A 1 420 ? -25.770 6.807 29.488 1.00 60.59 420 ARG A O 1
ATOM 3337 N N . ARG A 1 421 ? -26.413 6.337 27.375 1.00 69.12 421 ARG A N 1
ATOM 3338 C CA . ARG A 1 421 ? -25.791 5.006 27.305 1.00 69.12 421 ARG A CA 1
ATOM 3339 C C . ARG A 1 421 ? -24.266 5.152 27.323 1.00 69.12 421 ARG A C 1
ATOM 3341 O O . ARG A 1 421 ? -23.714 6.068 26.711 1.00 69.12 421 ARG A O 1
ATOM 3348 N N . SER A 1 422 ? -23.605 4.282 28.080 1.00 70.06 422 SER A N 1
ATOM 3349 C CA . SER A 1 422 ? -22.163 4.324 28.339 1.00 70.06 422 SER A CA 1
ATOM 3350 C C . SER A 1 422 ? -21.516 3.066 27.786 1.00 70.06 422 SER A C 1
ATOM 3352 O O . SER A 1 422 ? -21.997 1.977 28.098 1.00 70.06 422 SER A O 1
ATOM 3354 N N . LEU A 1 423 ? -20.420 3.203 27.039 1.00 72.44 423 LEU A N 1
ATOM 3355 C CA . LEU A 1 423 ? -19.611 2.056 26.609 1.00 72.44 423 LEU A CA 1
ATOM 3356 C C . LEU A 1 423 ? -18.981 1.344 27.814 1.00 72.44 423 LEU A C 1
ATOM 3358 O O . LEU A 1 423 ? -18.855 0.124 27.823 1.00 72.44 423 LEU A O 1
ATOM 3362 N N . ILE A 1 424 ? -18.627 2.106 28.857 1.00 69.94 424 ILE A N 1
ATOM 3363 C CA . ILE A 1 424 ? -18.043 1.575 30.091 1.00 69.94 424 ILE A CA 1
ATOM 3364 C C . ILE A 1 424 ? -19.079 1.668 31.213 1.00 69.94 424 ILE A C 1
ATOM 3366 O O . ILE A 1 424 ? -19.431 2.763 31.664 1.00 69.94 424 ILE A O 1
ATOM 3370 N N . LEU A 1 425 ? -19.584 0.517 31.658 1.00 60.91 425 LEU A N 1
ATOM 3371 C CA . LEU A 1 425 ? -20.720 0.436 32.581 1.00 60.91 425 LEU A CA 1
ATOM 3372 C C . LEU A 1 425 ? -20.398 0.964 33.997 1.00 60.91 425 LEU A C 1
ATOM 3374 O O . LEU A 1 425 ? -21.238 1.616 34.613 1.00 60.91 425 LEU A O 1
ATOM 3378 N N . ASP A 1 426 ? -19.164 0.772 34.472 1.00 53.62 426 ASP A N 1
ATOM 3379 C CA . ASP A 1 426 ? -18.767 1.051 35.867 1.00 53.62 426 ASP A CA 1
ATOM 3380 C C . ASP A 1 426 ? -18.465 2.527 36.173 1.00 53.62 426 ASP A C 1
ATOM 3382 O O . ASP A 1 426 ? -18.275 2.903 37.330 1.00 53.62 426 ASP A O 1
ATOM 3386 N N . PHE A 1 427 ? -18.437 3.397 35.159 1.00 49.66 427 PHE A N 1
ATOM 3387 C CA . PHE A 1 427 ? -18.314 4.847 35.359 1.00 49.66 427 PHE A CA 1
ATOM 3388 C C . PHE A 1 427 ? -19.673 5.555 35.507 1.00 49.66 427 PHE A C 1
ATOM 3390 O O . PHE A 1 427 ? -19.710 6.784 35.561 1.00 49.66 427 PHE A O 1
ATOM 3397 N N . ARG A 1 428 ? -20.790 4.814 35.594 1.00 49.31 428 ARG A N 1
ATOM 3398 C CA . ARG A 1 428 ? -22.126 5.399 35.783 1.00 49.31 428 ARG A CA 1
ATOM 3399 C C . ARG A 1 428 ? -22.274 6.062 37.154 1.00 49.31 428 ARG A C 1
ATOM 3401 O O . ARG A 1 428 ? -22.125 5.426 38.195 1.00 49.31 428 ARG A O 1
ATOM 3408 N N . THR A 1 429 ? -22.714 7.315 37.151 1.00 39.50 429 THR A N 1
ATOM 3409 C CA . THR A 1 429 ? -23.282 7.983 38.328 1.00 39.50 429 THR A CA 1
ATOM 3410 C C . THR A 1 429 ? -24.803 7.778 38.315 1.00 39.50 429 THR A C 1
ATOM 3412 O O . THR A 1 429 ? -25.543 8.656 37.883 1.00 39.50 429 THR A O 1
ATOM 3415 N N . GLY A 1 430 ? -25.276 6.597 38.741 1.00 34.44 430 GLY A N 1
ATOM 3416 C CA . GLY A 1 430 ? -26.702 6.328 39.007 1.00 34.44 430 GLY A CA 1
ATOM 3417 C C . GLY A 1 430 ? -27.392 5.246 38.152 1.00 34.44 430 GLY A C 1
ATOM 3418 O O . GLY A 1 430 ? -27.151 5.130 36.955 1.00 34.44 430 GLY A O 1
ATOM 3419 N N . SER A 1 431 ? -28.253 4.479 38.842 1.00 35.75 431 SER A N 1
ATOM 3420 C CA . SER A 1 431 ? -29.337 3.554 38.434 1.00 35.75 431 SER A CA 1
ATOM 3421 C C . SER A 1 431 ? -29.179 2.692 37.167 1.00 35.75 431 SER A C 1
ATOM 3423 O O . SER A 1 431 ? -29.178 3.173 36.034 1.00 35.75 431 SER A O 1
ATOM 3425 N N . SER A 1 432 ? -29.196 1.371 37.377 1.00 39.88 432 SER A N 1
ATOM 3426 C CA . SER A 1 432 ? -29.276 0.320 36.361 1.00 39.88 432 SER A CA 1
ATOM 3427 C C . SER A 1 432 ? -30.583 0.392 35.561 1.00 39.88 432 SER A C 1
ATOM 3429 O O . SER A 1 432 ? -31.618 -0.128 35.982 1.00 39.88 432 SER A O 1
ATOM 3431 N N . LEU A 1 433 ? -30.540 1.001 34.378 1.00 39.69 433 LEU A N 1
ATOM 3432 C CA . LEU A 1 433 ? -31.504 0.667 33.332 1.00 39.69 433 LEU A CA 1
ATOM 3433 C C . LEU A 1 433 ? -30.945 -0.555 32.603 1.00 39.69 433 LEU A C 1
ATOM 3435 O O . LEU A 1 433 ? -29.867 -0.461 32.015 1.00 39.69 433 LEU A O 1
ATOM 3439 N N . GLY A 1 434 ? -31.627 -1.693 32.753 1.00 37.50 434 GLY A N 1
ATOM 3440 C CA . GLY A 1 434 ? -31.193 -2.982 32.225 1.00 37.50 434 GLY A CA 1
ATOM 3441 C C . GLY A 1 434 ? -30.894 -2.940 30.729 1.00 37.50 434 GLY A C 1
ATOM 3442 O O . GLY A 1 434 ? -31.510 -2.168 29.990 1.00 37.50 434 GLY A O 1
ATOM 3443 N N . ASP A 1 435 ? -29.953 -3.789 30.319 1.00 41.25 435 ASP A N 1
ATOM 3444 C CA . ASP A 1 435 ? -29.665 -4.122 28.927 1.00 41.25 435 ASP A CA 1
ATOM 3445 C C . ASP A 1 435 ? -30.954 -4.568 28.231 1.00 41.25 435 ASP A C 1
ATOM 3447 O O . ASP A 1 435 ? -31.345 -5.733 28.244 1.00 41.25 435 ASP A O 1
ATOM 3451 N N . ARG A 1 436 ? -31.654 -3.615 27.624 1.00 39.91 436 ARG A N 1
ATOM 3452 C CA . ARG A 1 436 ? -32.567 -3.892 26.525 1.00 39.91 436 ARG A CA 1
ATOM 3453 C C . ARG A 1 436 ? -31.805 -3.600 25.249 1.00 39.91 436 ARG A C 1
ATOM 3455 O O . ARG A 1 436 ? -31.976 -2.544 24.644 1.00 39.91 436 ARG A O 1
ATOM 3462 N N . SER A 1 437 ? -30.971 -4.555 24.847 1.00 41.84 437 SER A N 1
ATOM 3463 C CA . SER A 1 437 ? -30.606 -4.747 23.447 1.00 41.84 437 SER A CA 1
ATOM 3464 C C . SER A 1 437 ? -31.861 -5.195 22.691 1.00 41.84 437 SER A C 1
ATOM 3466 O O . SER A 1 437 ? -32.001 -6.355 22.309 1.00 41.84 437 SER A O 1
ATOM 3468 N N . ASN A 1 438 ? -32.834 -4.297 22.547 1.00 38.31 438 ASN A N 1
ATOM 3469 C CA . ASN A 1 438 ? -33.795 -4.465 21.478 1.00 38.31 438 ASN A CA 1
ATOM 3470 C C . ASN A 1 438 ? -33.033 -4.126 20.203 1.00 38.31 438 ASN A C 1
ATOM 3472 O O . ASN A 1 438 ? -32.550 -3.006 20.045 1.00 38.31 438 ASN A O 1
ATOM 3476 N N . SER A 1 439 ? -32.896 -5.146 19.365 1.00 43.06 439 SER A N 1
ATOM 3477 C CA . SER A 1 439 ? -32.583 -5.092 17.947 1.00 43.06 439 SER A CA 1
ATOM 3478 C C . SER A 1 439 ? -33.559 -4.152 17.233 1.00 43.06 439 SER A C 1
ATOM 3480 O O . SER A 1 439 ? -34.515 -4.596 16.603 1.00 43.06 439 SER A O 1
ATOM 3482 N N . ASN A 1 440 ? -33.380 -2.851 17.411 1.00 43.41 440 ASN A N 1
ATOM 3483 C CA . ASN A 1 440 ? -33.916 -1.887 16.474 1.00 43.41 440 ASN A CA 1
ATOM 3484 C C . ASN A 1 440 ? -32.920 -1.798 15.321 1.00 43.41 440 ASN A C 1
ATOM 3486 O O . ASN A 1 440 ? -31.717 -1.702 15.562 1.00 43.41 440 ASN A O 1
ATOM 3490 N N . ASP A 1 441 ? -33.433 -1.778 14.095 1.00 51.94 441 ASP A N 1
ATOM 3491 C CA . ASP A 1 441 ? -32.709 -1.501 12.847 1.00 51.94 441 ASP A CA 1
ATOM 3492 C C . ASP A 1 441 ? -32.123 -0.064 12.789 1.00 51.94 441 ASP A C 1
ATOM 3494 O O . ASP A 1 441 ? -31.821 0.460 11.718 1.00 51.94 441 ASP A O 1
ATOM 3498 N N . ASP A 1 442 ? -31.968 0.597 13.941 1.00 57.06 442 ASP A N 1
ATOM 3499 C CA . ASP A 1 442 ? -31.551 1.986 14.065 1.00 57.06 442 ASP A CA 1
ATOM 3500 C C . ASP A 1 442 ? -30.020 2.101 14.090 1.00 57.06 442 ASP A C 1
ATOM 3502 O O . ASP A 1 442 ? -29.302 1.330 14.729 1.00 57.06 442 ASP A O 1
ATOM 3506 N N . VAL A 1 443 ? -29.507 3.122 13.403 1.00 69.25 443 VAL A N 1
ATOM 3507 C CA . VAL A 1 443 ? -28.072 3.412 13.290 1.00 69.25 443 VAL A CA 1
ATOM 3508 C C . VAL A 1 443 ? -27.463 3.706 14.669 1.00 69.25 443 VAL A C 1
ATOM 3510 O O . VAL A 1 443 ? -27.809 4.700 15.311 1.00 69.25 443 VAL A O 1
ATOM 3513 N N . THR A 1 444 ? -26.493 2.895 15.106 1.00 77.94 444 THR A N 1
ATOM 3514 C CA . THR A 1 444 ? -25.724 3.151 16.334 1.00 77.94 444 THR A CA 1
ATOM 3515 C C . THR A 1 444 ? -24.760 4.322 16.133 1.00 77.94 444 THR A C 1
ATOM 3517 O O . THR A 1 444 ? -23.893 4.291 15.255 1.00 77.94 444 THR A O 1
ATOM 3520 N N . ILE A 1 445 ? -24.865 5.353 16.974 1.00 80.25 445 ILE A N 1
ATOM 3521 C CA . ILE A 1 445 ? -23.983 6.527 16.943 1.00 80.25 445 ILE A CA 1
ATOM 3522 C C . ILE A 1 445 ? -23.137 6.555 18.209 1.00 80.25 445 ILE A C 1
ATOM 3524 O O . ILE A 1 445 ? -23.669 6.563 19.317 1.00 80.25 445 ILE A O 1
ATOM 3528 N N . ILE A 1 446 ? -21.815 6.639 18.064 1.00 83.38 446 ILE A N 1
ATOM 3529 C CA . ILE A 1 446 ? -20.888 6.706 19.195 1.00 83.38 446 ILE A CA 1
ATOM 3530 C C . ILE A 1 446 ? -20.155 8.045 19.213 1.00 83.38 446 ILE A C 1
ATOM 3532 O O . ILE A 1 446 ? -19.424 8.401 18.289 1.00 83.38 446 ILE A O 1
ATOM 3536 N N . ASN A 1 447 ? -20.304 8.769 20.321 1.00 80.62 447 ASN A N 1
ATOM 3537 C CA . ASN A 1 447 ? -19.590 10.010 20.587 1.00 80.62 447 ASN A CA 1
ATOM 3538 C C . ASN A 1 447 ? -18.264 9.727 21.305 1.00 80.62 447 ASN A C 1
ATOM 3540 O O . ASN A 1 447 ? -18.255 9.372 22.488 1.00 80.62 447 ASN A O 1
ATOM 3544 N N . VAL A 1 448 ? -17.146 9.941 20.607 1.00 77.19 448 VAL A N 1
ATOM 3545 C CA . VAL A 1 448 ? -15.785 9.645 21.108 1.00 77.19 448 VAL A CA 1
ATOM 3546 C C . VAL A 1 448 ? -14.942 10.879 21.440 1.00 77.19 448 VAL A C 1
ATOM 3548 O O . VAL A 1 448 ? -13.825 10.756 21.933 1.00 77.19 448 VAL A O 1
ATOM 3551 N N . GLY A 1 449 ? -15.474 12.090 21.257 1.00 73.12 449 GLY A N 1
ATOM 3552 C CA . GLY A 1 449 ? -14.724 13.317 21.546 1.00 73.12 449 GLY A CA 1
ATOM 3553 C C . GLY A 1 449 ? -13.520 13.487 20.608 1.00 73.12 449 GLY A C 1
ATOM 3554 O O . GLY A 1 449 ? -13.653 13.265 19.406 1.00 73.12 449 GLY A O 1
ATOM 3555 N N . SER A 1 450 ? -12.366 13.929 21.127 1.00 66.50 450 SER A N 1
ATOM 3556 C CA . SER A 1 450 ? -11.193 14.305 20.311 1.00 66.50 450 SER A CA 1
ATOM 3557 C C . SER A 1 450 ? -10.057 13.274 20.259 1.00 66.50 450 SER A C 1
ATOM 3559 O O . SER A 1 450 ? -9.118 13.469 19.489 1.00 66.50 450 SER A O 1
ATOM 3561 N N . SER A 1 451 ? -10.072 12.226 21.088 1.00 75.25 451 SER A N 1
ATOM 3562 C CA . SER A 1 451 ? -8.958 11.263 21.171 1.00 75.25 451 SER A CA 1
ATOM 3563 C C . SER A 1 451 ? -9.108 10.149 20.129 1.00 75.25 451 SER A C 1
ATOM 3565 O O . SER A 1 451 ? -10.206 9.650 19.882 1.00 75.25 451 SER A O 1
ATOM 3567 N N . ARG A 1 452 ? -7.991 9.750 19.507 1.00 79.94 452 ARG A N 1
ATOM 3568 C CA . ARG A 1 452 ? -7.963 8.644 18.532 1.00 79.94 452 ARG A CA 1
ATOM 3569 C C . ARG A 1 452 ? -8.100 7.296 19.226 1.00 79.94 452 ARG A C 1
ATOM 3571 O O . ARG A 1 452 ? -8.743 6.392 18.715 1.00 79.94 452 ARG A O 1
ATOM 3578 N N . GLU A 1 453 ? -7.517 7.176 20.403 1.00 84.31 453 GLU A N 1
ATOM 3579 C CA . GLU A 1 453 ? -7.552 5.992 21.253 1.00 84.31 453 GLU A CA 1
ATOM 3580 C C . GLU A 1 453 ? -8.977 5.734 21.761 1.00 84.31 453 GLU A C 1
ATOM 3582 O O . GLU A 1 453 ? -9.424 4.594 21.824 1.00 84.31 453 GLU A O 1
ATOM 3587 N N . ALA A 1 454 ? -9.723 6.806 22.037 1.00 84.38 454 ALA A N 1
ATOM 3588 C CA . ALA A 1 454 ? -11.156 6.758 22.312 1.00 84.38 454 ALA A CA 1
ATOM 3589 C C . ALA A 1 454 ? -11.961 6.166 21.140 1.00 84.38 454 ALA A C 1
ATOM 3591 O O . ALA A 1 454 ? -12.891 5.388 21.351 1.00 84.38 454 ALA A O 1
ATOM 3592 N N . GLU A 1 455 ? -11.590 6.496 19.902 1.00 87.31 455 GLU A N 1
ATOM 3593 C CA . GLU A 1 455 ? -12.184 5.888 18.712 1.00 87.31 455 GLU A CA 1
ATOM 3594 C C . GLU A 1 455 ? -11.826 4.407 18.571 1.00 87.31 455 GLU A C 1
ATOM 3596 O O . GLU A 1 455 ? -12.716 3.609 18.289 1.00 87.31 455 GLU A O 1
ATOM 3601 N N . VAL A 1 456 ? -10.571 4.019 18.822 1.00 88.38 456 VAL A N 1
ATOM 3602 C CA . VAL A 1 456 ? -10.182 2.597 18.849 1.00 88.38 456 VAL A CA 1
ATOM 3603 C C . VAL A 1 456 ? -11.003 1.831 19.887 1.00 88.38 456 VAL A C 1
ATOM 3605 O O . VAL A 1 456 ? -11.499 0.752 19.582 1.00 88.38 456 VAL A O 1
ATOM 3608 N N . LEU A 1 457 ? -11.233 2.407 21.073 1.00 88.88 457 LEU A N 1
ATOM 3609 C CA . LEU A 1 457 ? -12.087 1.806 22.101 1.00 88.88 457 LEU A CA 1
ATOM 3610 C C . LEU A 1 457 ? -13.520 1.592 21.609 1.00 88.88 457 LEU A C 1
ATOM 3612 O O . LEU A 1 457 ? -14.067 0.505 21.778 1.00 88.88 457 LEU A O 1
ATOM 3616 N N . ALA A 1 458 ? -14.128 2.607 20.991 1.00 87.75 458 ALA A N 1
ATOM 3617 C CA . ALA A 1 458 ? -15.474 2.488 20.436 1.00 87.75 458 ALA A CA 1
ATOM 3618 C C . ALA A 1 458 ? -15.554 1.401 19.360 1.00 87.75 458 ALA A C 1
ATOM 3620 O O . ALA A 1 458 ? -16.467 0.576 19.377 1.00 87.75 458 ALA A O 1
ATOM 3621 N N . ARG A 1 459 ? -14.569 1.367 18.455 1.00 89.19 459 ARG A N 1
ATOM 3622 C CA . ARG A 1 459 ? -14.494 0.340 17.417 1.00 89.19 459 ARG A CA 1
ATOM 3623 C C . ARG A 1 459 ? -14.322 -1.056 18.025 1.00 89.19 459 ARG A C 1
ATOM 3625 O O . ARG A 1 459 ? -14.980 -1.988 17.572 1.00 89.19 459 ARG A O 1
ATOM 3632 N N . ALA A 1 460 ? -13.499 -1.203 19.065 1.00 89.94 460 ALA A N 1
ATOM 3633 C CA . ALA A 1 460 ? -13.271 -2.477 19.752 1.00 89.94 460 ALA A CA 1
ATOM 3634 C C . ALA A 1 460 ? -14.541 -2.982 20.448 1.00 89.94 460 ALA A C 1
ATOM 3636 O O . ALA A 1 460 ? -14.919 -4.139 20.287 1.00 89.94 460 ALA A O 1
ATOM 3637 N N . TRP A 1 461 ? -15.261 -2.088 21.131 1.00 89.31 461 TRP A N 1
ATOM 3638 C CA . TRP A 1 461 ? -16.542 -2.397 21.768 1.00 89.31 461 TRP A CA 1
ATOM 3639 C C . TRP A 1 461 ? -17.599 -2.882 20.761 1.00 89.31 461 TRP A C 1
ATOM 3641 O O . TRP A 1 461 ? -18.337 -3.830 21.048 1.00 89.31 461 TRP A O 1
ATOM 3651 N N . CYS A 1 462 ? -17.654 -2.256 19.580 1.00 87.44 462 CYS A N 1
ATOM 3652 C CA . CYS A 1 462 ? -18.525 -2.662 18.475 1.00 87.44 462 CYS A CA 1
ATOM 3653 C C . CYS A 1 462 ? -18.115 -4.003 17.863 1.00 87.44 462 CYS A C 1
ATOM 3655 O O . CYS A 1 462 ? -18.979 -4.838 17.609 1.00 87.44 462 CYS A O 1
ATOM 3657 N N . SER A 1 463 ? -16.813 -4.205 17.646 1.00 89.06 463 SER A N 1
ATOM 3658 C CA . SER A 1 463 ? -16.248 -5.435 17.083 1.00 89.06 463 SER A CA 1
ATOM 3659 C C . SER A 1 463 ? -16.470 -6.642 17.991 1.00 89.06 463 SER A C 1
ATOM 3661 O O . SER A 1 463 ? -16.677 -7.740 17.494 1.00 89.06 463 SER A O 1
ATOM 3663 N N . GLU A 1 464 ? -16.513 -6.461 19.310 1.00 88.12 464 GLU A N 1
ATOM 3664 C CA . GLU A 1 464 ? -16.873 -7.533 20.247 1.00 88.12 464 GLU A CA 1
ATOM 3665 C C . GLU A 1 464 ? -18.345 -7.956 20.114 1.00 88.12 464 GLU A C 1
ATOM 3667 O O . GLU A 1 464 ? -18.668 -9.138 20.240 1.00 88.12 464 GLU A O 1
ATOM 3672 N N . ARG A 1 465 ? -19.231 -6.988 19.844 1.00 85.44 465 ARG A N 1
ATOM 3673 C CA . ARG A 1 465 ? -20.698 -7.146 19.826 1.00 85.44 465 ARG A CA 1
ATOM 3674 C C . ARG A 1 465 ? -21.293 -7.365 18.436 1.00 85.44 465 ARG A C 1
ATOM 3676 O O . ARG A 1 465 ? -22.491 -7.605 18.341 1.00 85.44 465 ARG A O 1
ATOM 3683 N N . GLY A 1 466 ? -20.490 -7.256 17.380 1.00 84.44 466 GLY A N 1
ATOM 3684 C CA . GLY A 1 466 ? -20.955 -7.378 15.999 1.00 84.44 466 GLY A CA 1
ATOM 3685 C C . GLY A 1 466 ? -21.852 -6.219 15.567 1.00 84.44 466 GLY A C 1
ATOM 3686 O O . GLY A 1 466 ? -22.859 -6.433 14.904 1.00 84.44 466 GLY A O 1
ATOM 3687 N N . LEU A 1 467 ? -21.518 -4.989 15.971 1.00 82.00 467 LEU A N 1
ATOM 3688 C CA . LEU A 1 467 ? -22.301 -3.793 15.644 1.00 82.00 467 LEU A CA 1
ATOM 3689 C C . LEU A 1 467 ? -21.571 -2.902 14.641 1.00 82.00 467 LEU A C 1
ATOM 3691 O O . LEU A 1 467 ? -20.363 -2.691 14.753 1.00 82.00 467 LEU A O 1
ATOM 3695 N N . HIS A 1 468 ? -22.312 -2.335 13.693 1.00 85.06 468 HIS A N 1
ATOM 3696 C CA . HIS A 1 468 ? -21.858 -1.211 12.876 1.00 85.06 468 HIS A CA 1
ATOM 3697 C C . HIS A 1 468 ? -22.083 0.096 13.630 1.00 85.06 468 HIS A C 1
ATOM 3699 O O . HIS A 1 468 ? -23.058 0.214 14.369 1.00 85.06 468 HIS A O 1
ATOM 3705 N N . ALA A 1 469 ? -21.208 1.086 13.450 1.00 84.81 469 ALA A N 1
ATOM 3706 C CA . ALA A 1 469 ? -21.378 2.361 14.139 1.00 84.81 469 ALA A CA 1
ATOM 3707 C C . ALA A 1 469 ? -20.914 3.568 13.327 1.00 84.81 469 ALA A C 1
ATOM 3709 O O . ALA A 1 469 ? -19.898 3.542 12.625 1.00 84.81 469 ALA A O 1
ATOM 3710 N N . VAL A 1 470 ? -21.640 4.669 13.506 1.00 85.81 470 VAL A N 1
ATOM 3711 C CA . VAL A 1 470 ? -21.218 6.001 13.083 1.00 85.81 470 VAL A CA 1
ATOM 3712 C C . VAL A 1 470 ? -20.457 6.653 14.229 1.00 85.81 470 VAL A C 1
ATOM 3714 O O . VAL A 1 470 ? -20.967 6.810 15.339 1.00 85.81 470 VAL A O 1
ATOM 3717 N N . ILE A 1 471 ? -19.217 7.042 13.962 1.00 84.38 471 ILE A N 1
ATOM 3718 C CA . ILE A 1 471 ? -18.310 7.615 14.949 1.00 84.38 471 ILE A CA 1
ATOM 3719 C C . ILE A 1 471 ? -18.316 9.133 14.806 1.00 84.38 471 ILE A C 1
ATOM 3721 O O . ILE A 1 471 ? -17.898 9.681 13.783 1.00 84.38 471 ILE A O 1
ATOM 3725 N N . ARG A 1 472 ? -18.748 9.823 15.864 1.00 79.88 472 ARG A N 1
ATOM 3726 C CA . ARG A 1 472 ? -18.746 11.285 15.932 1.00 79.88 472 ARG A CA 1
ATOM 3727 C C . ARG A 1 472 ? -17.554 11.780 16.747 1.00 79.88 472 ARG A C 1
ATOM 3729 O O . ARG A 1 472 ? -17.449 11.524 17.952 1.00 79.88 472 ARG A O 1
ATOM 3736 N N . ARG A 1 473 ? -16.670 12.521 16.079 1.00 75.88 473 ARG A N 1
ATOM 3737 C CA . ARG A 1 473 ? -15.553 13.240 16.704 1.00 75.88 473 ARG A CA 1
ATOM 3738 C C . ARG A 1 473 ? -15.991 14.637 17.142 1.00 75.88 473 ARG A C 1
ATOM 3740 O O . ARG A 1 473 ? -17.004 15.158 16.685 1.00 75.88 473 ARG A O 1
ATOM 3747 N N . SER A 1 474 ? -15.227 15.251 18.040 1.00 66.19 474 SER A N 1
ATOM 3748 C CA . SER A 1 474 ? -15.386 16.674 18.348 1.00 66.19 474 SER A CA 1
ATOM 3749 C C . SER A 1 474 ? -14.913 17.516 17.160 1.00 66.19 474 SER A C 1
ATOM 3751 O O . SER A 1 474 ? -13.733 17.441 16.805 1.00 66.19 474 SER A O 1
ATOM 3753 N N . GLY A 1 475 ? -15.803 18.320 16.588 1.00 53.22 475 GLY A N 1
ATOM 3754 C CA . GLY A 1 475 ? -15.535 19.150 15.413 1.00 53.22 475 GLY A CA 1
ATOM 3755 C C . GLY A 1 475 ? -16.836 19.587 14.787 1.00 53.22 475 GLY A C 1
ATOM 3756 O O . GLY A 1 475 ? -17.441 18.733 14.108 1.00 53.22 475 GLY A O 1
#

pLDDT: mean 79.0, std 14.33, range [34.44, 95.88]

Organism: NCBI:txid1658174

Foldseek 3Di:
DVVLVVCVVVLVLVVSLVVLVVCCVPPPVCNLVSLQSNLVSCVSVLLLVSSLVSLVVSCVVPPPPCPVSVVSNVVSVVSLVVLVVVLVPDPDPVVSVVSVCVSVVSVVDCVPPQQFDDDPQLVVLLVVLLVVCVVLVPVQSVLLVVQSVVLSRCVRSVHDDPPLNNCSNVVVADADLRQLQSSVVSVQVSGPVRPDPDGQPDSQWKFADPAWTKGFPLDLQFDDDDSRIHRTHGGADEPADDPLQDPCNVVDDPTIAAADAAAQDDDPCPVPPDDDDVVVCVVVVLVVLADVPDDPPDPVVVVLVPDVVQWDFDDFPDFPVFKDKDWDHKYKYWDDDPDDPDDDDSVVVVSVIYIWIKIWMWIGGPPDIDIDIFTQHYSAAEAEDDDDDDDPHNGDIDGNSPPPPPVQAQEEECADDQPHHHLDPVNDPDDDPDPPPPPDPHAHEYEQEADRSSSSSVSRSCSRVSHYHYYYYRD

Sequence (475 aa):
MNRAAAYYYMEEYDQEAEDATSAAQLDPQNIIKAWVRLADSEMRLDKAKKAYDSYCMAIELSGNEATATMEGLDNAETKIKADMQRVQAEPVLSRRHALQKVFLDEDWNMSGKLVTFTSSALEQQTPGILSFASQMKWPYVNEVEDYIPKAAENFCKSGSSPLLLFDWFYGCVLPGKWTALTIMSCLVWSSSSVPLAEPSPYYECGLSLPSQTYWRIRTVLGVKSLCGWIEPCSPVEFTEPSSHATKHFSSKPHYYVHLQADDVALVKDLSSIPHFDPEAAHQLFLEAYLQSGESLESMDFLENMVDPKKWVTPQPFARATTVTCSINAIQLKALPSDSQSEVLNEAQLESHTQYRASIVIDVKNG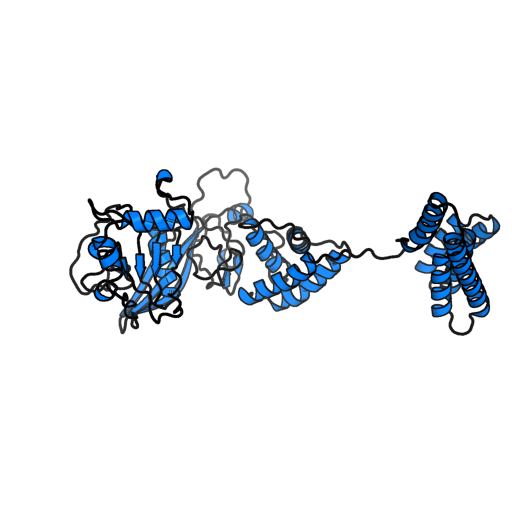SRQKEVKYDLNYNSIFVTLPPCHFGKRESHELHKRELPKEKEMDIWALIGGPSRRSLILDFRTGSSLGDRSNSNDDVTIINVGSSREAEVLARAWCSERGLHAVIRRSG